Protein AF-A0A7S4B6S4-F1 (afdb_monomer_lite)

InterPro domains:
  IPR007052 CS domain [PF04969] (209-241)
  IPR007052 CS domain [PS51203] (204-321)
  IPR008978 HSP20-like chaperone [G3DSA:2.60.40.790] (193-334)
  IPR008978 HSP20-like chaperone [SSF49764] (203-336)
  IPR037898 NudC family [PTHR12356] (119-358)

Organism: Chrysotila carterae (NCBI:txid13221)

Secondary structure (DSSP, 8-state):
----------------------S------PPPP------------PPPPPP------------THHHHT-----------------------------------------------------PPP------------SSS-SSS-SS--------HHHHHHHHHHHHHS----PPPP----------HHHHHHHHHHHHTTTSEE-SSEEEEE-SSEEEEEEEE-TT--GGGEEEEEEPPPTT---EEEEEEE---SSSSPPPEEEEEEEEBSS-BPPPSSTTTS-EEEEESSTTSS-EEEEEEEEB--BTTB----S-SBTTSPPP-TTS-TT-THHHHHHHHHHHHHHHHHHHHHHHHTSPP-------TT--------

pLDDT: mean 72.54, std 21.87, range [32.44, 98.75]

Foldseek 3Di:
DDDDDDDPPDPDDDDDDDDDPPDPPDDDPDDDDDDDDDDDDDDDDDDDDDDDDDDDDPDPDDDCVVVVPPPPPVDDPPPPPDDPDDDDPPDDDDDDDDDDDDDDDDDDDDDDDDDDDDDDDDDDDDDDDDDDDDDPPDPDPDPDPDPDPPDPDQDPVNVVVVVVVVVPPPPDPDPDPPPPPCPVPQDLVNVLVVLLCVQAQLHDDQPQWHWHDALWKIKIWGKDAFPQDPVQKQWDFAPADPPAAIKIWIWGFDDPPPPDDTDIGTSDIFGFPADFDHDPDSVSWDWDKAQSGPVRGIIIIMTMTTGDDDPPDRDRALHGGPPGHGHDSLPRPNPPCSVVVVVVVVVVVVVVVVVVVVVVPDDDPDPPPPPPPPPPPPDDD

Structure (mmCIF, N/CA/C/O backbone):
data_AF-A0A7S4B6S4-F1
#
_entry.id   AF-A0A7S4B6S4-F1
#
loop_
_atom_site.group_PDB
_atom_site.id
_atom_site.type_symbol
_atom_site.label_atom_id
_atom_site.label_alt_id
_atom_site.label_comp_id
_atom_site.label_asym_id
_atom_site.label_entity_id
_atom_site.label_seq_id
_atom_site.pdbx_PDB_ins_code
_atom_site.Cartn_x
_atom_site.Cartn_y
_atom_site.Cartn_z
_atom_site.occupancy
_atom_site.B_iso_or_equiv
_atom_site.auth_seq_id
_atom_site.auth_comp_id
_atom_site.auth_asym_id
_atom_site.auth_atom_id
_atom_site.pdbx_PDB_model_num
ATOM 1 N N . MET A 1 1 ? 12.984 -30.851 56.052 1.00 41.88 1 MET A N 1
ATOM 2 C CA . MET A 1 1 ? 13.990 -31.247 55.050 1.00 41.88 1 MET A CA 1
ATOM 3 C C . MET A 1 1 ? 14.152 -30.059 54.131 1.00 41.88 1 MET A C 1
ATOM 5 O O . MET A 1 1 ? 13.220 -29.750 53.403 1.00 41.88 1 MET A O 1
ATOM 9 N N . ALA A 1 2 ? 15.235 -29.311 54.328 1.00 41.72 2 ALA A N 1
ATOM 10 C CA . ALA A 1 2 ? 15.583 -28.149 53.525 1.00 41.72 2 ALA A CA 1
ATOM 11 C C . ALA A 1 2 ? 16.180 -28.658 52.210 1.00 41.72 2 ALA A C 1
ATOM 13 O O . ALA A 1 2 ? 17.093 -29.479 52.251 1.00 41.72 2 ALA A O 1
ATOM 14 N N . ALA A 1 3 ? 15.602 -28.248 51.084 1.00 50.09 3 ALA A N 1
ATOM 15 C CA . ALA A 1 3 ? 16.144 -28.524 49.765 1.00 50.09 3 ALA A CA 1
ATOM 16 C C . ALA A 1 3 ? 16.978 -27.311 49.352 1.00 50.09 3 ALA A C 1
ATOM 18 O O . ALA A 1 3 ? 16.453 -26.202 49.251 1.00 50.09 3 ALA A O 1
ATOM 19 N N . GLU A 1 4 ? 18.276 -27.548 49.211 1.00 57.81 4 GLU A N 1
ATOM 20 C CA . GLU A 1 4 ? 19.259 -26.635 48.643 1.00 57.81 4 GLU A CA 1
ATOM 21 C C . GLU A 1 4 ? 18.949 -26.479 47.146 1.00 57.81 4 GLU A C 1
ATOM 23 O O . GLU A 1 4 ? 18.754 -27.470 46.441 1.00 57.81 4 GLU A O 1
ATOM 28 N N . LEU A 1 5 ? 18.809 -25.234 46.692 1.00 55.56 5 LEU A N 1
ATOM 29 C CA . LEU A 1 5 ? 18.702 -24.883 45.279 1.00 55.56 5 LEU A CA 1
ATOM 30 C C . LEU A 1 5 ? 20.115 -24.548 44.801 1.00 55.56 5 LEU A C 1
ATOM 32 O O . LEU A 1 5 ? 20.725 -23.612 45.314 1.00 55.56 5 LEU A O 1
ATOM 36 N N . GLU A 1 6 ? 20.626 -25.357 43.879 1.00 59.91 6 GLU A N 1
ATOM 37 C CA . GLU A 1 6 ? 21.905 -25.156 43.200 1.00 59.91 6 GLU A CA 1
ATOM 38 C C . GLU A 1 6 ? 21.731 -24.072 42.118 1.00 59.91 6 GLU A C 1
ATOM 40 O O . GLU A 1 6 ? 20.834 -24.161 41.279 1.00 59.91 6 GLU A O 1
ATOM 45 N N . ASP A 1 7 ? 22.555 -23.023 42.208 1.00 60.28 7 ASP A N 1
ATOM 46 C CA . ASP A 1 7 ? 22.688 -21.916 41.252 1.00 60.28 7 ASP A CA 1
ATOM 47 C C . ASP A 1 7 ? 23.479 -22.398 40.021 1.00 60.28 7 ASP A C 1
ATOM 49 O O . ASP A 1 7 ? 24.684 -22.642 40.108 1.00 60.28 7 ASP A O 1
ATOM 53 N N . ASP A 1 8 ? 22.812 -22.529 38.872 1.00 54.97 8 ASP A N 1
ATOM 54 C CA . ASP A 1 8 ? 23.452 -22.758 37.569 1.00 54.97 8 ASP A CA 1
ATOM 55 C C . ASP A 1 8 ? 23.908 -21.407 36.970 1.00 54.97 8 ASP A C 1
ATOM 57 O O . ASP A 1 8 ? 23.224 -20.794 36.146 1.00 54.97 8 ASP A O 1
ATOM 61 N N . GLU A 1 9 ? 25.078 -20.927 37.403 1.00 62.16 9 GLU A N 1
ATOM 62 C CA . GLU A 1 9 ? 25.835 -19.849 36.750 1.00 62.16 9 GLU A CA 1
ATOM 63 C C . GLU A 1 9 ? 26.597 -20.396 35.530 1.00 62.16 9 GLU A C 1
ATOM 65 O O . GLU A 1 9 ? 27.708 -20.903 35.662 1.00 62.16 9 GLU A O 1
ATOM 70 N N . ASP A 1 10 ? 26.042 -20.259 34.322 1.00 58.41 10 ASP A N 1
ATOM 71 C CA . ASP A 1 10 ? 26.808 -20.487 33.084 1.00 58.41 10 ASP A CA 1
ATOM 72 C C . ASP A 1 10 ? 26.305 -19.606 31.920 1.00 58.41 10 ASP A C 1
ATOM 74 O O . ASP A 1 10 ? 25.984 -20.066 30.822 1.00 58.41 10 ASP A O 1
ATOM 78 N N . ASP A 1 11 ? 26.241 -18.291 32.158 1.00 58.03 11 ASP A N 1
ATOM 79 C CA . ASP A 1 11 ? 25.867 -17.277 31.158 1.00 58.03 11 ASP A CA 1
ATOM 80 C C . ASP A 1 11 ? 27.106 -16.528 30.624 1.00 58.03 11 ASP A C 1
ATOM 82 O O . ASP A 1 11 ? 27.253 -15.306 30.704 1.00 58.03 11 ASP A O 1
ATOM 86 N N . ALA A 1 12 ? 28.069 -17.286 30.090 1.00 65.81 12 ALA A N 1
ATOM 87 C CA . ALA A 1 12 ? 29.224 -16.707 29.412 1.00 65.81 12 ALA A CA 1
ATOM 88 C C . ALA A 1 12 ? 28.859 -16.276 27.971 1.00 65.81 12 ALA A C 1
ATOM 90 O O . ALA A 1 12 ? 28.330 -17.078 27.190 1.00 65.81 12 ALA A O 1
ATOM 91 N N . PRO A 1 13 ? 29.202 -15.043 27.544 1.00 63.03 13 PRO A N 1
ATOM 92 C CA . PRO A 1 13 ? 28.853 -14.531 26.223 1.00 63.03 13 PRO A CA 1
ATOM 93 C C . PRO A 1 13 ? 29.550 -15.334 25.119 1.00 63.03 13 PRO A C 1
ATOM 95 O O . PRO A 1 13 ? 30.781 -15.364 25.002 1.00 63.03 13 PRO A O 1
ATOM 98 N N . ARG A 1 14 ? 28.746 -15.982 24.269 1.00 63.41 14 ARG A N 1
ATOM 99 C CA . ARG A 1 14 ? 29.219 -16.717 23.090 1.00 63.41 14 ARG A CA 1
ATOM 100 C C . ARG A 1 14 ? 29.867 -15.742 22.108 1.00 63.41 14 ARG A C 1
ATOM 102 O O . ARG A 1 14 ? 29.188 -15.040 21.365 1.00 63.41 14 ARG A O 1
ATOM 109 N N . LYS A 1 15 ? 31.200 -15.712 22.097 1.00 66.44 15 LYS A N 1
ATOM 110 C CA . LYS A 1 15 ? 31.982 -14.939 21.126 1.00 66.44 15 LYS A CA 1
ATOM 111 C C . LYS A 1 15 ? 31.668 -15.423 19.700 1.00 66.44 15 LYS A C 1
ATOM 113 O O . LYS A 1 15 ? 31.650 -16.638 19.473 1.00 66.44 15 LYS A O 1
ATOM 118 N N . PRO A 1 16 ? 31.458 -14.515 18.731 1.00 65.25 16 PRO A N 1
ATOM 119 C CA . PRO A 1 16 ? 31.214 -14.888 17.345 1.00 65.25 16 PRO A CA 1
ATOM 120 C C . PRO A 1 16 ? 32.420 -15.646 16.778 1.00 65.25 16 PRO A C 1
ATOM 122 O O . PRO A 1 16 ? 33.566 -15.199 16.853 1.00 65.25 16 PRO A O 1
ATOM 125 N N . ARG A 1 17 ? 32.157 -16.830 16.222 1.00 59.69 17 ARG A N 1
ATOM 126 C CA . ARG A 1 17 ? 33.161 -17.678 15.576 1.00 59.69 17 ARG A CA 1
ATOM 127 C C . ARG A 1 17 ? 33.288 -17.266 14.110 1.00 59.69 17 ARG A C 1
ATOM 129 O O . ARG A 1 17 ? 32.414 -17.568 13.306 1.00 59.69 17 ARG A O 1
ATOM 136 N N . VAL A 1 18 ? 34.389 -16.606 13.764 1.00 65.44 18 VAL A N 1
ATOM 137 C CA . VAL A 1 18 ? 34.765 -16.338 12.369 1.00 65.44 18 VAL A CA 1
ATOM 138 C C . VAL A 1 18 ? 35.409 -17.601 11.797 1.00 65.44 18 VAL A C 1
ATOM 140 O O . VAL A 1 18 ? 36.502 -17.994 12.204 1.00 65.44 18 VAL A O 1
ATOM 143 N N . THR A 1 19 ? 34.732 -18.271 10.865 1.00 65.62 19 THR A N 1
ATOM 144 C CA . THR A 1 19 ? 35.325 -19.376 10.104 1.00 65.62 19 THR A CA 1
ATOM 145 C C . THR A 1 19 ? 36.236 -18.807 9.022 1.00 65.62 19 THR A C 1
ATOM 147 O O . THR A 1 19 ? 35.767 -18.294 8.009 1.00 65.62 19 THR A O 1
ATOM 150 N N . HIS A 1 20 ? 37.548 -18.897 9.233 1.00 58.06 20 HIS A N 1
ATOM 151 C CA . HIS A 1 20 ? 38.543 -18.618 8.201 1.00 58.06 20 HIS A CA 1
ATOM 152 C C . HIS A 1 20 ? 38.405 -19.643 7.064 1.00 58.06 20 HIS A C 1
ATOM 154 O O . HIS A 1 20 ? 38.679 -20.829 7.254 1.00 58.06 20 HIS A O 1
ATOM 160 N N . LEU A 1 21 ? 38.010 -19.189 5.873 1.00 61.09 21 LEU A N 1
ATOM 161 C CA . LEU A 1 21 ? 38.110 -19.977 4.645 1.00 61.09 21 LEU A CA 1
ATOM 162 C C . LEU A 1 21 ? 39.596 -20.089 4.267 1.00 61.09 21 LEU A C 1
ATOM 164 O O . LEU A 1 21 ? 40.174 -19.182 3.670 1.00 61.09 21 LEU A O 1
ATOM 168 N N . GLN A 1 22 ? 40.244 -21.189 4.661 1.00 58.62 22 GLN A N 1
ATOM 169 C CA . GLN A 1 22 ? 41.587 -21.527 4.188 1.00 58.62 22 GLN A CA 1
ATOM 170 C C . GLN A 1 22 ? 41.512 -22.006 2.734 1.00 58.62 22 GLN A C 1
ATOM 172 O O . GLN A 1 22 ? 41.279 -23.179 2.460 1.00 58.62 22 GLN A O 1
ATOM 177 N N . GLY A 1 23 ? 41.741 -21.085 1.801 1.00 71.38 23 GLY A N 1
ATOM 178 C CA . GLY A 1 23 ? 42.092 -21.415 0.422 1.00 71.38 23 GLY A CA 1
ATOM 179 C C . GLY A 1 23 ? 41.470 -20.475 -0.611 1.00 71.38 23 GLY A C 1
ATOM 180 O O . GLY A 1 23 ? 40.332 -20.034 -0.441 1.00 71.38 23 GLY A O 1
ATOM 181 N N . PRO A 1 24 ? 42.186 -20.159 -1.706 1.00 61.81 24 PRO A N 1
ATOM 182 C CA . PRO A 1 24 ? 41.625 -19.375 -2.796 1.00 61.81 24 PRO A CA 1
ATOM 183 C C . PRO A 1 24 ? 40.494 -20.168 -3.460 1.00 61.81 24 PRO A C 1
ATOM 185 O O . PRO A 1 24 ? 40.722 -21.166 -4.146 1.00 61.81 24 PRO A O 1
ATOM 188 N N . SER A 1 25 ? 39.259 -19.711 -3.254 1.00 55.38 25 SER A N 1
ATOM 189 C CA . SER A 1 25 ? 38.080 -20.232 -3.945 1.00 55.38 25 SER A CA 1
ATOM 190 C C . SER A 1 25 ? 38.146 -19.797 -5.408 1.00 55.38 25 SER A C 1
ATOM 192 O O . SER A 1 25 ? 37.704 -18.712 -5.779 1.00 55.38 25 SER A O 1
ATOM 194 N N . ARG A 1 26 ? 38.770 -20.624 -6.250 1.00 60.25 26 ARG A N 1
ATOM 195 C CA . ARG A 1 26 ? 38.854 -20.401 -7.695 1.00 60.25 26 ARG A CA 1
ATOM 196 C C . ARG A 1 26 ? 37.498 -20.707 -8.333 1.00 60.25 26 ARG A C 1
ATOM 198 O O . ARG A 1 26 ? 37.239 -21.829 -8.758 1.00 60.25 26 ARG A O 1
ATOM 205 N N . ILE A 1 27 ? 36.643 -19.694 -8.427 1.00 51.22 27 ILE A N 1
ATOM 206 C CA . ILE A 1 27 ? 35.455 -19.729 -9.282 1.00 51.22 27 ILE A CA 1
ATOM 207 C C . ILE A 1 27 ? 35.931 -19.635 -10.737 1.00 51.22 27 ILE A C 1
ATOM 209 O O . ILE A 1 27 ? 36.421 -18.603 -11.189 1.00 51.22 27 ILE A O 1
ATOM 213 N N . THR A 1 28 ? 35.837 -20.749 -11.463 1.00 49.75 28 THR A N 1
ATOM 214 C CA . THR A 1 28 ? 36.145 -20.812 -12.896 1.00 49.75 28 THR A CA 1
ATOM 215 C C . THR A 1 28 ? 34.844 -20.614 -13.667 1.00 49.75 28 THR A C 1
ATOM 217 O O . THR A 1 28 ? 34.149 -21.577 -13.974 1.00 49.75 28 THR A O 1
ATOM 220 N N . ILE A 1 29 ? 34.495 -19.361 -13.965 1.00 51.66 29 ILE A N 1
ATOM 221 C CA . ILE A 1 29 ? 33.487 -19.051 -14.987 1.00 51.66 29 ILE A CA 1
ATOM 222 C C . ILE A 1 29 ? 34.222 -19.136 -16.323 1.00 51.66 29 ILE A C 1
ATOM 224 O O . ILE A 1 29 ? 34.977 -18.239 -16.689 1.00 51.66 29 ILE A O 1
ATOM 228 N N . GLY A 1 30 ? 34.107 -20.278 -16.997 1.00 36.41 30 GLY A N 1
ATOM 229 C CA . GLY A 1 30 ? 34.778 -20.499 -18.273 1.00 36.41 30 GLY A CA 1
ATOM 230 C C . GLY A 1 30 ? 34.086 -19.750 -19.416 1.00 36.41 30 GLY A C 1
ATOM 231 O O . GLY A 1 30 ? 32.895 -19.967 -19.630 1.00 36.41 30 GLY A O 1
ATOM 232 N N . PRO A 1 31 ? 34.807 -18.949 -20.217 1.00 47.38 31 PRO A N 1
ATOM 233 C CA . PRO A 1 31 ? 34.502 -18.802 -21.626 1.00 47.38 31 PRO A CA 1
ATOM 234 C C . PRO A 1 31 ? 35.138 -19.977 -22.376 1.00 47.38 31 PRO A C 1
ATOM 236 O O . PRO A 1 31 ? 36.312 -20.311 -22.192 1.00 47.38 31 PRO A O 1
ATOM 239 N N . GLN A 1 32 ? 34.337 -20.627 -23.212 1.00 44.16 32 GLN A N 1
ATOM 240 C CA . GLN A 1 32 ? 34.798 -21.653 -24.133 1.00 44.16 32 GLN A CA 1
ATOM 241 C C . GLN A 1 32 ? 35.898 -21.062 -25.029 1.00 44.16 32 GLN A C 1
ATOM 243 O O . GLN A 1 32 ? 35.735 -20.008 -25.642 1.00 44.16 32 GLN A O 1
ATOM 248 N N . GLN A 1 33 ? 37.048 -21.729 -25.022 1.00 39.81 33 GLN A N 1
ATOM 249 C CA . GLN A 1 33 ? 38.274 -21.306 -25.677 1.00 39.81 33 GLN A CA 1
ATOM 250 C C . GLN A 1 33 ? 38.108 -21.228 -27.199 1.00 39.81 33 GLN A C 1
ATOM 252 O O . GLN A 1 33 ? 37.764 -22.213 -27.846 1.00 39.81 33 GLN A O 1
ATOM 257 N N . VAL A 1 34 ? 38.482 -20.083 -27.765 1.00 47.28 34 VAL A N 1
ATOM 258 C CA . VAL A 1 34 ? 39.146 -20.019 -29.069 1.00 47.28 34 VAL A CA 1
ATOM 259 C C . VAL A 1 34 ? 40.576 -19.546 -28.819 1.00 47.28 34 VAL A C 1
ATOM 261 O O . VAL A 1 34 ? 40.817 -18.420 -28.388 1.00 47.28 34 VAL A O 1
ATOM 264 N N . SER A 1 35 ? 41.521 -20.460 -29.033 1.00 48.19 35 SER A N 1
ATOM 265 C CA . SER A 1 35 ? 42.954 -20.207 -29.221 1.00 48.19 35 SER A CA 1
ATOM 266 C C . SER A 1 35 ? 43.144 -19.037 -30.197 1.00 48.19 35 SER A C 1
ATOM 268 O O . SER A 1 35 ? 42.507 -18.997 -31.241 1.00 48.19 35 SER A O 1
ATOM 270 N N . GLY A 1 36 ? 43.922 -18.005 -29.889 1.00 44.94 36 GLY A N 1
ATOM 271 C CA . GLY A 1 36 ? 45.374 -18.080 -29.776 1.00 44.94 36 GLY A CA 1
ATOM 272 C C . GLY A 1 36 ? 45.993 -17.462 -31.032 1.00 44.94 36 GLY A C 1
ATOM 273 O O . GLY A 1 36 ? 46.262 -18.168 -31.992 1.00 44.94 36 GLY A O 1
ATOM 274 N N . ALA A 1 37 ? 46.205 -16.142 -31.037 1.00 41.94 37 ALA A N 1
ATOM 275 C CA . ALA A 1 37 ? 47.057 -15.479 -32.023 1.00 41.94 37 ALA A CA 1
ATOM 276 C C . ALA A 1 37 ? 47.653 -14.196 -31.429 1.00 41.94 37 ALA A C 1
ATOM 278 O O . ALA A 1 37 ? 46.974 -13.201 -31.179 1.00 41.94 37 ALA A O 1
ATOM 279 N N . LYS A 1 38 ? 48.959 -14.266 -31.192 1.00 46.47 38 LYS A N 1
ATOM 280 C CA . LYS A 1 38 ? 49.843 -13.198 -30.734 1.00 46.47 38 LYS A CA 1
ATOM 281 C C . LYS A 1 38 ? 49.972 -12.174 -31.872 1.00 46.47 38 LYS A C 1
ATOM 283 O O . LYS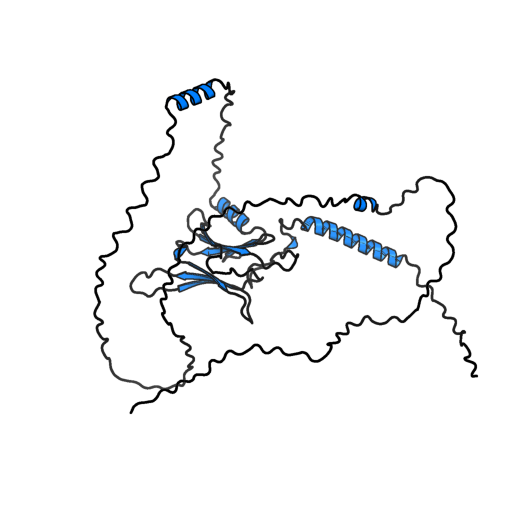 A 1 38 ? 50.590 -12.472 -32.886 1.00 46.47 38 LYS A O 1
ATOM 288 N N . ARG A 1 39 ? 49.373 -10.986 -31.735 1.00 40.72 39 ARG A N 1
ATOM 289 C CA . ARG A 1 39 ? 49.595 -9.862 -32.660 1.00 40.72 39 ARG A CA 1
ATOM 290 C C . ARG A 1 39 ? 50.666 -8.943 -32.080 1.00 40.72 39 ARG A C 1
ATOM 292 O O . ARG A 1 39 ? 50.408 -8.198 -31.141 1.00 40.72 39 ARG A O 1
ATOM 299 N N . THR A 1 40 ? 51.868 -9.014 -32.635 1.00 43.69 40 THR A N 1
ATOM 300 C CA . THR A 1 40 ? 52.888 -7.968 -32.517 1.00 43.69 40 THR A CA 1
ATOM 301 C C . THR A 1 40 ? 52.521 -6.851 -33.491 1.00 43.69 40 THR A C 1
ATOM 303 O O . THR A 1 40 ? 52.472 -7.080 -34.698 1.00 43.69 40 THR A O 1
ATOM 306 N N . ALA A 1 41 ? 52.207 -5.666 -32.971 1.00 39.91 41 ALA A N 1
ATOM 307 C CA . ALA A 1 41 ? 51.963 -4.480 -33.780 1.00 39.91 41 ALA A CA 1
ATOM 308 C C . ALA A 1 41 ? 53.306 -3.883 -34.224 1.00 39.91 41 ALA A C 1
ATOM 310 O O . ALA A 1 41 ? 54.047 -3.331 -33.412 1.00 39.91 41 ALA A O 1
ATOM 311 N N . SER A 1 42 ? 53.611 -4.019 -35.512 1.00 39.97 42 SER A N 1
ATOM 312 C CA . SER A 1 42 ? 54.682 -3.294 -36.194 1.00 39.97 42 SER A CA 1
ATOM 313 C C . SER A 1 42 ? 54.120 -1.968 -36.696 1.00 39.97 42 SER A C 1
ATOM 315 O O . SER A 1 42 ? 53.128 -1.945 -37.423 1.00 39.97 42 SER A O 1
ATOM 317 N N . ALA A 1 43 ? 54.751 -0.872 -36.293 1.00 47.38 43 ALA A N 1
ATOM 318 C CA . ALA A 1 43 ? 54.521 0.455 -36.835 1.00 47.38 43 ALA A CA 1
ATOM 319 C C . ALA A 1 43 ? 55.173 0.574 -38.222 1.00 47.38 43 ALA A C 1
ATOM 321 O O . ALA A 1 43 ? 56.380 0.368 -38.323 1.00 47.38 43 ALA A O 1
ATOM 322 N N . SER A 1 44 ? 54.421 0.955 -39.259 1.00 48.19 44 SER A N 1
ATOM 323 C CA . SER A 1 44 ? 54.958 1.754 -40.369 1.00 48.19 44 SER A CA 1
ATOM 324 C C . SER A 1 44 ? 53.846 2.461 -41.159 1.00 48.19 44 SER A C 1
ATOM 326 O O . SER A 1 44 ? 52.754 1.933 -41.353 1.00 48.19 44 SER A O 1
ATOM 328 N N . ASP A 1 45 ? 54.189 3.674 -41.591 1.00 39.47 45 ASP A N 1
ATOM 329 C CA . ASP A 1 45 ? 53.685 4.391 -42.767 1.00 39.47 45 ASP A CA 1
ATOM 330 C C . ASP A 1 45 ? 52.321 5.096 -42.698 1.00 39.47 45 ASP A C 1
ATOM 332 O O . ASP A 1 45 ? 51.302 4.661 -43.230 1.00 39.47 45 ASP A O 1
ATOM 336 N N . TYR A 1 46 ? 52.366 6.314 -42.147 1.00 39.38 46 TYR A N 1
ATOM 337 C CA . TYR A 1 46 ? 51.465 7.408 -42.517 1.00 39.38 46 TYR A CA 1
ATOM 338 C C . TYR A 1 46 ? 51.934 8.069 -43.828 1.00 39.38 46 TYR A C 1
ATOM 340 O O . TYR A 1 46 ? 53.047 8.598 -43.859 1.00 39.38 46 TYR A O 1
ATOM 348 N N . PRO A 1 47 ? 51.095 8.168 -44.874 1.00 53.25 47 PRO A N 1
ATOM 349 C CA . PRO A 1 47 ? 51.269 9.175 -45.913 1.00 53.25 47 PRO A CA 1
ATOM 350 C C . PRO A 1 47 ? 50.525 10.478 -45.566 1.00 53.25 47 PRO A C 1
ATOM 352 O O . PRO A 1 47 ? 49.432 10.482 -44.999 1.00 53.25 47 PRO A O 1
ATOM 355 N N . ALA A 1 48 ? 51.163 11.594 -45.919 1.00 47.31 48 ALA A N 1
ATOM 356 C CA . ALA A 1 48 ? 50.755 12.973 -45.660 1.00 47.31 48 ALA A CA 1
ATOM 357 C C . ALA A 1 48 ? 49.387 13.371 -46.273 1.00 47.31 48 ALA A C 1
ATOM 359 O O . ALA A 1 48 ? 48.987 12.822 -47.303 1.00 47.31 48 ALA A O 1
ATOM 360 N N . PRO A 1 49 ? 48.688 14.375 -45.699 1.00 51.56 49 PRO A N 1
ATOM 361 C CA . PRO A 1 49 ? 47.389 14.826 -46.186 1.00 51.56 49 PRO A CA 1
ATOM 362 C C . PRO A 1 49 ? 47.530 15.766 -47.393 1.00 51.56 49 PRO A C 1
ATOM 364 O O . PRO A 1 49 ? 48.141 16.833 -47.309 1.00 51.56 49 PRO A O 1
ATOM 367 N N . LEU A 1 50 ? 46.904 15.388 -48.509 1.00 49.22 50 LEU A N 1
ATOM 368 C CA . LEU A 1 50 ? 46.650 16.270 -49.646 1.00 49.22 50 LEU A CA 1
ATOM 369 C C . LEU A 1 50 ? 45.254 16.889 -49.559 1.00 49.22 50 LEU A C 1
ATOM 371 O O . LEU A 1 50 ? 44.303 16.350 -49.000 1.00 49.22 50 LEU A O 1
ATOM 375 N N . THR A 1 51 ? 45.192 18.088 -50.103 1.00 48.06 51 THR A N 1
ATOM 376 C CA . THR A 1 51 ? 44.204 19.134 -49.911 1.00 48.06 51 THR A CA 1
ATOM 377 C C . THR A 1 51 ? 42.940 18.982 -50.771 1.00 48.06 51 THR A C 1
ATOM 379 O O . THR A 1 51 ? 43.015 18.685 -51.958 1.00 48.06 51 THR A O 1
ATOM 382 N N . LYS A 1 52 ? 41.820 19.433 -50.176 1.00 46.06 52 LYS A N 1
ATOM 383 C CA . LYS A 1 52 ? 40.700 20.207 -50.772 1.00 46.06 52 LYS A CA 1
ATOM 384 C C . LYS A 1 52 ? 39.481 19.483 -51.402 1.00 46.06 52 LYS A C 1
ATOM 386 O O . LYS A 1 52 ? 39.539 18.307 -51.734 1.00 46.06 52 LYS A O 1
ATOM 391 N N . PRO A 1 53 ? 38.320 20.187 -51.450 1.00 62.97 53 PRO A N 1
ATOM 392 C CA . PRO A 1 53 ? 37.016 19.625 -51.107 1.00 62.97 53 PRO A CA 1
ATOM 393 C C . PRO A 1 53 ? 36.147 19.314 -52.329 1.00 62.97 53 PRO A C 1
ATOM 395 O O . PRO A 1 53 ? 36.157 20.045 -53.320 1.00 62.97 53 PRO A O 1
ATOM 398 N N . SER A 1 54 ? 35.289 18.300 -52.215 1.00 41.34 54 SER A N 1
ATOM 399 C CA . SER A 1 54 ? 34.154 18.150 -53.126 1.00 41.34 54 SER A CA 1
ATOM 400 C C . SER A 1 54 ? 32.894 17.663 -52.403 1.00 41.34 54 SER A C 1
ATOM 402 O O . SER A 1 54 ? 32.860 16.622 -51.760 1.00 41.34 54 SER A O 1
ATOM 404 N N . LYS A 1 55 ? 31.885 18.534 -52.475 1.00 45.12 55 LYS A N 1
ATOM 405 C CA . LYS A 1 55 ? 30.434 18.309 -52.530 1.00 45.12 55 LYS A CA 1
ATOM 406 C C . LYS A 1 55 ? 29.874 17.018 -51.909 1.00 45.12 55 LYS A C 1
ATOM 408 O O . LYS A 1 55 ? 29.882 15.959 -52.519 1.00 45.12 55 LYS A O 1
ATOM 413 N N . ALA A 1 56 ? 29.252 17.222 -50.747 1.00 53.78 56 ALA A N 1
ATOM 414 C CA . ALA A 1 56 ? 27.941 16.712 -50.339 1.00 53.78 56 ALA A CA 1
ATOM 415 C C . ALA A 1 56 ? 27.492 15.368 -50.945 1.00 53.78 56 ALA A C 1
ATOM 417 O O . ALA A 1 56 ? 26.727 15.325 -51.906 1.00 53.78 56 ALA A O 1
ATOM 418 N N . ALA A 1 57 ? 27.879 14.282 -50.281 1.00 49.38 57 ALA A N 1
ATOM 419 C CA . ALA A 1 57 ? 27.073 13.072 -50.234 1.00 49.38 57 ALA A CA 1
ATOM 420 C C . ALA A 1 57 ? 26.384 13.038 -48.864 1.00 49.38 57 ALA A C 1
ATOM 422 O O . ALA A 1 57 ? 27.054 12.980 -47.832 1.00 49.38 57 ALA A O 1
ATOM 423 N N . VAL A 1 58 ? 25.052 13.114 -48.861 1.00 54.81 58 VAL A N 1
ATOM 424 C CA . VAL A 1 58 ? 24.218 12.919 -47.670 1.00 54.81 58 VAL A CA 1
ATOM 425 C C . VAL A 1 58 ? 24.412 11.475 -47.214 1.00 54.81 58 VAL A C 1
ATOM 427 O O . VAL A 1 58 ? 23.799 10.549 -47.738 1.00 54.81 58 VAL A O 1
ATOM 430 N N . ARG A 1 59 ? 25.339 11.272 -46.278 1.00 51.19 59 ARG A N 1
ATOM 431 C CA . ARG A 1 59 ? 25.477 10.018 -45.548 1.00 51.19 59 ARG A CA 1
ATOM 432 C C . ARG A 1 59 ? 24.390 10.003 -44.484 1.00 51.19 59 ARG A C 1
ATOM 434 O O . ARG A 1 59 ? 24.381 10.859 -43.609 1.00 51.19 59 ARG A O 1
ATOM 441 N N . THR A 1 60 ? 23.512 9.008 -44.537 1.00 59.59 60 THR A N 1
ATOM 442 C CA . THR A 1 60 ? 22.566 8.639 -43.471 1.00 59.59 60 THR A CA 1
ATOM 443 C C . THR A 1 60 ? 23.309 8.015 -42.280 1.00 59.59 60 THR A C 1
ATOM 445 O O . THR A 1 60 ? 22.970 6.930 -41.813 1.00 59.59 60 THR A O 1
ATOM 448 N N . GLY A 1 61 ? 24.397 8.654 -41.850 1.00 57.94 61 GLY A N 1
ATOM 449 C CA . GLY A 1 61 ? 25.113 8.315 -40.631 1.00 57.94 61 GLY A CA 1
ATOM 450 C C . GLY A 1 61 ? 24.426 9.014 -39.471 1.00 57.94 61 GLY A C 1
ATOM 451 O O . GLY A 1 61 ? 24.134 10.204 -39.561 1.00 57.94 61 GLY A O 1
ATOM 452 N N . ILE A 1 62 ? 24.141 8.260 -38.413 1.00 69.88 62 ILE A N 1
ATOM 453 C CA . ILE A 1 62 ? 23.631 8.792 -37.150 1.00 69.88 62 ILE A CA 1
ATOM 454 C C . ILE A 1 62 ? 24.581 9.904 -36.694 1.00 69.88 62 ILE A C 1
ATOM 456 O O . ILE A 1 62 ? 25.782 9.680 -36.546 1.00 69.88 62 ILE A O 1
ATOM 460 N N . ASP A 1 63 ? 24.040 11.110 -36.546 1.00 60.84 63 ASP A N 1
ATOM 461 C CA . ASP A 1 63 ? 24.786 12.297 -36.154 1.00 60.84 63 ASP A CA 1
ATOM 462 C C . ASP A 1 63 ? 25.038 12.273 -34.640 1.00 60.84 63 ASP A C 1
ATOM 464 O O . ASP A 1 63 ? 24.153 12.565 -33.831 1.00 60.84 63 ASP A O 1
ATOM 468 N N . TYR A 1 64 ? 26.254 11.882 -34.257 1.00 70.88 64 TYR A N 1
ATOM 469 C CA . TYR A 1 64 ? 26.699 11.853 -32.862 1.00 70.88 64 TYR A CA 1
ATOM 470 C C . TYR A 1 64 ? 27.063 13.244 -32.323 1.00 70.88 64 TYR A C 1
ATOM 472 O O . TYR A 1 64 ? 27.252 13.383 -31.117 1.00 70.88 64 TYR A O 1
ATOM 480 N N . SER A 1 65 ? 27.060 14.291 -33.159 1.00 72.25 65 SER A N 1
ATOM 481 C CA . SER A 1 65 ? 27.354 15.672 -32.735 1.00 72.25 65 SER A CA 1
ATOM 482 C C . SER A 1 65 ? 26.348 16.204 -31.706 1.00 72.25 65 SER A C 1
ATOM 484 O O . SER A 1 65 ? 26.626 17.165 -30.999 1.00 72.25 65 SER A O 1
ATOM 486 N N . LYS A 1 66 ? 25.178 15.559 -31.585 1.00 66.44 66 LYS A N 1
ATOM 487 C CA . LYS A 1 66 ? 24.162 15.877 -30.573 1.00 66.44 66 LYS A CA 1
ATOM 488 C C . LYS A 1 66 ? 24.561 15.452 -29.150 1.00 66.44 66 LYS A C 1
ATOM 490 O O . LYS A 1 66 ? 24.029 15.999 -28.188 1.00 66.44 66 LYS A O 1
ATOM 495 N N . TRP A 1 67 ? 25.471 14.485 -29.012 1.00 74.50 67 TRP A N 1
ATOM 496 C CA . TRP A 1 67 ? 25.977 14.033 -27.712 1.00 74.50 67 TRP A CA 1
ATOM 497 C C . TRP A 1 67 ? 27.128 14.918 -27.217 1.00 74.50 67 TRP A C 1
ATOM 499 O O . TRP A 1 67 ? 27.174 15.214 -26.029 1.00 74.50 67 TRP A O 1
ATOM 509 N N . ASP A 1 68 ? 27.960 15.445 -28.121 1.00 65.38 68 ASP A N 1
ATOM 510 C CA . ASP A 1 68 ? 29.030 16.404 -27.780 1.00 65.38 68 ASP A CA 1
ATOM 511 C C . ASP A 1 68 ? 28.502 17.787 -27.357 1.00 65.38 68 ASP A C 1
ATOM 513 O O . ASP A 1 68 ? 29.222 18.568 -26.745 1.00 65.38 68 ASP A O 1
ATOM 517 N N . SER A 1 69 ? 27.233 18.103 -27.638 1.00 62.31 69 SER A N 1
ATOM 518 C CA . SER A 1 69 ? 26.581 19.326 -27.147 1.00 62.31 69 SER A CA 1
ATOM 519 C C . SER A 1 69 ? 25.995 19.212 -25.731 1.00 62.31 69 SER A C 1
ATOM 521 O O . SER A 1 69 ? 25.462 20.198 -25.223 1.00 62.31 69 SER A O 1
ATOM 523 N N . MET A 1 70 ? 26.075 18.046 -25.076 1.00 60.25 70 MET A N 1
ATOM 524 C CA . MET A 1 70 ? 25.756 17.926 -23.650 1.00 60.25 70 MET A CA 1
ATOM 525 C C . MET A 1 70 ? 26.966 18.357 -22.815 1.00 60.25 70 MET A C 1
ATOM 527 O O . MET A 1 70 ? 27.669 17.529 -22.241 1.00 60.25 70 MET A O 1
ATOM 531 N N . ASN A 1 71 ? 27.193 19.671 -22.736 1.00 53.09 71 ASN A N 1
ATOM 532 C CA . ASN A 1 71 ? 27.949 20.241 -21.626 1.00 53.09 71 ASN A CA 1
ATOM 533 C C . ASN A 1 71 ? 27.135 19.985 -20.352 1.00 53.09 71 ASN A C 1
ATOM 535 O O . ASN A 1 71 ? 26.153 20.677 -20.084 1.00 53.09 71 ASN A O 1
ATOM 539 N N . PHE A 1 72 ? 27.524 18.958 -19.599 1.00 50.03 72 PHE A N 1
ATOM 540 C CA . PHE A 1 72 ? 27.203 18.852 -18.182 1.00 50.03 72 PHE A CA 1
ATOM 541 C C . PHE A 1 72 ? 28.021 19.930 -17.479 1.00 50.03 72 PHE A C 1
ATOM 543 O O . PHE A 1 72 ? 29.150 19.693 -17.058 1.00 50.03 72 PHE A O 1
ATOM 550 N N . ASP A 1 73 ? 27.485 21.147 -17.488 1.00 48.50 73 ASP A N 1
ATOM 551 C CA . ASP A 1 73 ? 27.976 22.221 -16.642 1.00 48.50 73 ASP A CA 1
ATOM 552 C C . ASP A 1 73 ? 27.629 21.827 -15.203 1.00 48.50 73 ASP A C 1
ATOM 554 O O . ASP A 1 73 ? 26.482 21.905 -14.763 1.00 48.50 73 ASP A O 1
ATOM 558 N N . ASP A 1 74 ? 28.626 21.243 -14.550 1.00 54.81 74 ASP A N 1
ATOM 559 C CA . ASP A 1 74 ? 28.628 20.706 -13.194 1.00 54.81 74 ASP A CA 1
ATOM 560 C C . ASP A 1 74 ? 28.748 21.866 -12.195 1.00 54.81 74 ASP A C 1
ATOM 562 O O . ASP A 1 74 ? 29.709 21.975 -11.436 1.00 54.81 74 ASP A O 1
ATOM 566 N N . THR A 1 75 ? 27.797 22.799 -12.270 1.00 59.00 75 THR A N 1
ATOM 567 C CA . THR A 1 75 ? 27.827 24.030 -11.485 1.00 59.00 75 THR A CA 1
ATOM 568 C C . THR A 1 75 ? 26.447 24.304 -10.908 1.00 59.00 75 THR A C 1
ATOM 570 O O . THR A 1 75 ? 25.649 25.002 -11.516 1.00 59.00 75 THR A O 1
ATOM 573 N N . GLU A 1 76 ? 26.169 23.719 -9.745 1.00 50.41 76 GLU A N 1
ATOM 574 C CA . GLU A 1 76 ? 25.408 24.351 -8.656 1.00 50.41 76 GLU A CA 1
ATOM 575 C C . GLU A 1 76 ? 25.545 23.473 -7.400 1.00 50.41 76 GLU A C 1
ATOM 577 O O . GLU A 1 76 ? 24.613 22.838 -6.910 1.00 50.41 76 GLU A O 1
ATOM 582 N N . ALA A 1 77 ? 26.782 23.406 -6.897 1.00 58.09 77 ALA A N 1
ATOM 583 C CA . ALA A 1 77 ? 27.028 23.166 -5.483 1.00 58.09 77 ALA A CA 1
ATOM 584 C C . ALA A 1 77 ? 26.608 24.442 -4.737 1.00 58.09 77 ALA A C 1
ATOM 586 O O . ALA A 1 77 ? 27.405 25.357 -4.541 1.00 58.09 77 ALA A O 1
ATOM 587 N N . ASP A 1 78 ? 25.317 24.528 -4.426 1.00 56.59 78 ASP A N 1
ATOM 588 C CA . ASP A 1 78 ? 24.763 25.506 -3.496 1.00 56.59 78 ASP A CA 1
ATOM 589 C C . ASP A 1 78 ? 25.207 25.094 -2.086 1.00 56.59 78 ASP A C 1
ATOM 591 O O . ASP A 1 78 ? 24.556 24.303 -1.398 1.00 56.59 78 ASP A O 1
ATOM 595 N N . GLU A 1 79 ? 26.406 25.541 -1.705 1.00 53.38 79 GLU A N 1
ATOM 596 C CA . GLU A 1 79 ? 26.896 25.518 -0.328 1.00 53.38 79 GLU A CA 1
ATOM 597 C C . GLU A 1 79 ? 26.057 26.509 0.491 1.00 53.38 79 GLU A C 1
ATOM 599 O O . GLU A 1 79 ? 26.461 27.636 0.767 1.00 53.38 79 GLU A O 1
ATOM 604 N N . GLY A 1 80 ? 24.844 26.082 0.842 1.00 49.44 80 GLY A N 1
ATOM 605 C CA . GLY A 1 80 ? 24.036 26.721 1.867 1.00 49.44 80 GLY A CA 1
ATOM 606 C C . GLY A 1 80 ? 24.741 26.581 3.211 1.00 49.44 80 GLY A C 1
ATOM 607 O O . GLY A 1 80 ? 24.741 25.511 3.814 1.00 49.44 80 GLY A O 1
ATOM 608 N N . GLU A 1 81 ? 25.370 27.668 3.638 1.00 55.00 81 GLU A N 1
ATOM 609 C CA . GLU A 1 81 ? 25.845 27.936 4.991 1.00 55.00 81 GLU A CA 1
ATOM 610 C C . GLU A 1 81 ? 24.641 27.815 5.946 1.00 55.00 81 GLU A C 1
ATOM 612 O O . GLU A 1 81 ? 23.787 28.697 6.018 1.00 55.00 81 GLU A O 1
ATOM 617 N N . TYR A 1 82 ? 24.493 26.654 6.590 1.00 59.12 82 TYR A N 1
ATOM 618 C CA . TYR A 1 82 ? 23.495 26.448 7.635 1.00 59.12 82 TYR A CA 1
ATOM 619 C C . TYR A 1 82 ? 24.065 27.010 8.936 1.00 59.12 82 TYR A C 1
ATOM 621 O O . TYR A 1 82 ? 24.972 26.418 9.517 1.00 59.12 82 TYR A O 1
ATOM 629 N N . ASP A 1 83 ? 23.533 28.155 9.364 1.00 48.91 83 ASP A N 1
ATOM 630 C CA . ASP A 1 83 ? 23.803 28.765 10.664 1.00 48.91 83 ASP A CA 1
ATOM 631 C C . ASP A 1 83 ? 23.486 27.772 11.801 1.00 48.91 83 ASP A C 1
ATOM 633 O O . ASP A 1 83 ? 22.335 27.391 12.040 1.00 48.91 83 ASP A O 1
ATOM 637 N N . GLU A 1 84 ? 24.537 27.328 12.491 1.00 54.84 84 GLU A N 1
ATOM 638 C CA . GLU A 1 84 ? 24.498 26.468 13.674 1.00 54.84 84 GLU A CA 1
ATOM 639 C C . GLU A 1 84 ? 24.138 27.28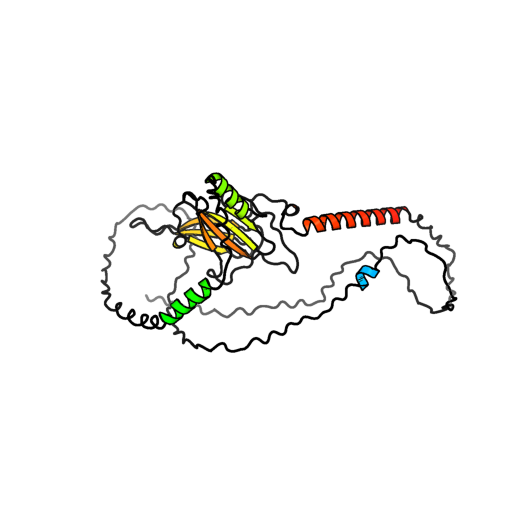3 14.931 1.00 54.84 84 GLU A C 1
ATOM 641 O O . GLU A 1 84 ? 24.981 27.490 15.793 1.00 54.84 84 GLU A O 1
ATOM 646 N N . ASP A 1 85 ? 22.884 27.723 15.068 1.00 57.84 85 ASP A N 1
ATOM 647 C CA . ASP A 1 85 ? 22.377 28.349 16.307 1.00 57.84 85 ASP A CA 1
ATOM 648 C C . ASP A 1 85 ? 21.145 27.593 16.851 1.00 57.84 85 ASP A C 1
ATOM 650 O O . ASP A 1 85 ? 20.051 28.139 17.004 1.00 57.84 85 ASP A O 1
ATOM 654 N N . MET A 1 86 ? 21.308 26.296 17.143 1.00 55.75 86 MET A N 1
ATOM 655 C CA . MET A 1 86 ? 20.329 25.503 17.904 1.00 55.75 86 MET A CA 1
ATOM 656 C C . MET A 1 86 ? 20.828 25.273 19.335 1.00 55.75 86 MET A C 1
ATOM 658 O O . MET A 1 86 ? 21.506 24.296 19.643 1.00 55.75 86 MET A O 1
ATOM 662 N N . ASP A 1 87 ? 20.468 26.258 20.154 1.00 53.97 87 ASP A N 1
ATOM 663 C CA . ASP A 1 87 ? 20.248 26.278 21.604 1.00 53.97 87 ASP A CA 1
ATOM 664 C C . ASP A 1 87 ? 20.171 24.888 22.279 1.00 53.97 87 ASP A C 1
ATOM 666 O O . ASP A 1 87 ? 19.261 24.085 22.033 1.00 53.97 87 ASP A O 1
ATOM 670 N N . ASP A 1 88 ? 21.138 24.608 23.156 1.00 48.81 88 ASP A N 1
ATOM 671 C CA . ASP A 1 88 ? 21.286 23.367 23.913 1.00 48.81 88 ASP A CA 1
ATOM 672 C C . ASP A 1 88 ? 20.390 23.355 25.162 1.00 48.81 88 ASP A C 1
ATOM 674 O O . ASP A 1 88 ? 20.830 23.368 26.313 1.00 48.81 88 ASP A O 1
ATOM 678 N N . GLY A 1 89 ? 19.082 23.241 24.932 1.00 42.81 89 GLY A N 1
ATOM 679 C CA . GLY A 1 89 ? 18.089 22.964 25.971 1.00 42.81 89 GLY A CA 1
ATOM 680 C C . GLY A 1 89 ? 18.279 21.580 26.604 1.00 42.81 89 GLY A C 1
ATOM 681 O O . GLY A 1 89 ? 17.552 20.632 26.306 1.00 42.81 89 GLY A O 1
ATOM 682 N N . SER A 1 90 ? 19.262 21.463 27.493 1.00 43.28 90 SER A N 1
ATOM 683 C CA . SER A 1 90 ? 19.554 20.302 28.331 1.00 43.28 90 SER A CA 1
ATOM 684 C C . SER A 1 90 ? 18.446 20.089 29.370 1.00 43.28 90 SER A C 1
ATOM 686 O O . SER A 1 90 ? 18.529 20.504 30.522 1.00 43.28 90 SER A O 1
ATOM 688 N N . ALA A 1 91 ? 17.375 19.415 28.953 1.00 47.06 91 ALA A N 1
ATOM 689 C CA . ALA A 1 91 ? 16.382 18.867 29.866 1.00 47.06 91 ALA A CA 1
ATOM 690 C C . ALA A 1 91 ? 16.923 17.572 30.495 1.00 47.06 91 ALA A C 1
ATOM 692 O O . ALA A 1 91 ? 17.066 16.540 29.835 1.00 47.06 91 ALA A O 1
ATOM 693 N N . GLU A 1 92 ? 17.234 17.651 31.787 1.00 48.59 92 GLU A N 1
ATOM 694 C CA . GLU A 1 92 ? 17.548 16.520 32.656 1.00 48.59 92 GLU A CA 1
ATOM 695 C C . GLU A 1 92 ? 16.428 15.468 32.585 1.00 48.59 92 GLU A C 1
ATOM 697 O O . GLU A 1 92 ? 15.296 15.704 33.007 1.00 48.59 92 GLU A O 1
ATOM 702 N N . TYR A 1 93 ? 16.736 14.288 32.041 1.00 42.78 93 TYR A N 1
ATOM 703 C CA . TYR A 1 93 ? 15.827 13.147 32.084 1.00 42.78 93 TYR A CA 1
ATOM 704 C C . TYR A 1 93 ? 16.129 12.319 33.334 1.00 42.78 93 TYR A C 1
ATOM 706 O O . TYR A 1 93 ? 17.114 11.576 33.393 1.00 42.78 93 TYR A O 1
ATOM 714 N N . GLU A 1 94 ? 15.278 12.457 34.352 1.00 44.62 94 GLU A N 1
ATOM 715 C CA . GLU A 1 94 ? 15.314 11.612 35.539 1.00 44.62 94 GLU A CA 1
ATOM 716 C C . GLU A 1 94 ? 15.002 10.154 35.178 1.00 44.62 94 GLU A C 1
ATOM 718 O O . GLU A 1 94 ? 13.938 9.773 34.686 1.00 44.62 94 GLU A O 1
ATOM 723 N N . LYS A 1 95 ? 15.992 9.317 35.466 1.00 36.34 95 LYS A N 1
ATOM 724 C CA . LYS A 1 95 ? 16.000 7.870 35.328 1.00 36.34 95 LYS A CA 1
ATOM 725 C C . LYS A 1 95 ? 15.062 7.231 36.365 1.00 36.34 95 LYS A C 1
ATOM 727 O O . LYS A 1 95 ? 15.479 6.933 37.479 1.00 36.34 95 LYS A O 1
ATOM 732 N N . CYS A 1 96 ? 13.808 6.971 35.999 1.00 32.44 96 CYS A N 1
ATOM 733 C CA . CYS A 1 96 ? 12.912 6.125 36.796 1.00 32.44 96 CYS A CA 1
ATOM 734 C C . CYS A 1 96 ? 13.104 4.645 36.426 1.00 32.44 96 CYS A C 1
ATOM 736 O O . CYS A 1 96 ? 12.467 4.118 35.513 1.00 32.44 96 CYS A O 1
ATOM 738 N N . GLU A 1 97 ? 13.990 3.961 37.150 1.00 37.72 97 GLU A N 1
ATOM 739 C CA . GLU A 1 97 ? 14.095 2.500 37.136 1.00 37.72 97 GLU A CA 1
ATOM 740 C C . GLU A 1 97 ? 12.862 1.882 37.814 1.00 37.72 97 GLU A C 1
ATOM 742 O O . GLU A 1 97 ? 12.806 1.774 39.035 1.00 37.72 97 GLU A O 1
ATOM 747 N N . ASN A 1 98 ? 11.880 1.423 37.034 1.00 37.62 98 ASN A N 1
ATOM 748 C CA . ASN A 1 98 ? 10.881 0.471 37.521 1.00 37.62 98 ASN A CA 1
ATOM 749 C C . ASN A 1 98 ? 11.109 -0.891 36.870 1.00 37.62 98 ASN A C 1
ATOM 751 O O . ASN A 1 98 ? 10.621 -1.204 35.786 1.00 37.62 98 ASN A O 1
ATOM 755 N N . SER A 1 99 ? 11.871 -1.705 37.595 1.00 42.22 99 SER A N 1
ATOM 756 C CA . SER A 1 99 ? 11.931 -3.148 37.418 1.00 42.22 99 SER A CA 1
ATOM 757 C C . SER A 1 99 ? 10.550 -3.769 37.662 1.00 42.22 99 SER A C 1
ATOM 759 O O . SER A 1 99 ? 9.960 -3.640 38.733 1.00 42.22 99 SER A O 1
ATOM 761 N N . ALA A 1 100 ? 10.029 -4.474 36.664 1.00 36.28 100 ALA A N 1
ATOM 762 C CA . ALA A 1 100 ? 8.980 -5.460 36.864 1.00 36.28 100 ALA A CA 1
ATOM 763 C C . ALA A 1 100 ? 9.201 -6.601 35.875 1.00 36.28 100 ALA A C 1
ATOM 765 O O . ALA A 1 100 ? 8.924 -6.502 34.681 1.00 36.28 100 ALA A O 1
ATOM 766 N N . ALA A 1 101 ? 9.746 -7.688 36.410 1.00 40.47 101 ALA A N 1
ATOM 767 C CA . ALA A 1 101 ? 9.840 -8.972 35.750 1.00 40.47 101 ALA A CA 1
ATOM 768 C C . ALA A 1 101 ? 8.455 -9.440 35.272 1.00 40.47 101 ALA A C 1
ATOM 770 O O . ALA A 1 101 ? 7.468 -9.380 36.007 1.00 40.47 101 ALA A O 1
ATOM 771 N N . SER A 1 102 ? 8.383 -9.972 34.054 1.00 37.88 102 SER A N 1
ATOM 772 C CA . SER A 1 102 ? 7.308 -10.884 33.664 1.00 37.88 102 SER A CA 1
ATOM 773 C C . SER A 1 102 ? 7.879 -12.014 32.823 1.00 37.88 102 SER A C 1
ATOM 775 O O . SER A 1 102 ? 8.168 -11.906 31.636 1.00 37.88 102 SER A O 1
ATOM 777 N N . THR A 1 103 ? 8.080 -13.081 33.580 1.00 36.88 103 THR A N 1
ATOM 778 C CA . THR A 1 103 ? 8.208 -14.493 33.268 1.00 36.88 103 THR A CA 1
ATOM 779 C C . THR A 1 103 ? 7.509 -14.970 31.993 1.00 36.88 103 THR A C 1
ATOM 781 O O . THR A 1 103 ? 6.340 -14.711 31.715 1.00 36.88 103 THR A O 1
ATOM 784 N N . THR A 1 104 ? 8.271 -15.781 31.269 1.00 37.94 104 THR A N 1
ATOM 785 C CA . THR A 1 104 ? 7.886 -16.678 30.186 1.00 37.94 104 THR A CA 1
ATOM 786 C C . THR A 1 104 ? 6.905 -17.761 30.660 1.00 37.94 104 THR A C 1
ATOM 788 O O . THR A 1 104 ? 7.087 -18.366 31.714 1.00 37.94 104 THR A O 1
ATOM 791 N N . SER A 1 105 ? 5.892 -18.081 29.845 1.00 37.59 105 SER A N 1
ATOM 792 C CA . SER A 1 105 ? 5.144 -19.341 29.961 1.00 37.59 105 SER A CA 1
ATOM 793 C C . SER A 1 105 ? 5.266 -20.136 28.662 1.00 37.59 105 SER A C 1
ATOM 795 O O . SER A 1 105 ? 4.587 -19.860 27.671 1.00 37.59 105 SER A O 1
ATOM 797 N N . LEU A 1 106 ? 6.151 -21.129 28.675 1.00 41.38 106 LEU A N 1
ATOM 798 C CA . LEU A 1 106 ? 6.315 -22.134 27.633 1.00 41.38 106 LEU A CA 1
ATOM 799 C C . LEU A 1 106 ? 5.830 -23.458 28.233 1.00 41.38 106 LEU A C 1
ATOM 801 O O . LEU A 1 106 ? 6.488 -24.037 29.089 1.00 41.38 106 LEU A O 1
ATOM 805 N N . GLY A 1 107 ? 4.639 -23.901 27.831 1.00 33.72 107 GLY A N 1
ATOM 806 C CA . GLY A 1 107 ? 4.021 -25.135 28.313 1.00 33.72 107 GLY A CA 1
ATOM 807 C C . GLY A 1 107 ? 3.593 -26.016 27.149 1.00 33.72 107 GLY A C 1
ATOM 808 O O . GLY A 1 107 ? 2.484 -25.883 26.641 1.00 33.72 107 GLY A O 1
ATOM 809 N N . LYS A 1 108 ? 4.476 -26.926 26.728 1.00 49.72 108 LYS A N 1
ATOM 810 C CA . LYS A 1 108 ? 4.134 -28.087 25.897 1.00 49.72 108 LYS A CA 1
ATOM 811 C C . LYS A 1 108 ? 3.880 -29.274 26.822 1.00 49.72 108 LYS A C 1
ATOM 813 O O . LYS A 1 108 ? 4.838 -29.829 27.338 1.00 49.72 108 LYS A O 1
ATOM 818 N N . HIS A 1 109 ? 2.633 -29.717 26.958 1.00 37.66 109 HIS A N 1
ATOM 819 C CA . HIS A 1 109 ? 2.327 -31.088 27.376 1.00 37.66 109 HIS A CA 1
ATOM 820 C C . HIS A 1 109 ? 1.104 -31.595 26.604 1.00 37.66 109 HIS A C 1
ATOM 822 O O . HIS A 1 109 ? -0.023 -31.167 26.834 1.00 37.66 109 HIS A O 1
ATOM 828 N N . SER A 1 110 ? 1.357 -32.502 25.656 1.00 42.75 110 SER A N 1
ATOM 829 C CA . SER A 1 110 ? 0.341 -33.347 25.029 1.00 42.75 110 SER A CA 1
ATOM 830 C C . SER A 1 110 ? 0.076 -34.552 25.926 1.00 42.75 110 SER A C 1
ATOM 832 O O . SER A 1 110 ? 0.996 -35.125 26.507 1.00 42.75 110 SER A O 1
ATOM 834 N N . ALA A 1 111 ? -1.200 -34.906 26.018 1.00 42.91 111 ALA A N 1
ATOM 835 C CA . ALA A 1 111 ? -1.796 -35.799 26.990 1.00 42.91 111 ALA A CA 1
ATOM 836 C C . ALA A 1 111 ? -1.402 -37.277 26.832 1.00 42.91 111 ALA A C 1
ATOM 838 O O . ALA A 1 111 ? -1.411 -37.832 25.733 1.00 42.91 111 ALA A O 1
ATOM 839 N N . VAL A 1 112 ? -1.194 -37.924 27.980 1.00 44.16 112 VAL A N 1
ATOM 840 C CA . VAL A 1 112 ? -1.442 -39.352 28.196 1.00 44.16 112 VAL A CA 1
ATOM 841 C C . VAL A 1 112 ? -2.702 -39.461 29.057 1.00 44.16 112 VAL A C 1
ATOM 843 O O . VAL A 1 112 ? -2.852 -38.762 30.057 1.00 44.16 112 VAL A O 1
ATOM 846 N N . LEU A 1 113 ? -3.619 -40.320 28.612 1.00 48.66 113 LEU A N 1
ATOM 847 C CA . LEU A 1 113 ? -4.878 -40.680 29.259 1.00 48.66 113 LEU A CA 1
ATOM 848 C C . LEU A 1 113 ? -4.696 -41.107 30.724 1.00 48.66 113 LEU A C 1
ATOM 850 O O . LEU A 1 113 ? -3.954 -42.041 31.014 1.00 48.66 113 LEU A O 1
ATOM 854 N N . GLY A 1 114 ? -5.485 -40.511 31.617 1.00 35.97 114 GLY A N 1
ATOM 855 C CA . GLY A 1 114 ? -5.593 -40.926 33.013 1.00 35.97 114 GLY A CA 1
ATOM 856 C C . GLY A 1 114 ? -6.892 -40.433 33.640 1.00 35.97 114 GLY A C 1
ATOM 857 O O . GLY A 1 114 ? -6.990 -39.305 34.101 1.00 35.97 114 GLY A O 1
ATOM 858 N N . LYS A 1 115 ? -7.902 -41.298 33.611 1.00 49.84 115 LYS A N 1
ATOM 859 C CA . LYS A 1 115 ? -9.227 -41.154 34.218 1.00 49.84 115 LYS A CA 1
ATOM 860 C C . LYS A 1 115 ? -9.107 -41.276 35.740 1.00 49.84 115 LYS A C 1
ATOM 862 O O . LYS A 1 115 ? -8.782 -42.366 36.191 1.00 49.84 115 LYS A O 1
ATOM 867 N N . LEU A 1 116 ? -9.415 -40.231 36.510 1.00 40.69 116 LEU A N 1
ATOM 868 C CA . LEU A 1 116 ? -9.736 -40.354 37.937 1.00 40.69 116 LEU A CA 1
ATOM 869 C C . LEU A 1 116 ? -10.756 -39.288 38.359 1.00 40.69 116 LEU A C 1
ATOM 871 O O . LEU A 1 116 ? -10.570 -38.091 38.160 1.00 40.69 116 LEU A O 1
ATOM 875 N N . GLU A 1 117 ? -11.857 -39.786 38.908 1.00 47.31 117 GLU A N 1
ATOM 876 C CA . GLU A 1 117 ? -12.926 -39.040 39.553 1.00 47.31 117 GLU A CA 1
ATOM 877 C C . GLU A 1 117 ? -12.492 -38.559 40.943 1.00 47.31 117 GLU A C 1
ATOM 879 O O . GLU A 1 117 ? -11.813 -39.278 41.675 1.00 47.31 117 GLU A O 1
ATOM 884 N N . GLY A 1 118 ? -13.028 -37.407 41.349 1.00 41.69 118 GLY A N 1
ATOM 885 C CA . GLY A 1 118 ? -13.420 -37.190 42.736 1.00 41.69 118 GLY A CA 1
ATOM 886 C C . GLY A 1 118 ? -12.640 -36.140 43.529 1.00 41.69 118 GLY A C 1
ATOM 887 O O . GLY A 1 118 ? -11.427 -36.200 43.671 1.00 41.69 118 GLY A O 1
ATOM 888 N N . VAL A 1 119 ? -13.445 -35.322 44.218 1.00 39.78 119 VAL A N 1
ATOM 889 C CA . VAL A 1 119 ? -13.223 -34.772 45.568 1.00 39.78 119 VAL A CA 1
ATOM 890 C C . VAL A 1 119 ? -12.846 -33.280 45.676 1.00 39.78 119 VAL A C 1
ATOM 892 O O . VAL A 1 119 ? -11.776 -32.832 45.297 1.00 39.78 119 VAL A O 1
ATOM 895 N N . ARG A 1 120 ? -13.770 -32.590 46.369 1.00 40.91 120 ARG A N 1
ATOM 896 C CA . ARG A 1 120 ? -13.673 -31.381 47.214 1.00 40.91 120 ARG A CA 1
ATOM 897 C C . ARG A 1 120 ? -13.499 -29.998 46.579 1.00 40.91 120 ARG A C 1
ATOM 899 O O . ARG A 1 120 ? -12.415 -29.517 46.295 1.00 40.91 120 ARG A O 1
ATOM 906 N N . SER A 1 121 ? -14.642 -29.311 46.593 1.00 49.59 121 SER A N 1
ATOM 907 C CA . SER A 1 121 ? -14.819 -27.877 46.830 1.00 49.59 121 SER A CA 1
ATOM 908 C C . SER A 1 121 ? -13.989 -27.377 48.023 1.00 49.59 121 SER A C 1
ATOM 910 O O . SER A 1 121 ? -14.308 -27.707 49.168 1.00 49.59 121 SER A O 1
ATOM 912 N N . GLU A 1 122 ? -13.038 -26.483 47.763 1.00 38.62 122 GLU A N 1
ATOM 913 C CA . GLU A 1 122 ? -12.515 -25.539 48.751 1.00 38.62 122 GLU A CA 1
ATOM 914 C C . GLU A 1 122 ? -12.781 -24.096 48.301 1.00 38.62 122 GLU A C 1
ATOM 916 O O . GLU A 1 122 ? -12.716 -23.752 47.122 1.00 38.62 122 GLU A O 1
ATOM 921 N N . LYS A 1 123 ? -13.184 -23.279 49.278 1.00 52.59 123 LYS A N 1
ATOM 922 C CA . LYS A 1 123 ? -13.600 -21.879 49.142 1.00 52.59 123 LYS A CA 1
ATOM 923 C C . LYS A 1 123 ? -12.439 -20.988 48.675 1.00 52.59 123 LYS A C 1
ATOM 925 O O . LYS A 1 123 ? -11.320 -21.185 49.145 1.00 52.59 123 LYS A O 1
ATOM 930 N N . PRO A 1 124 ? -12.699 -19.932 47.886 1.00 52.47 124 PRO A N 1
ATOM 931 C CA . PRO A 1 124 ? -11.688 -18.920 47.609 1.00 52.47 124 PRO A CA 1
ATOM 932 C C . PRO A 1 124 ? -11.447 -18.015 48.836 1.00 52.47 124 PRO A C 1
ATOM 934 O O . PRO A 1 124 ? -12.392 -17.713 49.576 1.00 52.47 124 PRO A O 1
ATOM 937 N N . PRO A 1 125 ? -10.204 -17.548 49.062 1.00 46.62 125 PRO A N 1
ATOM 938 C CA . PRO A 1 125 ? -9.901 -16.578 50.102 1.00 46.62 125 PRO A CA 1
ATOM 939 C C . PRO A 1 125 ? -10.388 -15.182 49.693 1.00 46.62 125 PRO A C 1
ATOM 941 O O . PRO A 1 125 ? -10.073 -14.667 48.622 1.00 46.62 125 PRO A O 1
ATOM 944 N N . THR A 1 126 ? -11.145 -14.546 50.583 1.00 44.62 126 THR A N 1
ATOM 945 C CA . THR A 1 126 ? -11.508 -13.127 50.532 1.00 44.62 126 THR A CA 1
ATOM 946 C C . THR A 1 126 ? -10.252 -12.256 50.586 1.00 44.62 126 THR A C 1
ATOM 948 O O . THR A 1 126 ? -9.632 -12.128 51.645 1.00 44.62 126 THR A O 1
ATOM 951 N N . MET A 1 127 ? -9.884 -11.638 49.462 1.00 40.41 127 MET A N 1
ATOM 952 C CA . MET A 1 127 ? -8.879 -10.578 49.432 1.00 40.41 127 MET A CA 1
ATOM 953 C C . MET A 1 127 ? -9.494 -9.263 49.917 1.00 40.41 127 MET A C 1
ATOM 955 O O . MET A 1 127 ? -10.521 -8.808 49.418 1.00 40.41 127 MET A O 1
ATOM 959 N N . LYS A 1 128 ? -8.860 -8.668 50.932 1.00 43.28 128 LYS A N 1
ATOM 960 C CA . LYS A 1 128 ? -9.200 -7.351 51.472 1.00 43.28 128 LYS A CA 1
ATOM 961 C C . LYS A 1 128 ? -8.838 -6.283 50.441 1.00 43.28 128 LYS A C 1
ATOM 963 O O . LYS A 1 128 ? -7.667 -6.107 50.117 1.00 43.28 128 LYS A O 1
ATOM 968 N N . THR A 1 129 ? -9.841 -5.553 49.974 1.00 40.06 129 THR A N 1
ATOM 969 C CA . THR A 1 129 ? -9.688 -4.303 49.228 1.00 40.06 129 THR A CA 1
ATOM 970 C C . THR A 1 129 ? -8.952 -3.282 50.094 1.00 40.06 129 THR A C 1
ATOM 972 O O . THR A 1 129 ? -9.478 -2.834 51.115 1.00 40.06 129 THR A O 1
ATOM 975 N N . ARG A 1 130 ? -7.724 -2.920 49.705 1.00 36.31 130 ARG A N 1
ATOM 976 C CA . ARG A 1 130 ? -7.077 -1.696 50.182 1.00 36.31 130 ARG A CA 1
ATOM 977 C C . ARG A 1 130 ? -7.713 -0.525 49.442 1.00 36.31 130 ARG A C 1
ATOM 979 O O . ARG A 1 130 ? -7.645 -0.447 48.222 1.00 36.31 130 ARG A O 1
ATOM 986 N N . VAL A 1 131 ? -8.367 0.337 50.208 1.00 39.78 131 VAL A N 1
ATOM 987 C CA . VAL A 1 131 ? -8.796 1.667 49.786 1.00 39.78 131 VAL A CA 1
ATOM 988 C C . VAL A 1 131 ? -7.529 2.516 49.691 1.00 39.78 131 VAL A C 1
ATOM 990 O O . VAL A 1 131 ? -6.912 2.796 50.716 1.00 39.78 131 VAL A O 1
ATOM 993 N N . CYS A 1 132 ? -7.113 2.862 48.474 1.00 35.81 132 CYS A N 1
ATOM 994 C CA . CYS A 1 132 ? -6.176 3.959 48.253 1.00 35.81 132 CYS A CA 1
ATOM 995 C C . CYS A 1 132 ? -6.989 5.255 48.290 1.00 35.81 132 CYS A C 1
ATOM 997 O O . CYS A 1 132 ? -7.943 5.418 47.533 1.00 35.81 132 CYS A O 1
ATOM 999 N N . THR A 1 133 ? -6.670 6.128 49.238 1.00 41.00 133 THR A N 1
ATOM 1000 C CA . THR A 1 133 ? -7.191 7.491 49.306 1.00 41.00 133 THR A CA 1
ATOM 1001 C C . THR A 1 133 ? -6.292 8.379 48.458 1.00 41.00 133 THR A C 1
ATOM 1003 O O . THR A 1 133 ? -5.167 8.662 48.861 1.00 41.00 133 THR A O 1
ATOM 1006 N N . ASP A 1 134 ? -6.787 8.797 47.297 1.00 37.41 134 ASP A N 1
ATOM 1007 C CA . ASP A 1 134 ? -6.135 9.793 46.449 1.00 37.41 134 ASP A CA 1
ATOM 1008 C C . ASP A 1 134 ? -6.357 11.186 47.055 1.00 37.41 134 ASP A C 1
ATOM 1010 O O . ASP A 1 134 ? -7.482 11.688 47.081 1.00 37.41 134 ASP A O 1
ATOM 1014 N N . ALA A 1 135 ? -5.291 11.796 47.576 1.00 45.78 135 ALA A N 1
ATOM 1015 C CA . ALA A 1 135 ? -5.315 13.152 48.132 1.00 45.78 135 ALA A CA 1
ATOM 1016 C C . ALA A 1 135 ? -4.165 14.054 47.637 1.00 45.78 135 ALA A C 1
ATOM 1018 O O . ALA A 1 135 ? -3.955 15.115 48.208 1.00 45.78 135 ALA A O 1
ATOM 1019 N N . GLU A 1 136 ? -3.455 13.692 46.563 1.00 42.38 136 GLU A N 1
ATOM 1020 C CA . GLU A 1 136 ? -2.316 14.482 46.050 1.00 42.38 136 GLU A CA 1
ATOM 1021 C C . GLU A 1 136 ? -2.348 14.642 44.520 1.00 42.38 136 GLU A C 1
ATOM 1023 O O . GLU A 1 136 ? -1.373 14.409 43.819 1.00 42.38 136 GLU A O 1
ATOM 1028 N N . SER A 1 137 ? -3.499 15.035 43.964 1.00 43.56 137 SER A N 1
ATOM 1029 C CA . SER A 1 137 ? -3.625 15.355 42.530 1.00 43.56 137 SER A CA 1
ATOM 1030 C C . SER A 1 137 ? -4.451 16.626 42.305 1.00 43.56 137 SER A C 1
ATOM 1032 O O . SER A 1 137 ? -5.432 16.618 41.557 1.00 43.56 137 SER A O 1
ATOM 1034 N N . MET A 1 138 ? -4.084 17.728 42.968 1.00 41.28 138 MET A N 1
ATOM 1035 C CA . MET A 1 138 ? -4.686 19.049 42.722 1.00 41.28 138 MET A CA 1
ATOM 1036 C C . MET A 1 138 ? -3.697 20.226 42.707 1.00 41.28 138 MET A C 1
ATOM 1038 O O . MET A 1 138 ? -4.127 21.366 42.836 1.00 41.28 138 MET A O 1
ATOM 1042 N N . GLU A 1 139 ? -2.403 20.004 42.462 1.00 48.16 139 GLU A N 1
ATOM 1043 C CA . GLU A 1 139 ? -1.422 21.103 42.505 1.00 48.16 139 GLU A CA 1
ATOM 1044 C C . GLU A 1 139 ? -0.453 21.105 41.309 1.00 48.16 139 GLU A C 1
ATOM 1046 O O . GLU A 1 139 ? 0.758 21.120 41.462 1.00 48.16 139 GLU A O 1
ATOM 1051 N N . ALA A 1 140 ? -0.996 21.067 40.084 1.00 43.75 140 ALA A N 1
ATOM 1052 C CA . ALA A 1 140 ? -0.214 21.275 38.853 1.00 43.75 140 ALA A CA 1
ATOM 1053 C C . ALA A 1 140 ? -1.049 21.869 37.694 1.00 43.75 140 ALA A C 1
ATOM 1055 O O . ALA A 1 140 ? -0.943 21.445 36.545 1.00 43.75 140 ALA A O 1
ATOM 1056 N N . LYS A 1 141 ? -1.951 22.820 37.985 1.00 44.38 141 LYS A N 1
ATOM 1057 C CA . LYS A 1 141 ? -2.797 23.497 36.972 1.00 44.38 141 LYS A CA 1
ATOM 1058 C C . LYS A 1 141 ? -2.930 25.012 37.182 1.00 44.38 141 LYS A C 1
ATOM 1060 O O . LYS A 1 141 ? -3.999 25.567 36.948 1.00 44.38 141 LYS A O 1
ATOM 1065 N N . ALA A 1 142 ? -1.867 25.686 37.619 1.00 46.59 142 ALA A N 1
ATOM 1066 C CA . ALA A 1 142 ? -1.926 27.121 37.919 1.00 46.59 142 ALA A CA 1
ATOM 1067 C C . ALA A 1 142 ? -0.845 27.988 37.247 1.00 46.59 142 ALA A C 1
ATOM 1069 O O . ALA A 1 142 ? -0.678 29.127 37.662 1.00 46.59 142 ALA A O 1
ATOM 1070 N N . GLU A 1 143 ? -0.142 27.511 36.211 1.00 45.91 143 GLU A N 1
ATOM 1071 C CA . GLU A 1 143 ? 1.014 28.264 35.681 1.00 45.91 143 GLU A CA 1
ATOM 1072 C C . GLU A 1 143 ? 1.138 28.302 34.145 1.00 45.91 143 GLU A C 1
ATOM 1074 O O . GLU A 1 143 ? 2.216 28.513 33.610 1.00 45.91 143 GLU A O 1
ATOM 1079 N N . PHE A 1 144 ? 0.037 28.135 33.401 1.00 38.06 144 PHE A N 1
ATOM 1080 C CA . PHE A 1 144 ? 0.054 28.243 31.928 1.00 38.06 144 PHE A CA 1
ATOM 1081 C C . PHE A 1 144 ? -1.000 29.219 31.386 1.00 38.06 144 PHE A C 1
ATOM 1083 O O . PHE A 1 144 ? -1.701 28.939 30.414 1.00 38.06 144 PHE A O 1
ATOM 1090 N N . GLN A 1 145 ? -1.187 30.351 32.069 1.00 41.66 145 GLN A N 1
ATOM 1091 C CA . GLN A 1 145 ? -2.234 31.311 31.707 1.00 41.66 145 GLN A CA 1
ATOM 1092 C C . GLN A 1 145 ? -1.856 32.764 32.028 1.00 41.66 145 GLN A C 1
ATOM 1094 O O . GLN A 1 145 ? -2.640 33.487 32.636 1.00 41.66 145 GLN A O 1
ATOM 1099 N N . ALA A 1 146 ? -0.654 33.187 31.623 1.00 46.97 146 ALA A N 1
ATOM 1100 C CA . ALA A 1 146 ? -0.202 34.572 31.795 1.00 46.97 146 ALA A CA 1
ATOM 1101 C C . ALA A 1 146 ? 0.518 35.197 30.578 1.00 46.97 146 ALA A C 1
ATOM 1103 O O . ALA A 1 146 ? 1.049 36.285 30.725 1.00 46.97 146 ALA A O 1
ATOM 1104 N N . ASP A 1 147 ? 0.493 34.580 29.386 1.00 44.66 147 ASP A N 1
ATOM 1105 C CA . ASP A 1 147 ? 1.263 35.067 28.216 1.00 44.66 147 ASP A CA 1
ATOM 1106 C C . ASP A 1 147 ? 0.425 35.207 26.925 1.00 44.66 147 ASP A C 1
ATOM 1108 O O . ASP A 1 147 ? 0.851 34.886 25.819 1.00 44.66 147 ASP A O 1
ATOM 1112 N N . ALA A 1 148 ? -0.826 35.665 27.054 1.00 49.31 148 ALA A N 1
ATOM 1113 C CA . ALA A 1 148 ? -1.737 35.858 25.914 1.00 49.31 148 ALA A CA 1
ATOM 1114 C C . ALA A 1 148 ? -2.216 37.311 25.713 1.00 49.31 148 ALA A C 1
ATOM 1116 O O . ALA A 1 148 ? -3.098 37.542 24.884 1.00 49.31 148 ALA A O 1
ATOM 1117 N N . GLU A 1 149 ? -1.655 38.289 26.431 1.00 49.66 149 GLU A N 1
ATOM 1118 C CA . GLU A 1 149 ? -2.160 39.675 26.447 1.00 49.66 149 GLU A CA 1
ATOM 1119 C C . GLU A 1 149 ? -1.235 40.722 25.800 1.00 49.66 149 GLU A C 1
ATOM 1121 O O . GLU A 1 149 ? -1.413 41.913 26.031 1.00 49.66 149 GLU A O 1
ATOM 1126 N N . GLU A 1 150 ? -0.310 40.324 24.920 1.00 50.34 150 GLU A N 1
ATOM 1127 C CA . GLU A 1 150 ? 0.512 41.274 24.143 1.00 50.34 150 GLU A CA 1
ATOM 1128 C C . GLU A 1 150 ? 0.283 41.154 22.624 1.00 50.34 150 GLU A C 1
ATOM 1130 O O . GLU A 1 150 ? 1.198 41.172 21.805 1.00 50.34 150 GLU A O 1
ATOM 1135 N N . ARG A 1 151 ? -0.984 41.016 22.209 1.00 55.06 151 ARG A N 1
ATOM 1136 C CA . ARG A 1 151 ? -1.365 41.303 20.819 1.00 55.06 151 ARG A CA 1
ATOM 1137 C C . ARG A 1 151 ? -1.642 42.794 20.689 1.00 55.06 151 ARG A C 1
ATOM 1139 O O . ARG A 1 151 ? -2.692 43.249 21.137 1.00 55.06 151 ARG A O 1
ATOM 1146 N N . ASP A 1 152 ? -0.714 43.503 20.047 1.00 61.62 152 ASP A N 1
ATOM 1147 C CA . ASP A 1 152 ? -0.842 44.891 19.596 1.00 61.62 152 ASP A CA 1
ATOM 1148 C C . ASP A 1 152 ? -2.236 45.151 19.008 1.00 61.62 152 ASP A C 1
ATOM 1150 O O . ASP A 1 152 ? -2.549 44.813 17.860 1.00 61.62 152 ASP A O 1
ATOM 1154 N N . MET A 1 153 ? -3.113 45.738 19.824 1.00 70.69 153 MET A N 1
ATOM 1155 C CA . MET A 1 153 ? -4.374 46.273 19.345 1.00 70.69 153 MET A CA 1
ATOM 1156 C C . MET A 1 153 ? -4.048 47.513 18.524 1.00 70.69 153 MET A C 1
ATOM 1158 O O . MET A 1 153 ? -3.748 48.565 19.089 1.00 70.69 153 MET A O 1
ATOM 1162 N N . LEU A 1 154 ? -4.127 47.374 17.197 1.00 76.75 154 LEU A N 1
ATOM 1163 C CA . LEU A 1 154 ? -4.074 48.495 16.263 1.00 76.75 154 LEU A CA 1
ATOM 1164 C C . LEU A 1 154 ? -4.963 49.620 16.782 1.00 76.75 154 LEU A C 1
ATOM 1166 O O . LEU A 1 154 ? -6.150 49.430 17.078 1.00 76.75 154 LEU A O 1
ATOM 1170 N N . THR A 1 155 ? -4.368 50.795 16.910 1.00 86.38 155 THR A N 1
ATOM 1171 C CA . THR A 1 155 ? -5.068 51.954 17.434 1.00 86.38 155 THR A CA 1
ATOM 1172 C C . THR A 1 155 ? -6.221 52.328 16.492 1.00 86.38 155 THR A C 1
ATOM 1174 O O . THR A 1 155 ? -6.159 52.092 15.279 1.00 86.38 155 THR A O 1
ATOM 1177 N N . PRO A 1 156 ? -7.299 52.948 17.003 1.00 82.06 156 PRO A N 1
ATOM 1178 C CA . PRO A 1 156 ? -8.402 53.416 16.162 1.00 82.06 156 PRO A CA 1
ATOM 1179 C C . PRO A 1 156 ? -7.950 54.338 15.013 1.00 82.06 156 PRO A C 1
ATOM 1181 O O . PRO A 1 156 ? -8.606 54.395 13.973 1.00 82.06 156 PRO A O 1
ATOM 1184 N N . GLU A 1 157 ? -6.818 55.030 15.177 1.00 82.75 157 GLU A N 1
ATOM 1185 C CA . GLU A 1 157 ? -6.201 55.866 14.144 1.00 82.75 157 GLU A CA 1
ATOM 1186 C C . GLU A 1 157 ? -5.551 55.045 13.022 1.00 82.75 157 GLU A C 1
ATOM 1188 O O . GLU A 1 157 ? -5.715 55.381 11.847 1.00 82.75 157 GLU A O 1
ATOM 1193 N N . GLU A 1 158 ? -4.893 53.929 13.341 1.00 84.94 158 GLU A N 1
ATOM 1194 C CA . GLU A 1 158 ? -4.320 53.018 12.342 1.00 84.94 158 GLU A CA 1
ATOM 1195 C C . GLU A 1 158 ? -5.411 52.315 11.530 1.00 84.94 158 GLU A C 1
ATOM 1197 O O . GLU A 1 158 ? -5.309 52.227 10.305 1.00 84.94 158 GLU A O 1
ATOM 1202 N N . LEU A 1 159 ? -6.510 51.910 12.178 1.00 83.44 159 LEU A N 1
ATOM 1203 C CA . LEU A 1 159 ? -7.690 51.373 11.490 1.00 83.44 159 LEU A CA 1
ATOM 1204 C C . LEU A 1 159 ? -8.333 52.406 10.552 1.00 83.44 159 LEU A C 1
ATOM 1206 O O . LEU A 1 159 ? -8.704 52.077 9.421 1.00 83.44 159 LEU A O 1
ATOM 1210 N N . ALA A 1 160 ? -8.426 53.668 10.979 1.00 84.12 160 ALA A N 1
ATOM 1211 C CA . ALA A 1 160 ? -8.947 54.744 10.139 1.00 84.12 160 ALA A CA 1
ATOM 1212 C C . ALA A 1 160 ? -8.021 55.047 8.947 1.00 84.12 160 ALA A C 1
ATOM 1214 O O . ALA A 1 160 ? -8.499 55.277 7.832 1.00 84.12 160 ALA A O 1
ATOM 1215 N N . SER A 1 161 ? -6.703 54.996 9.157 1.00 82.50 161 SER A N 1
ATOM 1216 C CA . SER A 1 161 ? -5.704 55.184 8.103 1.00 82.50 161 SER A CA 1
ATOM 1217 C C . SER A 1 161 ? -5.737 54.041 7.078 1.00 82.50 161 SER A C 1
ATOM 1219 O O . SER A 1 161 ? -5.693 54.291 5.870 1.00 82.50 161 SER A O 1
ATOM 1221 N N . LEU A 1 162 ? -5.946 52.797 7.530 1.00 81.44 162 LEU A N 1
ATOM 1222 C CA . LEU A 1 162 ? -6.115 51.632 6.658 1.00 81.44 162 LEU A CA 1
ATOM 1223 C C . LEU A 1 162 ? -7.375 51.761 5.789 1.00 81.44 162 LEU A C 1
ATOM 1225 O O . LEU A 1 162 ? -7.312 51.593 4.572 1.00 81.44 162 LEU A O 1
ATOM 1229 N N . HIS A 1 163 ? -8.514 52.135 6.379 1.00 80.31 163 HIS A N 1
ATOM 1230 C CA . HIS A 1 163 ? -9.760 52.336 5.629 1.00 80.31 163 HIS A CA 1
ATOM 1231 C C . HIS A 1 163 ? -9.659 53.476 4.608 1.00 80.31 163 HIS A C 1
ATOM 1233 O O . HIS A 1 163 ? -10.203 53.367 3.508 1.00 80.31 163 HIS A O 1
ATOM 1239 N N . LYS A 1 164 ? -8.923 54.546 4.925 1.00 81.44 164 LYS A N 1
ATOM 1240 C CA . LYS A 1 164 ? -8.683 55.642 3.980 1.00 81.44 164 LYS A CA 1
ATOM 1241 C C . LYS A 1 164 ? -7.783 55.207 2.817 1.00 81.44 164 LYS A C 1
ATOM 1243 O O . LYS A 1 164 ? -8.080 55.532 1.671 1.00 81.44 164 LYS A O 1
ATOM 1248 N N . ALA A 1 165 ? -6.754 54.399 3.084 1.00 75.75 165 ALA A N 1
ATOM 1249 C CA . ALA A 1 165 ? -5.883 53.839 2.048 1.00 75.75 165 ALA A CA 1
ATOM 1250 C C . ALA A 1 165 ? -6.613 52.867 1.097 1.00 75.75 165 ALA A C 1
ATOM 1252 O O . ALA A 1 165 ? -6.250 52.763 -0.076 1.00 75.75 165 ALA A O 1
ATOM 1253 N N . PHE A 1 166 ? -7.660 52.183 1.574 1.00 70.94 166 PHE A N 1
ATOM 1254 C CA . PHE A 1 166 ? -8.522 51.352 0.729 1.00 70.94 166 PHE A CA 1
ATOM 1255 C C . PHE A 1 166 ? -9.479 52.167 -0.154 1.00 70.94 166 PHE A C 1
ATOM 1257 O O . PHE A 1 166 ? -9.802 51.718 -1.250 1.00 70.94 166 PHE A O 1
ATOM 1264 N N . ALA A 1 167 ? -9.898 53.363 0.273 1.00 72.06 167 ALA A N 1
ATOM 1265 C CA . ALA A 1 167 ? -10.815 54.209 -0.494 1.00 72.06 167 ALA A CA 1
ATOM 1266 C C . ALA A 1 167 ? -10.147 54.911 -1.694 1.00 72.06 167 ALA A C 1
ATOM 1268 O O . ALA A 1 167 ? -10.792 55.106 -2.723 1.00 72.06 167 ALA A O 1
ATOM 1269 N N . ASP A 1 168 ? -8.856 55.249 -1.596 1.00 69.88 168 ASP A N 1
ATOM 1270 C CA . ASP A 1 168 ? -8.133 55.960 -2.666 1.00 69.88 168 ASP A CA 1
ATOM 1271 C C . ASP A 1 168 ? -7.647 55.037 -3.801 1.00 69.88 168 ASP A C 1
ATOM 1273 O O . ASP A 1 168 ? -7.333 55.494 -4.905 1.00 69.88 168 ASP A O 1
ATOM 1277 N N . LYS A 1 169 ? -7.638 53.714 -3.588 1.00 66.19 169 LYS A N 1
ATOM 1278 C CA . LYS A 1 169 ? -7.459 52.744 -4.675 1.00 66.19 169 LYS A CA 1
ATOM 1279 C C . LYS A 1 169 ? -8.803 52.530 -5.356 1.00 66.19 169 LYS A C 1
ATOM 1281 O O . LYS A 1 169 ? -9.583 51.677 -4.952 1.00 66.19 169 LYS A O 1
ATOM 1286 N N . ASN A 1 170 ? -9.034 53.299 -6.419 1.00 62.62 170 ASN A N 1
ATOM 1287 C CA . ASN A 1 170 ? -10.144 53.182 -7.368 1.00 62.62 170 ASN A CA 1
ATOM 1288 C C . ASN A 1 170 ? -10.134 51.810 -8.085 1.00 62.62 170 ASN A C 1
ATOM 1290 O O . ASN A 1 170 ? -9.878 51.711 -9.287 1.00 62.62 170 ASN A O 1
ATOM 1294 N N . MET A 1 171 ? -10.334 50.727 -7.330 1.00 56.19 171 MET A N 1
ATOM 1295 C CA . MET A 1 171 ? -10.517 49.384 -7.850 1.00 56.19 171 MET A CA 1
ATOM 1296 C C . MET A 1 171 ? -11.891 49.335 -8.497 1.00 56.19 171 MET A C 1
ATOM 1298 O O . MET A 1 171 ? -12.919 49.438 -7.831 1.00 56.19 171 MET A O 1
ATOM 1302 N N . VAL A 1 172 ? -11.889 49.180 -9.818 1.00 67.00 172 VAL A N 1
ATOM 1303 C CA . VAL A 1 172 ? -13.064 48.805 -10.596 1.00 67.00 172 VAL A CA 1
ATOM 1304 C C . VAL A 1 172 ? -13.648 47.556 -9.942 1.00 67.00 172 VAL A C 1
ATOM 1306 O O . VAL A 1 172 ? -13.048 46.483 -9.990 1.00 67.00 172 VAL A O 1
ATOM 1309 N N . ILE A 1 173 ? -14.792 47.719 -9.274 1.00 59.56 173 ILE A N 1
ATOM 1310 C CA . ILE A 1 173 ? -15.573 46.619 -8.718 1.00 59.56 173 ILE A CA 1
ATOM 1311 C C . ILE A 1 173 ? -16.066 45.823 -9.923 1.00 59.56 173 ILE A C 1
ATOM 1313 O O . ILE A 1 173 ? -17.098 46.135 -10.519 1.00 59.56 173 ILE A O 1
ATOM 1317 N N . HIS A 1 174 ? -15.288 44.822 -10.331 1.00 65.81 174 HIS A N 1
ATOM 1318 C CA . HIS A 1 174 ? -15.819 43.761 -11.163 1.00 65.81 174 HIS A CA 1
ATOM 1319 C C . HIS A 1 174 ? -16.999 43.162 -10.390 1.00 65.81 174 HIS A C 1
ATOM 1321 O O . HIS A 1 174 ? -16.854 42.928 -9.183 1.00 65.81 174 HIS A O 1
ATOM 1327 N N . PRO A 1 175 ? -18.168 42.960 -11.029 1.00 68.94 175 PRO A N 1
ATOM 1328 C CA . PRO A 1 175 ? -19.240 42.213 -10.390 1.00 68.94 175 PRO A CA 1
ATOM 1329 C C . PRO A 1 175 ? -18.620 40.923 -9.848 1.00 68.94 175 PRO A C 1
ATOM 1331 O O . PRO A 1 175 ? -17.773 40.349 -10.547 1.00 68.94 175 PRO A O 1
ATOM 1334 N N . PRO A 1 176 ? -18.953 40.523 -8.605 1.00 67.50 176 PRO A N 1
ATOM 1335 C CA . PRO A 1 176 ? -18.403 39.305 -8.034 1.00 67.50 176 PRO A CA 1
ATOM 1336 C C . PRO A 1 176 ? -18.567 38.222 -9.098 1.00 67.50 176 PRO A C 1
ATOM 1338 O O . PRO A 1 176 ? -19.669 38.136 -9.657 1.00 67.50 176 PRO A O 1
ATOM 1341 N N . PRO A 1 177 ? -17.486 37.500 -9.471 1.00 67.38 177 PRO A N 1
ATOM 1342 C CA . PRO A 1 177 ? -17.619 36.403 -10.413 1.00 67.38 177 PRO A CA 1
ATOM 1343 C C . PRO A 1 177 ? -18.787 35.590 -9.895 1.00 67.38 177 PRO A C 1
ATOM 1345 O O . PRO A 1 177 ? -18.830 35.313 -8.696 1.00 67.38 177 PRO A O 1
ATOM 1348 N N . ASP A 1 178 ? -19.782 35.378 -10.753 1.00 56.47 178 ASP A N 1
ATOM 1349 C CA . ASP A 1 178 ? -20.950 34.583 -10.428 1.00 56.47 178 ASP A CA 1
ATOM 1350 C C . ASP A 1 178 ? -20.399 33.287 -9.842 1.00 56.47 178 ASP A C 1
ATOM 1352 O O . ASP A 1 178 ? -19.833 32.460 -10.563 1.00 56.47 178 ASP A O 1
ATOM 1356 N N . TYR A 1 179 ? -20.419 33.187 -8.509 1.00 58.31 179 TYR A N 1
ATOM 1357 C CA . TYR A 1 179 ? -20.046 31.995 -7.776 1.00 58.31 179 TYR A CA 1
ATOM 1358 C C . TYR A 1 179 ? -21.233 31.086 -8.002 1.00 58.31 179 TYR A C 1
ATOM 1360 O O . TYR A 1 179 ? -22.061 30.893 -7.109 1.00 58.31 179 TYR A O 1
ATOM 1368 N N . GLY A 1 180 ? -21.343 30.620 -9.251 1.00 50.19 180 GLY A N 1
ATOM 1369 C CA . GLY A 1 180 ? -22.251 29.595 -9.678 1.00 50.19 180 GLY A CA 1
ATOM 1370 C C . GLY A 1 180 ? -22.116 28.548 -8.610 1.00 50.19 180 GLY A C 1
ATOM 1371 O O . GLY A 1 180 ? -21.041 27.981 -8.406 1.00 50.19 180 GLY A O 1
ATOM 1372 N N . SER A 1 181 ? -23.180 28.426 -7.827 1.00 59.00 181 SER A N 1
ATOM 1373 C CA . SER A 1 181 ? -23.306 27.386 -6.843 1.00 59.00 181 SER A CA 1
ATOM 1374 C C . SER A 1 181 ? -23.354 26.112 -7.667 1.00 59.00 181 SER A C 1
ATOM 1376 O O . SER A 1 181 ? -24.418 25.594 -7.991 1.00 59.00 181 SER A O 1
ATOM 1378 N N . GLU A 1 182 ? -22.177 25.614 -8.037 1.00 54.66 182 GLU A N 1
ATOM 1379 C CA . GLU A 1 182 ? -21.920 24.231 -8.372 1.00 54.66 182 GLU A CA 1
ATOM 1380 C C . GLU A 1 182 ? -22.102 23.461 -7.063 1.00 54.66 182 GLU A C 1
ATOM 1382 O O . GLU A 1 182 ? -21.186 22.843 -6.520 1.00 54.66 182 GLU A O 1
ATOM 1387 N N . SER A 1 183 ? -23.329 23.533 -6.529 1.00 56.56 183 SER A N 1
ATOM 1388 C CA . SER A 1 183 ? -23.937 22.558 -5.650 1.00 56.56 183 SER A CA 1
ATOM 1389 C C . SER A 1 183 ? -23.996 21.289 -6.479 1.00 56.56 183 SER A C 1
ATOM 1391 O O . SER A 1 183 ? -25.000 20.913 -7.079 1.00 56.56 183 SER A O 1
ATOM 1393 N N . SER A 1 184 ? -22.814 20.703 -6.609 1.00 61.75 184 SER A N 1
ATOM 1394 C CA . SER A 1 184 ? -22.564 19.441 -7.241 1.00 61.75 184 SER A CA 1
ATOM 1395 C C . SER A 1 184 ? -23.319 18.467 -6.366 1.00 61.75 184 SER A C 1
ATOM 1397 O O . SER A 1 184 ? -22.852 18.089 -5.292 1.00 61.75 184 SER A O 1
ATOM 1399 N N . SER A 1 185 ? -24.540 18.136 -6.783 1.00 82.50 185 SER A N 1
ATOM 1400 C CA . SER A 1 185 ? -25.374 17.093 -6.203 1.00 82.50 185 SER A CA 1
ATOM 1401 C C . SER A 1 185 ? -24.737 15.741 -6.518 1.00 82.50 185 SER A C 1
ATOM 1403 O O . SER A 1 185 ? -25.308 14.898 -7.210 1.00 82.50 185 SER A O 1
ATOM 1405 N N . GLU A 1 186 ? -23.489 15.575 -6.099 1.00 89.06 186 GLU A N 1
ATOM 1406 C CA . GLU A 1 186 ? -22.756 14.350 -6.263 1.00 89.06 186 GLU A CA 1
ATOM 1407 C C . GLU A 1 186 ? -23.442 13.305 -5.393 1.00 89.06 186 GLU A C 1
ATOM 1409 O O . GLU A 1 186 ? -23.619 13.477 -4.183 1.00 89.06 186 GLU A O 1
ATOM 1414 N N . THR A 1 187 ? -23.906 12.233 -6.030 1.00 91.94 187 THR A N 1
ATOM 1415 C CA . THR A 1 187 ? -24.518 11.140 -5.291 1.00 91.94 187 THR A CA 1
ATOM 1416 C C . THR A 1 187 ? -23.459 10.539 -4.354 1.00 91.94 187 THR A C 1
ATOM 1418 O O . THR A 1 187 ? -22.283 10.460 -4.721 1.00 91.94 187 THR A O 1
ATOM 1421 N N . PRO A 1 188 ? -23.833 10.075 -3.148 1.00 90.81 188 PRO A N 1
ATOM 1422 C CA . PRO A 1 188 ? -22.886 9.434 -2.230 1.00 90.81 188 PRO A CA 1
ATOM 1423 C C . PRO A 1 188 ? -22.114 8.265 -2.864 1.00 90.81 188 PRO A C 1
ATOM 1425 O O . PRO A 1 188 ? -20.974 8.004 -2.495 1.00 90.81 188 PRO A O 1
ATOM 1428 N N . GLU A 1 189 ? -22.730 7.587 -3.835 1.00 91.50 189 GLU A N 1
ATOM 1429 C CA . GLU A 1 189 ? -22.123 6.508 -4.615 1.00 91.50 189 GLU A CA 1
ATOM 1430 C C . GLU A 1 189 ? -21.020 7.010 -5.558 1.00 91.50 189 GLU A C 1
ATOM 1432 O O . GLU A 1 189 ? -19.942 6.421 -5.603 1.00 91.50 189 GLU A O 1
ATOM 1437 N N . ALA A 1 190 ? -21.239 8.129 -6.258 1.00 92.88 190 ALA A N 1
ATOM 1438 C CA . ALA A 1 190 ? -20.215 8.740 -7.103 1.00 92.88 190 ALA A CA 1
ATOM 1439 C C . ALA A 1 190 ? -19.024 9.243 -6.269 1.00 92.88 190 ALA A C 1
ATOM 1441 O O . ALA A 1 190 ? -17.873 8.984 -6.627 1.00 92.88 190 ALA A O 1
ATOM 1442 N N . ALA A 1 191 ? -19.294 9.852 -5.109 1.00 91.75 191 ALA A N 1
ATOM 1443 C CA . ALA A 1 191 ? -18.251 10.284 -4.181 1.00 91.75 191 ALA A CA 1
ATOM 1444 C C . ALA A 1 191 ? -17.415 9.096 -3.668 1.00 91.75 191 ALA A C 1
ATOM 1446 O O . ALA A 1 191 ? -16.184 9.168 -3.632 1.00 91.75 191 ALA A O 1
ATOM 1447 N N . TYR A 1 192 ? -18.070 7.978 -3.329 1.00 92.50 192 TYR A N 1
ATOM 1448 C CA . TYR A 1 192 ? -17.395 6.738 -2.941 1.00 92.50 192 TYR A CA 1
ATOM 1449 C C . TYR A 1 192 ? -16.536 6.176 -4.078 1.00 92.50 192 TYR A C 1
ATOM 1451 O O . TYR A 1 192 ? -15.368 5.862 -3.865 1.00 92.50 192 TYR A O 1
ATOM 1459 N N . ALA A 1 193 ? -17.068 6.109 -5.302 1.00 94.69 193 ALA A N 1
ATOM 1460 C CA . ALA A 1 193 ? -16.325 5.626 -6.464 1.00 94.69 193 ALA A CA 1
ATOM 1461 C C . ALA A 1 193 ? -15.075 6.478 -6.751 1.00 94.69 193 ALA A C 1
ATOM 1463 O O . ALA A 1 193 ? -14.003 5.931 -7.021 1.00 94.69 193 ALA A O 1
ATOM 1464 N N . LYS A 1 194 ? -15.171 7.810 -6.625 1.00 94.94 194 LYS A N 1
ATOM 1465 C CA . LYS A 1 194 ? -14.010 8.710 -6.730 1.00 94.94 194 LYS A CA 1
ATOM 1466 C C . LYS A 1 194 ? -12.976 8.439 -5.639 1.00 94.94 194 LYS A C 1
ATOM 1468 O O . LYS A 1 194 ? -11.778 8.410 -5.926 1.00 94.94 194 LYS A O 1
ATOM 1473 N N . LEU A 1 195 ? -13.418 8.225 -4.399 1.00 95.25 195 LEU A N 1
ATOM 1474 C CA . LEU A 1 195 ? -12.523 7.909 -3.288 1.00 95.25 195 LEU A CA 1
ATOM 1475 C C . LEU A 1 195 ? -11.810 6.570 -3.510 1.00 95.25 195 LEU A C 1
ATOM 1477 O O . LEU A 1 195 ? -10.589 6.513 -3.391 1.00 95.25 195 LEU A O 1
ATOM 1481 N N . VAL A 1 196 ? -12.546 5.524 -3.893 1.00 96.62 196 VAL A N 1
ATOM 1482 C CA . VAL A 1 196 ? -11.982 4.210 -4.236 1.00 96.62 196 VAL A CA 1
ATOM 1483 C C . VAL A 1 196 ? -10.958 4.353 -5.356 1.00 96.62 196 VAL A C 1
ATOM 1485 O O . VAL A 1 196 ? -9.824 3.926 -5.181 1.00 96.62 196 VAL A O 1
ATOM 1488 N N . SER A 1 197 ? -11.292 5.054 -6.444 1.00 96.81 197 SER A N 1
ATOM 1489 C CA . SER A 1 197 ? -10.357 5.293 -7.550 1.00 96.81 197 SER A CA 1
ATOM 1490 C C . SER A 1 197 ? -9.069 5.997 -7.102 1.00 96.81 197 SER A C 1
ATOM 1492 O O . SER A 1 197 ? -7.989 5.675 -7.601 1.00 96.81 197 SER A O 1
ATOM 1494 N N . LYS A 1 198 ? -9.150 6.925 -6.140 1.00 96.62 198 LYS A N 1
ATOM 1495 C CA . LYS A 1 198 ? -7.977 7.583 -5.545 1.00 96.62 198 LYS A CA 1
ATOM 1496 C C . LYS A 1 198 ? -7.160 6.625 -4.672 1.00 96.62 198 LYS A C 1
ATOM 1498 O O . LYS A 1 198 ? -5.931 6.698 -4.677 1.00 96.62 198 LYS A O 1
ATOM 1503 N N . LEU A 1 199 ? -7.829 5.750 -3.923 1.00 97.44 199 LEU A N 1
ATOM 1504 C CA . LEU A 1 199 ? -7.218 4.764 -3.027 1.00 97.44 199 LEU A CA 1
ATOM 1505 C C . LEU A 1 199 ? -6.691 3.514 -3.745 1.00 97.44 199 LEU A C 1
ATOM 1507 O O . LEU A 1 199 ? -5.984 2.733 -3.118 1.00 97.44 199 LEU A O 1
ATOM 1511 N N . THR A 1 200 ? -6.983 3.343 -5.037 1.00 97.94 200 THR A N 1
ATOM 1512 C CA . THR A 1 200 ? -6.505 2.220 -5.864 1.00 97.94 200 THR A CA 1
ATOM 1513 C C . THR A 1 200 ? -5.603 2.653 -7.024 1.00 97.94 200 THR A C 1
ATOM 1515 O O . THR A 1 200 ? -5.432 1.919 -7.997 1.00 97.94 200 THR A O 1
ATOM 1518 N N . ARG A 1 201 ? -5.014 3.854 -6.973 1.00 97.62 201 ARG A N 1
ATOM 1519 C CA . ARG A 1 201 ? -4.090 4.332 -8.017 1.00 97.62 201 ARG A CA 1
ATOM 1520 C C . ARG A 1 201 ? -2.839 3.441 -8.095 1.00 97.62 201 ARG A C 1
ATOM 1522 O O . ARG A 1 201 ? -2.118 3.296 -7.113 1.00 97.62 201 ARG A O 1
ATOM 1529 N N . ASN A 1 202 ? -2.573 2.857 -9.267 1.00 97.44 202 ASN A N 1
ATOM 1530 C CA . ASN A 1 202 ? -1.530 1.832 -9.483 1.00 97.44 202 ASN A CA 1
ATOM 1531 C C . ASN A 1 202 ? -1.657 0.603 -8.558 1.00 97.44 202 ASN A C 1
ATOM 1533 O O . ASN A 1 202 ? -0.668 -0.083 -8.296 1.00 97.44 202 ASN A O 1
ATOM 1537 N N . GLY A 1 203 ? -2.849 0.348 -8.026 1.00 97.75 203 GLY A N 1
ATOM 1538 C CA . GLY A 1 203 ? -3.124 -0.770 -7.135 1.00 97.75 203 GLY A CA 1
ATOM 1539 C C . GLY A 1 203 ? -4.507 -1.349 -7.408 1.00 97.75 203 GLY A C 1
ATOM 1540 O O . GLY A 1 203 ? -4.984 -1.299 -8.542 1.00 97.75 203 GLY A O 1
ATOM 1541 N N . SER A 1 204 ? -5.142 -1.939 -6.397 1.00 98.19 204 SER A N 1
ATOM 1542 C CA . SER A 1 204 ? -6.422 -2.637 -6.570 1.00 98.19 204 SER A CA 1
ATOM 1543 C C . SER A 1 204 ? -7.288 -2.596 -5.314 1.00 98.19 204 SER A C 1
ATOM 1545 O O . SER A 1 204 ? -6.800 -2.407 -4.200 1.00 98.19 204 SER A O 1
ATOM 1547 N N . ASP A 1 205 ? -8.587 -2.826 -5.506 1.00 98.06 205 ASP A N 1
ATOM 1548 C CA . ASP A 1 205 ? -9.513 -3.224 -4.446 1.00 98.06 205 ASP A CA 1
ATOM 1549 C C . ASP A 1 205 ? -9.514 -4.755 -4.340 1.00 98.06 205 ASP A C 1
ATOM 1551 O O . ASP A 1 205 ? -9.766 -5.456 -5.321 1.00 98.06 205 ASP A O 1
ATOM 1555 N N . CYS A 1 206 ? -9.198 -5.277 -3.157 1.00 98.00 206 CYS A N 1
ATOM 1556 C CA . CYS A 1 206 ? -9.123 -6.709 -2.863 1.00 98.00 206 CYS A CA 1
ATOM 1557 C C . CYS A 1 206 ? -10.292 -7.172 -1.970 1.00 98.00 206 CYS A C 1
ATOM 1559 O O . CYS A 1 206 ? -10.231 -8.238 -1.353 1.00 98.00 206 CYS A O 1
ATOM 1561 N N . GLY A 1 207 ? -11.335 -6.349 -1.816 1.00 97.00 207 GLY A N 1
ATOM 1562 C CA . GLY A 1 207 ? -12.503 -6.621 -0.980 1.00 97.00 207 GLY A CA 1
ATOM 1563 C C . GLY A 1 207 ? -12.253 -6.368 0.508 1.00 97.00 207 GLY A C 1
ATOM 1564 O O . GLY A 1 207 ? -12.981 -5.596 1.122 1.00 97.00 207 GLY A O 1
ATOM 1565 N N . SER A 1 208 ? -11.213 -6.962 1.104 1.00 97.62 208 SER A N 1
ATOM 1566 C CA . SER A 1 208 ? -10.863 -6.728 2.521 1.00 97.62 208 SER A CA 1
ATOM 1567 C C . SER A 1 208 ? -10.045 -5.458 2.753 1.00 97.62 208 SER A C 1
ATOM 1569 O O . SER A 1 208 ? -10.048 -4.893 3.847 1.00 97.62 208 SER A O 1
ATOM 1571 N N . HIS A 1 209 ? -9.340 -5.006 1.726 1.00 98.50 209 HIS A N 1
ATOM 1572 C CA . HIS A 1 209 ? -8.501 -3.822 1.757 1.00 98.50 209 HIS A CA 1
ATOM 1573 C C . HIS A 1 209 ? -8.393 -3.244 0.346 1.00 98.50 209 HIS A C 1
ATOM 1575 O O . HIS A 1 209 ? -8.612 -3.946 -0.643 1.00 98.50 209 HIS A O 1
ATOM 1581 N N . LEU A 1 210 ? -8.052 -1.966 0.275 1.00 98.50 210 LEU A N 1
ATOM 1582 C CA . LEU A 1 210 ? -7.638 -1.285 -0.942 1.00 98.50 210 LEU A CA 1
ATOM 1583 C C . LEU A 1 210 ? -6.162 -0.950 -0.804 1.00 98.50 210 LEU A C 1
ATOM 1585 O O . LEU A 1 210 ? -5.668 -0.787 0.312 1.00 98.50 210 LEU A O 1
ATOM 1589 N N . TRP A 1 211 ? -5.455 -0.828 -1.912 1.00 98.75 211 TRP A N 1
ATOM 1590 C CA . TRP A 1 211 ? -4.084 -0.351 -1.870 1.00 98.75 211 TRP A CA 1
ATOM 1591 C C . TRP A 1 211 ? -3.754 0.458 -3.112 1.00 98.75 211 TRP A C 1
ATOM 1593 O O . TRP A 1 211 ? -4.271 0.202 -4.201 1.00 98.75 211 TRP A O 1
ATOM 1603 N N . LYS A 1 212 ? -2.859 1.420 -2.932 1.00 98.44 212 LYS A N 1
ATOM 1604 C CA . LYS A 1 212 ? -2.250 2.213 -3.998 1.00 98.44 212 LYS A CA 1
ATOM 1605 C C . LYS A 1 212 ? -0.751 2.261 -3.775 1.00 98.44 212 LYS A C 1
ATOM 1607 O O . LYS A 1 212 ? -0.271 2.026 -2.669 1.00 98.44 212 LYS A O 1
ATOM 1612 N N . GLN A 1 213 ? -0.012 2.608 -4.813 1.00 98.06 213 GLN A N 1
ATOM 1613 C CA . GLN A 1 213 ? 1.432 2.765 -4.700 1.00 98.06 213 GLN A CA 1
ATOM 1614 C C . GLN A 1 213 ? 1.938 3.910 -5.564 1.00 98.06 213 GLN A C 1
ATOM 1616 O O . GLN A 1 213 ? 1.361 4.247 -6.605 1.00 98.06 213 GLN A O 1
ATOM 1621 N N . THR A 1 214 ? 3.061 4.461 -5.136 1.00 96.81 214 THR A N 1
ATOM 1622 C CA . THR A 1 214 ? 3.921 5.333 -5.927 1.00 96.81 214 THR A CA 1
ATOM 1623 C C . THR A 1 214 ? 5.193 4.563 -6.290 1.00 96.81 214 THR A C 1
ATOM 1625 O O . THR A 1 214 ? 5.291 3.347 -6.102 1.00 96.81 214 THR A O 1
ATOM 1628 N N . GLU A 1 215 ? 6.182 5.259 -6.836 1.00 95.12 215 GLU A N 1
ATOM 1629 C CA . GLU A 1 215 ? 7.520 4.711 -7.047 1.00 95.12 215 GLU A CA 1
ATOM 1630 C C . GLU A 1 215 ? 8.177 4.249 -5.735 1.00 95.12 215 GLU A C 1
ATOM 1632 O O . GLU A 1 215 ? 8.769 3.171 -5.712 1.00 95.12 215 GLU A O 1
ATOM 1637 N N . LYS A 1 216 ? 8.014 5.017 -4.650 1.00 96.62 216 LYS A N 1
ATOM 1638 C CA . LYS A 1 216 ? 8.714 4.814 -3.371 1.00 96.62 216 LYS A CA 1
ATOM 1639 C C . LYS A 1 216 ? 7.841 4.205 -2.281 1.00 96.62 216 LYS A C 1
ATOM 1641 O O . LYS A 1 216 ? 8.335 3.441 -1.465 1.00 96.62 216 LYS A O 1
ATOM 1646 N N . ASP A 1 217 ? 6.543 4.476 -2.317 1.00 97.88 217 ASP A N 1
ATOM 1647 C CA . ASP A 1 217 ? 5.650 4.190 -1.198 1.00 97.88 217 ASP A CA 1
ATOM 1648 C C . ASP A 1 217 ? 4.517 3.261 -1.621 1.00 97.88 217 ASP A C 1
ATOM 1650 O O . ASP A 1 217 ? 4.104 3.212 -2.788 1.00 97.88 217 ASP A O 1
ATOM 1654 N N . VAL A 1 218 ? 3.974 2.542 -0.649 1.00 98.44 218 VAL A N 1
ATOM 1655 C CA . VAL A 1 218 ? 2.721 1.804 -0.767 1.00 98.44 218 VAL A CA 1
ATOM 1656 C C . VAL A 1 218 ? 1.795 2.221 0.369 1.00 98.44 218 VAL A C 1
ATOM 1658 O O . VAL A 1 218 ? 2.196 2.334 1.523 1.00 98.44 218 VAL A O 1
ATOM 1661 N N . GLU A 1 219 ? 0.534 2.475 0.037 1.00 98.62 219 GLU A N 1
ATOM 1662 C CA . GLU A 1 219 ? -0.493 2.827 1.009 1.00 98.62 219 GLU A CA 1
ATOM 1663 C C . GLU A 1 219 ? -1.576 1.753 1.000 1.00 98.62 219 GLU A C 1
ATOM 1665 O O . GLU A 1 219 ? -2.131 1.422 -0.050 1.00 98.62 219 GLU A O 1
ATOM 1670 N N . ILE A 1 220 ? -1.885 1.222 2.180 1.00 98.69 220 ILE A N 1
ATOM 1671 C CA . ILE A 1 220 ? -2.816 0.112 2.371 1.00 98.69 220 ILE A CA 1
ATOM 1672 C C . ILE A 1 220 ? -3.984 0.599 3.223 1.00 98.69 220 ILE A C 1
ATOM 1674 O O . ILE A 1 220 ? -3.804 1.019 4.360 1.00 98.69 220 ILE A O 1
ATOM 1678 N N . SER A 1 221 ? -5.192 0.530 2.675 1.00 98.62 221 SER A N 1
ATOM 1679 C CA . SER A 1 221 ? -6.451 0.915 3.315 1.00 98.62 221 SER A CA 1
ATOM 1680 C C . SER A 1 221 ? -7.255 -0.329 3.704 1.00 98.62 221 SER A C 1
ATOM 1682 O O . SER A 1 221 ? -8.019 -0.865 2.902 1.00 98.62 221 SER A O 1
ATOM 1684 N N . VAL A 1 222 ? -7.090 -0.811 4.934 1.00 98.50 222 VAL A N 1
ATOM 1685 C CA . VAL A 1 222 ? -7.798 -1.983 5.476 1.00 98.50 222 VAL A CA 1
ATOM 1686 C C . VAL A 1 222 ? -9.218 -1.596 5.884 1.00 98.50 222 VAL A C 1
ATOM 1688 O O . VAL A 1 222 ? -9.395 -0.676 6.680 1.00 98.50 222 VAL A O 1
ATOM 1691 N N . ARG A 1 223 ? -10.243 -2.302 5.390 1.00 98.12 223 ARG A N 1
ATOM 1692 C CA . ARG A 1 223 ? -11.641 -2.024 5.759 1.00 98.12 223 ARG A CA 1
ATOM 1693 C C . ARG A 1 223 ? -11.904 -2.441 7.207 1.00 98.12 223 ARG A C 1
ATOM 1695 O O . ARG A 1 223 ? -11.571 -3.550 7.619 1.00 98.12 223 ARG A O 1
ATOM 1702 N N . LEU A 1 224 ? -12.527 -1.556 7.976 1.00 97.31 224 LEU A N 1
ATOM 1703 C CA . LEU A 1 224 ? -12.823 -1.753 9.391 1.00 97.31 224 LEU A CA 1
ATOM 1704 C C . LEU A 1 224 ? -14.336 -1.827 9.635 1.00 97.31 224 LEU A C 1
ATOM 1706 O O . LEU A 1 224 ? -15.101 -1.120 8.973 1.00 97.31 224 LEU A O 1
ATOM 1710 N N . PRO A 1 225 ? -14.783 -2.589 10.650 1.00 94.56 225 PRO A N 1
ATOM 1711 C CA . PRO A 1 225 ? -16.165 -2.532 11.109 1.00 94.56 225 PRO A CA 1
ATOM 1712 C C . PRO A 1 225 ? -16.565 -1.120 11.561 1.00 94.56 225 PRO A C 1
ATOM 1714 O O . PRO A 1 225 ? -15.748 -0.390 12.139 1.00 94.56 225 PRO A O 1
ATOM 1717 N N . ALA A 1 226 ? -17.839 -0.770 11.372 1.00 92.38 226 ALA A N 1
ATOM 1718 C CA . ALA A 1 226 ? -18.407 0.499 11.820 1.00 92.38 226 ALA A CA 1
ATOM 1719 C C . ALA A 1 226 ? -18.135 0.763 13.314 1.00 92.38 226 ALA A C 1
ATOM 1721 O O . ALA A 1 226 ? -18.115 -0.154 14.138 1.00 92.38 226 ALA A O 1
ATOM 1722 N N . GLY A 1 227 ? -17.896 2.031 13.659 1.00 92.06 227 GLY A N 1
ATOM 1723 C CA . GLY A 1 227 ? -17.627 2.462 15.036 1.00 92.06 227 GLY A CA 1
ATOM 1724 C C . GLY A 1 227 ? -16.235 2.118 15.581 1.00 92.06 227 GLY A C 1
ATOM 1725 O O . GLY A 1 227 ? -15.927 2.486 16.713 1.00 92.06 227 GLY A O 1
ATOM 1726 N N . THR A 1 228 ? -15.369 1.460 14.804 1.00 95.25 228 THR A N 1
ATOM 1727 C CA . THR A 1 228 ? -13.974 1.216 15.208 1.00 95.25 228 THR A CA 1
ATOM 1728 C C . THR A 1 228 ? -13.235 2.546 15.367 1.00 95.25 228 THR A C 1
ATOM 1730 O O . THR A 1 228 ? -13.218 3.353 14.436 1.00 95.25 228 THR A O 1
ATOM 1733 N N . ARG A 1 229 ? -12.630 2.800 16.534 1.00 95.62 229 ARG A N 1
ATOM 1734 C CA . ARG A 1 229 ? -11.843 4.017 16.808 1.00 95.62 229 ARG A CA 1
ATOM 1735 C C . ARG A 1 229 ? -10.351 3.707 16.748 1.00 95.62 229 ARG A C 1
ATOM 1737 O O . ARG A 1 229 ? -9.950 2.584 17.031 1.00 95.62 229 ARG A O 1
ATOM 1744 N N . ALA A 1 230 ? -9.531 4.721 16.467 1.00 96.94 230 ALA A N 1
ATOM 17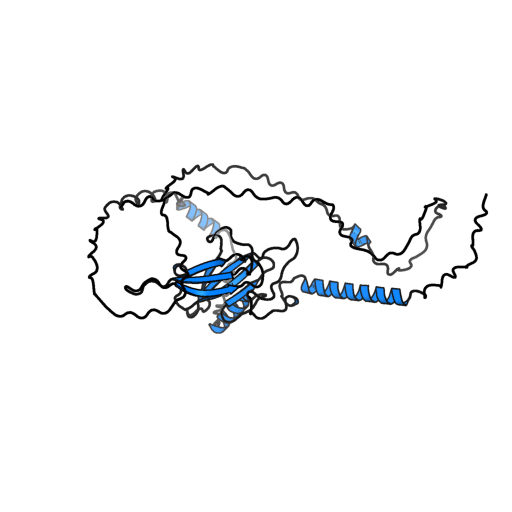45 C CA . ALA A 1 230 ? -8.074 4.577 16.401 1.00 96.94 230 ALA A CA 1
ATOM 1746 C C . ALA A 1 230 ? -7.479 3.985 17.692 1.00 96.94 230 ALA A C 1
ATOM 1748 O O . ALA A 1 230 ? -6.717 3.031 17.635 1.00 96.94 230 ALA A O 1
ATOM 1749 N N . LYS A 1 231 ? -7.922 4.460 18.865 1.00 96.69 231 LYS A N 1
ATOM 1750 C CA . LYS A 1 231 ? -7.466 3.950 20.173 1.00 96.69 231 LYS A CA 1
ATOM 1751 C C . LYS A 1 231 ? -7.804 2.481 20.452 1.00 96.69 231 LYS A C 1
ATOM 1753 O O . LYS A 1 231 ? -7.263 1.900 21.385 1.00 96.69 231 LYS A O 1
ATOM 1758 N N . ASP A 1 232 ? -8.752 1.913 19.708 1.00 96.62 232 ASP A N 1
ATOM 1759 C CA . ASP A 1 232 ? -9.136 0.512 19.858 1.00 96.62 232 ASP A CA 1
ATOM 1760 C C . ASP A 1 232 ? -8.250 -0.393 18.978 1.00 96.62 232 ASP A C 1
ATOM 1762 O O . ASP A 1 232 ? -8.408 -1.609 19.024 1.00 96.62 232 ASP A O 1
ATOM 1766 N N . LEU A 1 233 ? -7.345 0.168 18.165 1.00 97.62 233 LEU A N 1
ATOM 1767 C CA . LEU A 1 233 ? -6.507 -0.559 17.215 1.00 97.62 233 LEU A CA 1
ATOM 1768 C C . LEU A 1 233 ? -5.053 -0.664 17.677 1.00 97.62 233 LEU A C 1
ATOM 1770 O O . LEU A 1 233 ? -4.513 0.207 18.353 1.00 97.62 233 LEU A O 1
ATOM 1774 N N . THR A 1 234 ? -4.404 -1.740 17.252 1.00 97.31 234 THR A N 1
ATOM 1775 C CA . THR A 1 234 ? -2.953 -1.911 17.302 1.00 97.31 234 THR A CA 1
ATOM 1776 C C . THR A 1 234 ? -2.501 -2.398 15.936 1.00 97.31 234 THR A C 1
ATOM 1778 O O . THR A 1 234 ? -2.987 -3.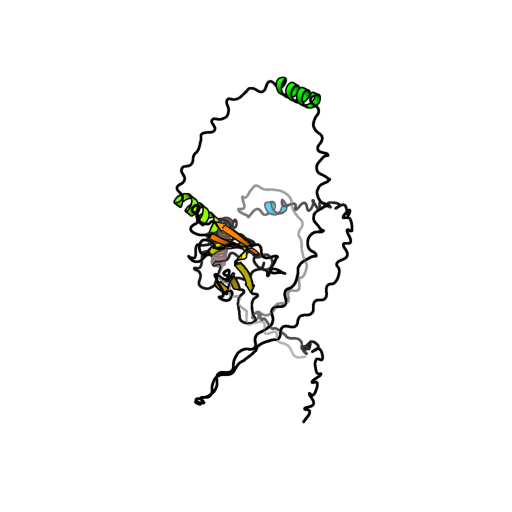431 15.462 1.00 97.31 234 THR A O 1
ATOM 1781 N N . VAL A 1 235 ? -1.599 -1.640 15.317 1.00 97.81 235 VAL A N 1
ATOM 1782 C CA . VAL A 1 235 ? -1.058 -1.885 13.978 1.00 97.81 235 VAL A CA 1
ATOM 1783 C C . VAL A 1 235 ? 0.410 -2.247 14.126 1.00 97.81 235 VAL A C 1
ATOM 1785 O O . VAL A 1 235 ? 1.138 -1.566 14.840 1.00 97.81 235 VAL A O 1
ATOM 1788 N N . GLN A 1 236 ? 0.832 -3.341 13.502 1.00 96.88 236 GLN A N 1
ATOM 1789 C CA . GLN A 1 236 ? 2.211 -3.812 13.551 1.00 96.88 236 GLN A CA 1
ATOM 1790 C C . GLN A 1 236 ? 2.629 -4.324 12.179 1.00 96.88 236 GLN A C 1
ATOM 1792 O O . GLN A 1 236 ? 1.889 -5.073 11.537 1.00 96.88 236 GLN A O 1
ATOM 1797 N N . VAL A 1 237 ? 3.837 -3.959 11.760 1.00 97.19 237 VAL A N 1
ATOM 1798 C CA . VAL A 1 237 ? 4.530 -4.622 10.658 1.00 97.19 237 VAL A CA 1
ATOM 1799 C C . VAL A 1 237 ? 5.490 -5.617 11.291 1.00 97.19 237 VAL A C 1
ATOM 1801 O O . VAL A 1 237 ? 6.419 -5.237 11.989 1.00 97.19 237 VAL A O 1
ATOM 1804 N N . THR A 1 238 ? 5.216 -6.909 11.136 1.00 95.62 238 THR A N 1
ATOM 1805 C CA . THR A 1 238 ? 6.113 -7.949 11.645 1.00 95.62 238 THR A CA 1
ATOM 1806 C C . THR A 1 238 ? 7.281 -8.103 10.673 1.00 95.62 238 THR A C 1
ATOM 1808 O O . THR A 1 238 ? 7.019 -8.258 9.472 1.00 95.62 238 THR A O 1
ATOM 1811 N N . PRO A 1 239 ? 8.539 -8.101 11.151 1.00 93.88 239 PRO A N 1
ATOM 1812 C CA . PRO A 1 239 ? 9.694 -8.328 10.298 1.00 93.88 239 PRO A CA 1
ATOM 1813 C C . PRO A 1 239 ? 9.643 -9.722 9.668 1.00 93.88 239 PRO A C 1
ATOM 1815 O O . PRO A 1 239 ? 8.970 -10.634 10.159 1.00 93.88 239 PRO A O 1
ATOM 1818 N N . ALA A 1 240 ? 10.371 -9.893 8.567 1.00 88.81 240 ALA A N 1
ATOM 1819 C CA . ALA A 1 240 ? 10.558 -11.203 7.963 1.00 88.81 240 ALA A CA 1
ATOM 1820 C C . ALA A 1 240 ? 11.225 -12.134 8.990 1.00 88.81 240 ALA A C 1
ATOM 1822 O O . ALA A 1 240 ? 12.342 -11.885 9.439 1.00 88.81 240 ALA A O 1
ATOM 1823 N N . SER A 1 241 ? 10.527 -13.195 9.396 1.00 86.75 241 SER A N 1
ATOM 1824 C CA . SER A 1 241 ? 11.151 -14.281 10.156 1.00 86.75 241 SER A CA 1
ATOM 1825 C C . SER A 1 241 ? 12.099 -15.059 9.234 1.00 86.75 241 SER A C 1
ATOM 1827 O O . SER A 1 241 ? 11.975 -14.978 8.015 1.00 86.75 241 SER A O 1
ATOM 1829 N N . THR A 1 242 ? 13.006 -15.868 9.785 1.00 71.12 242 THR A N 1
ATOM 1830 C CA . THR A 1 242 ? 13.970 -16.692 9.023 1.00 71.12 242 THR A CA 1
ATOM 1831 C C . THR A 1 242 ? 13.341 -17.569 7.932 1.00 71.12 242 THR A C 1
ATOM 1833 O O . THR A 1 242 ? 14.038 -17.980 7.011 1.00 71.12 242 THR A O 1
ATOM 1836 N N . GLU A 1 243 ? 12.035 -17.836 8.009 1.00 71.12 243 GLU A N 1
ATOM 1837 C CA . GLU A 1 243 ? 11.279 -18.627 7.028 1.00 71.12 243 GLU A CA 1
ATOM 1838 C C . GLU A 1 243 ? 10.101 -17.858 6.391 1.00 71.12 243 GLU A C 1
ATOM 1840 O O . GLU A 1 243 ? 9.335 -18.433 5.618 1.00 71.12 243 GLU A O 1
ATOM 1845 N N . GLY A 1 244 ? 9.909 -16.574 6.720 1.00 84.12 244 GLY A N 1
ATOM 1846 C CA . GLY A 1 244 ? 8.652 -15.867 6.466 1.00 84.12 244 GLY A CA 1
ATOM 1847 C C . GLY A 1 244 ? 8.812 -14.479 5.860 1.00 84.12 244 GLY A C 1
ATOM 1848 O O . GLY A 1 244 ? 9.782 -13.773 6.106 1.00 84.12 244 GLY A O 1
ATOM 1849 N N . ARG A 1 245 ? 7.804 -14.062 5.094 1.00 93.69 245 ARG A N 1
ATOM 1850 C CA . ARG A 1 245 ? 7.669 -12.677 4.624 1.00 93.69 245 ARG A CA 1
ATOM 1851 C C . ARG A 1 245 ? 7.201 -11.767 5.757 1.00 93.69 245 ARG A C 1
ATOM 1853 O O . ARG A 1 245 ? 6.568 -12.233 6.707 1.00 93.69 245 ARG A O 1
ATOM 1860 N N . GLN A 1 246 ? 7.483 -10.473 5.622 1.00 96.62 246 GLN A N 1
ATOM 1861 C CA . GLN A 1 246 ? 6.928 -9.442 6.499 1.00 96.62 246 GLN A CA 1
ATOM 1862 C C . GLN A 1 246 ? 5.394 -9.502 6.487 1.00 96.62 246 GLN A C 1
ATOM 1864 O O . GLN A 1 246 ? 4.785 -9.913 5.494 1.00 96.62 246 GLN A O 1
ATOM 1869 N N . ARG A 1 247 ? 4.747 -9.116 7.590 1.00 97.06 247 ARG A N 1
ATOM 1870 C CA . ARG A 1 247 ? 3.281 -9.191 7.727 1.00 97.06 247 ARG A CA 1
ATOM 1871 C C . ARG A 1 247 ? 2.704 -7.884 8.235 1.00 97.06 247 ARG A C 1
ATOM 1873 O O . ARG A 1 247 ? 3.284 -7.280 9.128 1.00 97.06 247 ARG A O 1
ATOM 1880 N N . LEU A 1 248 ? 1.534 -7.497 7.730 1.00 97.81 248 LEU A N 1
ATOM 1881 C CA . LEU A 1 248 ? 0.732 -6.435 8.336 1.00 97.81 248 LEU A CA 1
ATOM 1882 C C . LEU A 1 248 ? -0.303 -7.061 9.269 1.00 97.81 248 LEU A C 1
ATOM 1884 O O . LEU A 1 248 ? -1.225 -7.739 8.806 1.00 97.81 248 LEU A O 1
ATOM 1888 N N . LEU A 1 249 ? -0.157 -6.803 10.566 1.00 97.38 249 LEU A N 1
ATOM 1889 C CA . LEU A 1 249 ? -1.061 -7.258 11.612 1.00 97.38 249 LEU A CA 1
ATOM 1890 C C . LEU A 1 249 ? -1.855 -6.073 12.171 1.00 97.38 249 LEU A C 1
ATOM 1892 O O . LEU A 1 249 ? -1.294 -5.117 12.702 1.00 97.38 249 LEU A O 1
ATOM 1896 N N . VAL A 1 250 ? -3.179 -6.170 12.100 1.00 98.19 250 VAL A N 1
ATOM 1897 C CA . VAL A 1 250 ? -4.121 -5.219 12.690 1.00 98.19 250 VAL A CA 1
ATOM 1898 C C . VAL A 1 250 ? -4.994 -5.966 13.679 1.00 98.19 250 VAL A C 1
ATOM 1900 O O . VAL A 1 250 ? -5.753 -6.874 13.326 1.00 98.19 250 VAL A O 1
ATOM 1903 N N . THR A 1 251 ? -4.913 -5.559 14.937 1.00 97.94 251 THR A N 1
ATOM 1904 C CA . THR A 1 251 ? -5.726 -6.126 16.014 1.00 97.94 251 THR A CA 1
ATOM 1905 C C . THR A 1 251 ? -6.589 -5.046 16.636 1.00 97.94 251 THR A C 1
ATOM 1907 O O . THR A 1 251 ? -6.190 -3.887 16.711 1.00 97.94 251 THR A O 1
ATOM 1910 N N . ARG A 1 252 ? -7.793 -5.423 17.064 1.00 97.06 252 ARG A N 1
ATOM 1911 C CA . ARG A 1 252 ? -8.723 -4.550 17.770 1.00 97.06 252 ARG A CA 1
ATOM 1912 C C . ARG A 1 252 ? -8.902 -5.033 19.197 1.00 97.06 252 ARG A C 1
ATOM 1914 O O . ARG A 1 252 ? -9.249 -6.191 19.423 1.00 97.06 252 ARG A O 1
ATOM 1921 N N . THR A 1 253 ? -8.729 -4.127 20.146 1.00 96.00 253 THR A N 1
ATOM 1922 C CA . THR A 1 253 ? -9.033 -4.351 21.556 1.00 96.00 253 THR A CA 1
ATOM 1923 C C . THR A 1 253 ? -10.418 -3.787 21.838 1.00 96.00 253 THR A C 1
ATOM 1925 O O . THR A 1 253 ? -10.621 -2.575 21.805 1.00 96.00 253 THR A O 1
ATOM 1928 N N . SER A 1 254 ? -11.401 -4.650 22.094 1.00 90.12 254 SER A N 1
ATOM 1929 C CA . SER A 1 254 ? -12.733 -4.181 22.487 1.00 90.12 254 SER A CA 1
ATOM 1930 C C . SER A 1 254 ? -12.718 -3.707 23.937 1.00 90.12 254 SER A C 1
ATOM 1932 O O . SER A 1 254 ? -12.174 -4.392 24.811 1.00 90.12 254 SER A O 1
ATOM 1934 N N . GLN A 1 255 ? -13.359 -2.567 24.215 1.00 82.69 255 GLN A N 1
ATOM 1935 C CA . GLN A 1 255 ? -13.623 -2.179 25.598 1.00 82.69 255 GLN A CA 1
ATOM 1936 C C . GLN A 1 255 ? -14.478 -3.261 26.275 1.00 82.69 255 GLN A C 1
ATOM 1938 O O . GLN A 1 255 ? -15.434 -3.748 25.665 1.00 82.69 255 GLN A O 1
ATOM 1943 N N . PRO A 1 256 ? -14.142 -3.645 27.517 1.00 80.12 256 PRO A N 1
ATOM 1944 C CA . PRO A 1 256 ? -14.905 -4.643 28.245 1.00 80.12 256 PRO A CA 1
ATOM 1945 C C . PRO A 1 256 ? -16.310 -4.085 28.471 1.00 80.12 256 PRO A C 1
ATOM 1947 O O . PRO A 1 256 ? -16.500 -3.088 29.165 1.00 80.12 256 PRO A O 1
ATOM 1950 N N . THR A 1 257 ? -17.303 -4.679 27.819 1.00 78.19 257 THR A N 1
ATOM 1951 C CA . THR A 1 257 ? -18.709 -4.342 28.050 1.00 78.19 257 THR A CA 1
ATOM 1952 C C . THR A 1 257 ? -19.195 -5.252 29.180 1.00 78.19 257 THR A C 1
ATOM 1954 O O . THR A 1 257 ? -19.784 -6.299 28.938 1.00 78.19 257 THR A O 1
ATOM 1957 N N . GLY A 1 258 ? -18.836 -4.903 30.422 1.00 83.44 258 GLY A N 1
ATOM 1958 C CA . GLY A 1 258 ? -19.108 -5.687 31.640 1.00 83.44 258 GLY A CA 1
ATOM 1959 C C . GLY A 1 258 ? -17.860 -6.330 32.262 1.00 83.44 258 GLY A C 1
ATOM 1960 O O . GLY A 1 258 ? -16.740 -6.031 31.864 1.00 83.44 258 GLY A O 1
ATOM 1961 N N . GLU A 1 259 ? -18.049 -7.239 33.226 1.00 82.19 259 GLU A N 1
ATOM 1962 C CA . GLU A 1 259 ? -16.971 -7.981 33.926 1.00 82.19 259 GLU A CA 1
ATOM 1963 C C . GLU A 1 259 ? -16.180 -8.953 33.024 1.00 82.19 259 GLU A C 1
ATOM 1965 O O . GLU A 1 259 ? -15.277 -9.653 33.478 1.00 82.19 259 GLU A O 1
ATOM 1970 N N . SER A 1 260 ? -16.501 -9.018 31.731 1.00 76.38 260 SER A N 1
ATOM 1971 C CA . SER A 1 260 ? -15.797 -9.878 30.782 1.00 76.38 260 SER A CA 1
ATOM 1972 C C . SER A 1 260 ? -14.437 -9.285 30.407 1.00 76.38 260 SER A C 1
ATOM 1974 O O . SER A 1 260 ? -14.327 -8.106 30.068 1.00 76.38 260 SER A O 1
ATOM 1976 N N . GLN A 1 261 ? -13.396 -10.123 30.463 1.00 85.69 261 GLN A N 1
ATOM 1977 C CA . GLN A 1 261 ? -12.016 -9.777 30.110 1.00 85.69 261 GLN A CA 1
ATOM 1978 C C . GLN A 1 261 ? -11.923 -9.068 28.748 1.00 85.69 261 GLN A C 1
ATOM 1980 O O . GLN A 1 261 ? -12.679 -9.365 27.821 1.00 85.69 261 GLN A O 1
ATOM 1985 N N . ARG A 1 262 ? -10.955 -8.149 28.613 1.00 86.25 262 ARG A N 1
ATOM 1986 C CA . ARG A 1 262 ? -10.634 -7.494 27.335 1.00 86.25 262 ARG A CA 1
ATOM 1987 C C . ARG A 1 262 ? -10.350 -8.554 26.269 1.00 86.25 262 ARG A C 1
ATOM 1989 O O . ARG A 1 262 ? -9.379 -9.296 26.380 1.00 86.25 262 ARG A O 1
ATOM 1996 N N . GLN A 1 263 ? -11.177 -8.593 25.228 1.00 90.75 263 GLN A N 1
ATOM 1997 C CA . GLN A 1 263 ? -10.958 -9.455 24.071 1.00 90.75 263 GLN A CA 1
ATOM 1998 C C . GLN A 1 263 ? -10.126 -8.711 23.021 1.00 90.75 263 GLN A C 1
ATOM 2000 O O . GLN A 1 263 ? -10.444 -7.582 22.632 1.00 90.75 263 GLN A O 1
ATOM 2005 N N . LYS A 1 264 ? -9.046 -9.354 22.567 1.00 95.44 264 LYS A N 1
ATOM 2006 C CA . LYS A 1 264 ? -8.231 -8.911 21.434 1.00 95.44 264 LYS A CA 1
ATOM 2007 C C . LYS A 1 264 ? -8.647 -9.724 20.211 1.00 95.44 264 LYS A C 1
ATOM 2009 O O . LYS A 1 264 ? -8.503 -10.942 20.210 1.00 95.44 264 LYS A O 1
ATOM 2014 N N . ALA A 1 265 ? -9.182 -9.058 19.194 1.00 96.31 265 ALA A N 1
ATOM 2015 C CA . ALA A 1 265 ? -9.619 -9.682 17.949 1.00 96.31 265 ALA A CA 1
ATOM 2016 C C . ALA A 1 265 ? -8.685 -9.285 16.802 1.00 96.31 265 ALA A C 1
ATOM 2018 O O . ALA A 1 265 ? -8.439 -8.098 16.584 1.00 96.31 265 ALA A O 1
ATOM 2019 N N . THR A 1 266 ? -8.180 -10.259 16.050 1.00 97.56 266 THR A N 1
ATOM 2020 C CA . THR A 1 266 ? -7.412 -9.993 14.828 1.00 97.56 266 THR A CA 1
ATOM 2021 C C . THR A 1 266 ? -8.367 -9.579 13.716 1.00 97.56 266 THR A C 1
ATOM 2023 O O . THR A 1 266 ? -9.261 -10.340 13.356 1.00 97.56 266 THR A O 1
ATOM 2026 N N . LEU A 1 267 ? -8.199 -8.363 13.195 1.00 97.50 267 LEU A N 1
ATOM 2027 C CA . LEU A 1 267 ? -9.003 -7.846 12.085 1.00 97.50 267 LEU A CA 1
ATOM 2028 C C . LEU A 1 267 ? -8.339 -8.101 10.734 1.00 97.50 267 LEU A C 1
ATOM 2030 O O . LEU A 1 267 ? -9.026 -8.336 9.745 1.00 97.50 267 LEU A O 1
ATOM 2034 N N . PHE A 1 268 ? -7.011 -8.037 10.694 1.00 98.44 268 PHE A N 1
ATOM 2035 C CA . PHE A 1 268 ? -6.240 -8.201 9.473 1.00 98.44 268 PHE A CA 1
ATOM 2036 C C . PHE A 1 268 ? -4.887 -8.812 9.807 1.00 98.44 268 PHE A C 1
ATOM 2038 O O . PHE A 1 268 ? -4.221 -8.359 10.731 1.00 98.44 268 PHE A O 1
ATOM 2045 N N . ASP A 1 269 ? -4.500 -9.851 9.081 1.00 97.69 269 ASP A N 1
ATOM 2046 C CA . ASP A 1 269 ? -3.203 -10.502 9.233 1.00 97.69 269 ASP A CA 1
ATOM 2047 C C . ASP A 1 269 ? -2.817 -11.133 7.895 1.00 97.69 269 ASP A C 1
ATOM 2049 O O . ASP A 1 269 ? -3.301 -12.209 7.530 1.00 97.69 269 ASP A O 1
ATOM 2053 N N . LYS A 1 270 ? -1.994 -10.422 7.124 1.00 97.81 270 LYS A N 1
ATOM 2054 C CA . LYS A 1 270 ? -1.558 -10.864 5.796 1.00 97.81 270 LYS A CA 1
ATOM 2055 C C . LYS A 1 270 ? -0.054 -10.688 5.611 1.00 97.81 270 LYS A C 1
ATOM 2057 O O . LYS A 1 270 ? 0.521 -9.693 6.045 1.00 97.81 270 LYS A O 1
ATOM 2062 N N . ALA A 1 271 ? 0.559 -11.650 4.919 1.00 97.44 271 ALA A N 1
ATOM 2063 C CA . ALA A 1 271 ? 1.949 -11.576 4.479 1.00 97.44 271 ALA A CA 1
ATOM 2064 C C . ALA A 1 271 ? 2.078 -10.652 3.268 1.00 97.44 271 ALA A C 1
ATOM 2066 O O . ALA A 1 271 ? 1.339 -10.811 2.295 1.00 97.44 271 ALA A O 1
ATOM 2067 N N . MET A 1 272 ? 2.990 -9.688 3.341 1.00 97.94 272 MET A N 1
ATOM 2068 C CA . MET A 1 272 ? 3.289 -8.773 2.246 1.00 97.94 272 MET A CA 1
ATOM 2069 C C . MET A 1 272 ? 3.978 -9.532 1.113 1.00 97.94 272 MET A C 1
ATOM 2071 O O . MET A 1 272 ? 4.815 -10.404 1.355 1.00 97.94 272 MET A O 1
ATOM 2075 N N . ALA A 1 273 ? 3.626 -9.204 -0.127 1.00 97.06 273 ALA A N 1
ATOM 2076 C CA . ALA A 1 273 ? 4.205 -9.854 -1.302 1.00 97.06 273 ALA A CA 1
ATOM 2077 C C . ALA A 1 273 ? 5.635 -9.377 -1.601 1.00 97.06 273 ALA A C 1
ATOM 2079 O O . ALA A 1 273 ? 6.408 -10.099 -2.234 1.00 97.06 273 ALA A O 1
ATOM 2080 N N . TYR A 1 274 ? 5.974 -8.175 -1.142 1.00 96.75 274 TYR A N 1
ATOM 2081 C CA . TYR A 1 274 ? 7.251 -7.505 -1.345 1.00 96.75 274 TYR A CA 1
ATOM 2082 C C . TYR A 1 274 ? 7.723 -6.909 -0.018 1.00 96.75 274 TYR A C 1
ATOM 2084 O O . TYR A 1 274 ? 6.885 -6.612 0.840 1.00 96.75 274 TYR A O 1
ATOM 2092 N N . PRO A 1 275 ? 9.038 -6.743 0.165 1.00 96.38 275 PRO A N 1
ATOM 2093 C CA . PRO A 1 275 ? 9.560 -6.162 1.383 1.00 96.38 275 PRO A CA 1
ATOM 2094 C C . PRO A 1 275 ? 9.349 -4.642 1.435 1.00 96.38 275 PRO A C 1
ATOM 2096 O O . PRO A 1 275 ? 9.370 -3.941 0.417 1.00 96.38 275 PRO A O 1
ATOM 2099 N N . VAL A 1 276 ? 9.150 -4.149 2.650 1.00 97.31 276 VAL A N 1
ATOM 2100 C CA . VAL A 1 276 ? 9.099 -2.737 3.026 1.00 97.31 276 VAL A CA 1
ATOM 2101 C C . VAL A 1 276 ? 10.207 -2.443 4.026 1.00 97.31 276 VAL A C 1
ATOM 2103 O O . VAL A 1 276 ? 10.654 -3.339 4.753 1.00 97.31 276 VAL A O 1
ATOM 2106 N N . GLU A 1 277 ? 10.626 -1.184 4.075 1.00 96.56 277 GLU A N 1
ATOM 2107 C CA . GLU A 1 277 ? 11.495 -0.701 5.142 1.00 96.56 277 GLU A CA 1
ATOM 2108 C C . GLU A 1 277 ? 10.782 -0.915 6.482 1.00 96.56 277 GLU A C 1
ATOM 2110 O O . GLU A 1 277 ? 9.591 -0.621 6.632 1.00 96.56 277 GLU A O 1
ATOM 2115 N N . GLN A 1 278 ? 11.487 -1.525 7.434 1.00 95.69 278 GLN A N 1
ATOM 2116 C CA . GLN A 1 278 ? 10.945 -1.702 8.774 1.00 95.69 278 GLN A CA 1
ATOM 2117 C C . GLN A 1 278 ? 11.006 -0.351 9.483 1.00 95.69 278 GLN A C 1
ATOM 2119 O O . GLN A 1 278 ? 12.077 0.252 9.485 1.00 95.69 278 GLN A O 1
ATOM 2124 N N . PRO A 1 279 ? 9.897 0.127 10.069 1.00 94.31 279 PRO A N 1
ATOM 2125 C CA . PRO A 1 279 ? 9.976 1.279 10.951 1.00 94.31 279 PRO A CA 1
ATOM 2126 C C . PRO A 1 279 ? 10.864 0.915 12.148 1.00 94.31 279 PRO A C 1
ATOM 2128 O O . PRO A 1 279 ? 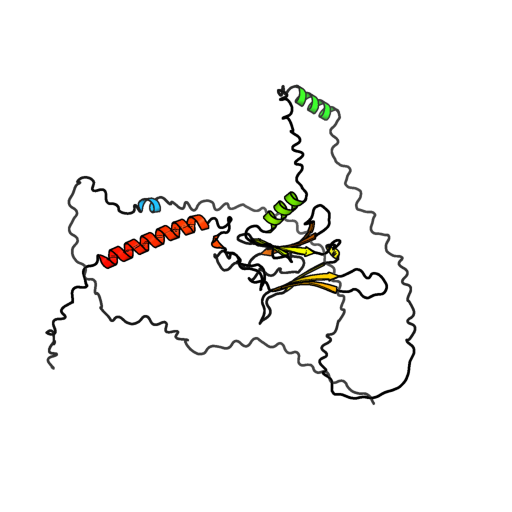10.781 -0.217 12.638 1.00 94.31 279 PRO A O 1
ATOM 2131 N N . ASP A 1 280 ? 11.700 1.852 12.591 1.00 92.50 280 ASP A N 1
ATOM 2132 C CA . ASP A 1 280 ? 12.600 1.637 13.728 1.00 92.50 280 ASP A CA 1
ATOM 2133 C C . ASP A 1 280 ? 11.788 1.337 14.996 1.00 92.50 280 ASP A C 1
ATOM 2135 O O . ASP A 1 280 ? 12.062 0.355 15.691 1.00 92.50 280 ASP A O 1
ATOM 2139 N N . ASP A 1 281 ? 10.705 2.093 15.212 1.00 92.19 281 ASP A N 1
ATOM 2140 C CA . ASP A 1 281 ? 9.738 1.860 16.275 1.00 92.19 281 ASP A CA 1
ATOM 2141 C C . ASP A 1 281 ? 8.286 1.779 15.781 1.00 92.19 281 ASP A C 1
ATOM 2143 O O . ASP A 1 281 ? 7.882 2.298 14.740 1.00 92.19 281 ASP A O 1
ATOM 2147 N N . ALA A 1 282 ? 7.419 1.171 16.597 1.00 87.88 282 ALA A N 1
ATOM 2148 C CA . ALA A 1 282 ? 5.980 1.105 16.315 1.00 87.88 282 ALA A CA 1
ATOM 2149 C C . ALA A 1 282 ? 5.303 2.491 16.230 1.00 87.88 282 ALA A C 1
ATOM 2151 O O . ALA A 1 282 ? 4.182 2.591 15.728 1.00 87.88 282 ALA A O 1
ATOM 2152 N N . VAL A 1 283 ? 5.960 3.533 16.750 1.00 91.50 283 VAL A N 1
ATOM 2153 C CA . VAL A 1 283 ? 5.492 4.926 16.728 1.00 91.50 283 VAL A CA 1
ATOM 2154 C C . VAL A 1 283 ? 5.786 5.595 15.381 1.00 91.50 283 VAL A C 1
ATOM 2156 O O . VAL A 1 283 ? 5.009 6.451 14.962 1.00 91.50 283 VAL A O 1
ATOM 2159 N N . ASP A 1 284 ? 6.826 5.155 14.667 1.00 94.69 284 ASP A N 1
ATOM 2160 C CA . ASP A 1 284 ? 7.216 5.711 13.361 1.00 94.69 284 ASP A CA 1
ATOM 2161 C C . ASP A 1 284 ? 6.310 5.231 12.227 1.00 94.69 284 ASP A C 1
ATOM 2163 O O . ASP A 1 284 ? 6.268 5.807 11.137 1.00 94.69 284 ASP A O 1
ATOM 2167 N N . LEU A 1 285 ? 5.539 4.169 12.475 1.00 96.69 285 LEU A N 1
ATOM 2168 C CA . LEU A 1 285 ? 4.562 3.679 11.522 1.00 96.69 285 LEU A CA 1
ATOM 2169 C C . LEU A 1 285 ? 3.440 4.711 11.338 1.00 96.69 285 LEU A C 1
ATOM 2171 O O . LEU A 1 285 ? 2.562 4.864 12.188 1.00 96.69 285 LEU A O 1
ATOM 2175 N N . SER A 1 286 ? 3.418 5.369 10.179 1.00 97.50 286 SER A N 1
ATOM 2176 C CA . SER A 1 286 ? 2.375 6.335 9.834 1.00 97.50 286 SER A CA 1
ATOM 2177 C C . SER A 1 286 ? 1.070 5.628 9.459 1.00 97.50 286 SER A C 1
ATOM 2179 O O . SER A 1 286 ? 0.949 4.987 8.407 1.00 97.50 286 SER A O 1
ATOM 2181 N N . TRP A 1 287 ? 0.066 5.743 10.328 1.00 98.25 287 TRP A N 1
ATOM 2182 C CA . TRP A 1 287 ? -1.273 5.236 10.059 1.00 98.25 287 TRP A CA 1
ATOM 2183 C C . TRP A 1 287 ? -2.370 6.159 10.587 1.00 98.25 287 TRP A C 1
ATOM 2185 O O . TRP A 1 287 ? -2.217 6.845 11.594 1.00 98.25 287 TRP A O 1
ATOM 2195 N N . GLU A 1 288 ? -3.523 6.143 9.922 1.00 98.00 288 GLU A N 1
ATOM 2196 C CA . GLU A 1 288 ? -4.706 6.894 10.342 1.00 98.00 288 GLU A CA 1
ATOM 2197 C C . GLU A 1 288 ? -6.004 6.136 10.047 1.00 98.00 288 GLU A C 1
ATOM 2199 O O . GLU A 1 288 ? -6.063 5.273 9.171 1.00 98.00 288 GLU A O 1
ATOM 2204 N N . VAL A 1 289 ? -7.077 6.455 10.775 1.00 97.81 289 VAL A N 1
ATOM 2205 C CA . VAL A 1 289 ? -8.417 5.915 10.501 1.00 97.81 289 VAL A CA 1
ATOM 2206 C C . VAL A 1 289 ? -9.235 6.967 9.769 1.00 97.81 289 VAL A C 1
ATOM 2208 O O . VAL A 1 289 ? -9.483 8.044 10.304 1.00 97.81 289 VAL A O 1
ATOM 2211 N N . THR A 1 290 ? -9.701 6.625 8.573 1.00 96.31 290 THR A N 1
ATOM 2212 C CA . THR A 1 290 ? -10.507 7.497 7.711 1.00 96.31 290 THR A CA 1
ATOM 2213 C C . THR A 1 290 ? -11.884 6.902 7.464 1.00 96.31 290 THR A C 1
ATOM 2215 O O . THR A 1 290 ? -12.076 5.687 7.540 1.00 96.31 290 THR A O 1
ATOM 2218 N N . ASP A 1 291 ? -12.865 7.752 7.179 1.00 94.75 291 ASP A N 1
ATOM 2219 C CA . ASP A 1 291 ? -14.198 7.298 6.794 1.00 94.75 291 ASP A CA 1
ATOM 2220 C C . ASP A 1 291 ? -14.211 7.037 5.286 1.00 94.75 291 ASP A C 1
ATOM 2222 O O . ASP A 1 291 ? -13.946 7.931 4.484 1.00 94.75 291 ASP A O 1
ATOM 2226 N N . LEU A 1 292 ? -14.474 5.786 4.902 1.00 93.62 292 LEU A N 1
ATOM 2227 C CA . LEU A 1 292 ? -14.509 5.380 3.498 1.00 93.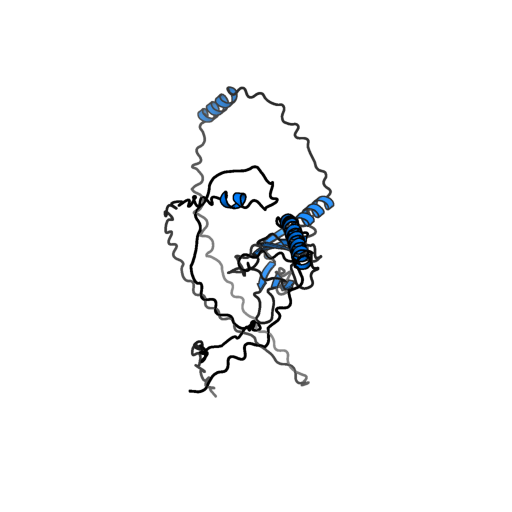62 292 LEU A CA 1
ATOM 2228 C C . LEU A 1 292 ? -15.875 5.703 2.882 1.00 93.62 292 LEU A C 1
ATOM 2230 O O . LEU A 1 292 ? -15.970 6.059 1.713 1.00 93.62 292 LEU A O 1
ATOM 2234 N N . GLU A 1 293 ? -16.941 5.597 3.676 1.00 92.25 293 GLU A N 1
ATOM 2235 C CA . GLU A 1 293 ? -18.292 5.959 3.261 1.00 92.25 293 GLU A CA 1
ATOM 2236 C C . GLU A 1 293 ? -18.753 7.248 3.954 1.00 92.25 293 GLU A C 1
ATOM 2238 O O . GLU A 1 293 ? -18.752 7.308 5.186 1.00 92.25 293 GLU A O 1
ATOM 2243 N N . PRO A 1 294 ? -19.263 8.248 3.210 1.00 81.69 294 PRO A N 1
ATOM 2244 C CA . PRO A 1 294 ? -19.681 9.534 3.778 1.00 81.69 294 PRO A CA 1
ATOM 2245 C C . PRO A 1 294 ? -20.859 9.424 4.760 1.00 81.69 294 PRO A C 1
ATOM 2247 O O . PRO A 1 294 ? -21.132 10.353 5.512 1.00 81.69 294 PRO A O 1
ATOM 2250 N N . ARG A 1 295 ? -21.572 8.290 4.773 1.00 85.50 295 ARG A N 1
ATOM 2251 C CA . ARG A 1 295 ? -22.674 8.012 5.710 1.00 85.50 295 ARG A CA 1
ATOM 2252 C C . ARG A 1 295 ? -22.232 7.272 6.979 1.00 85.50 295 ARG A C 1
ATOM 2254 O O . ARG A 1 295 ? -23.088 6.855 7.753 1.00 85.50 295 ARG A O 1
ATOM 2261 N N . GLY A 1 296 ? -20.926 7.088 7.192 1.00 80.38 296 GLY A N 1
ATOM 2262 C CA . GLY A 1 296 ? -20.382 6.462 8.402 1.00 80.38 296 GLY A CA 1
ATOM 2263 C C . GLY A 1 296 ? -20.573 4.942 8.483 1.00 80.38 296 GLY A C 1
ATOM 2264 O O . GLY A 1 296 ? -20.478 4.378 9.572 1.00 80.38 296 GLY A O 1
ATOM 2265 N N . GLY A 1 297 ? -20.852 4.274 7.356 1.00 85.25 297 GLY A N 1
ATOM 2266 C CA . GLY A 1 297 ? -21.081 2.824 7.299 1.00 85.25 297 GLY A CA 1
ATOM 2267 C C . GLY A 1 297 ? -19.795 1.992 7.327 1.00 85.25 297 GLY A C 1
ATOM 2268 O O . GLY A 1 297 ? -19.737 0.964 8.001 1.00 85.25 297 GLY A O 1
ATOM 2269 N N . CYS A 1 298 ? -18.735 2.466 6.667 1.00 91.94 298 CYS A N 1
ATOM 2270 C CA . CYS A 1 298 ? -17.439 1.794 6.610 1.00 91.94 298 CYS A CA 1
ATOM 2271 C C . CYS A 1 298 ? -16.299 2.777 6.896 1.00 91.94 298 CYS A C 1
ATOM 2273 O O . CYS A 1 298 ? -16.238 3.864 6.317 1.00 91.94 298 CYS A O 1
ATOM 2275 N N . ARG A 1 299 ? -15.362 2.364 7.755 1.00 96.06 299 ARG A N 1
ATOM 2276 C CA . ARG A 1 299 ? -14.097 3.076 7.996 1.00 96.06 299 ARG A CA 1
ATOM 2277 C C . ARG A 1 299 ? -12.946 2.288 7.381 1.00 96.06 299 ARG A C 1
ATOM 2279 O O . ARG A 1 299 ? -13.077 1.083 7.169 1.00 96.06 299 ARG A O 1
ATOM 2286 N N . ALA A 1 300 ? -11.828 2.943 7.117 1.00 97.88 300 ALA A N 1
ATOM 2287 C CA . ALA A 1 300 ? -10.607 2.304 6.659 1.00 97.88 300 ALA A CA 1
ATOM 2288 C C . ALA A 1 300 ? -9.421 2.724 7.534 1.00 97.88 300 ALA A C 1
ATOM 2290 O O . ALA A 1 300 ? -9.250 3.905 7.834 1.00 97.88 300 ALA A O 1
ATOM 2291 N N . LEU A 1 301 ? -8.603 1.753 7.939 1.00 98.44 301 LEU A N 1
ATOM 2292 C CA . LEU A 1 301 ? -7.272 2.002 8.482 1.00 98.44 301 LEU A CA 1
ATOM 2293 C C . LEU A 1 301 ? -6.316 2.180 7.308 1.00 98.44 301 LEU A C 1
ATOM 2295 O O . LEU A 1 301 ? -6.101 1.231 6.558 1.00 98.44 301 LEU A O 1
ATOM 2299 N N . ARG A 1 302 ? -5.742 3.368 7.168 1.00 98.50 302 ARG A N 1
ATOM 2300 C CA . ARG A 1 302 ? -4.755 3.693 6.147 1.00 98.50 302 ARG A CA 1
ATOM 2301 C C . ARG A 1 302 ? -3.366 3.594 6.752 1.00 98.50 302 ARG A C 1
ATOM 2303 O O . ARG A 1 302 ? -3.097 4.273 7.734 1.00 98.50 302 ARG A O 1
ATOM 2310 N N . VAL A 1 303 ? -2.519 2.751 6.181 1.00 98.56 303 VAL A N 1
ATOM 2311 C CA . VAL A 1 303 ? -1.130 2.533 6.601 1.00 98.56 303 VAL A CA 1
ATOM 2312 C C . VAL A 1 303 ? -0.230 2.922 5.437 1.00 98.56 303 VAL A C 1
ATOM 2314 O O . VAL A 1 303 ? -0.410 2.393 4.339 1.00 98.56 303 VAL A O 1
ATOM 2317 N N . ALA A 1 304 ? 0.697 3.849 5.661 1.00 98.38 304 ALA A N 1
ATOM 2318 C CA . ALA A 1 304 ? 1.712 4.227 4.685 1.00 98.38 304 ALA A CA 1
ATOM 2319 C C . ALA A 1 304 ? 3.018 3.484 4.995 1.00 98.38 304 ALA A C 1
ATOM 2321 O O . ALA A 1 304 ? 3.456 3.456 6.142 1.00 98.38 304 ALA A O 1
ATOM 2322 N N . LEU A 1 305 ? 3.605 2.855 3.978 1.00 98.12 305 LEU A N 1
ATOM 2323 C CA . LEU A 1 305 ? 4.828 2.064 4.089 1.00 98.12 305 LEU A CA 1
ATOM 2324 C C . LEU A 1 305 ? 5.805 2.473 2.984 1.00 98.12 305 LEU A C 1
ATOM 2326 O O . LEU A 1 305 ? 5.403 2.609 1.824 1.00 98.12 305 LEU A O 1
ATOM 2330 N N . THR A 1 306 ? 7.083 2.594 3.329 1.00 97.62 306 THR A N 1
ATOM 2331 C CA . THR A 1 306 ? 8.162 2.830 2.364 1.00 97.62 306 THR A CA 1
ATOM 2332 C C . THR A 1 306 ? 8.641 1.498 1.805 1.00 97.62 306 THR A C 1
ATOM 2334 O O . THR A 1 306 ? 8.870 0.538 2.542 1.00 97.62 306 THR A O 1
ATOM 2337 N N . LYS A 1 307 ? 8.770 1.395 0.485 1.00 97.62 307 LYS A N 1
ATOM 2338 C CA . LYS A 1 307 ? 9.288 0.187 -0.162 1.00 97.62 307 LYS A CA 1
ATOM 2339 C C . LYS A 1 307 ? 10.778 0.059 0.114 1.00 97.62 307 LYS A C 1
ATOM 2341 O O . LYS A 1 307 ? 11.500 1.043 0.012 1.00 97.62 307 LYS A O 1
ATOM 2346 N N . GLU A 1 308 ? 11.248 -1.163 0.344 1.00 95.69 308 GLU A N 1
ATOM 2347 C CA . GLU A 1 308 ? 12.687 -1.407 0.406 1.00 95.69 308 GLU A CA 1
ATOM 2348 C C . GLU A 1 308 ? 13.302 -1.175 -0.986 1.00 95.69 308 GLU A C 1
ATOM 2350 O O . GLU A 1 308 ? 12.957 -1.852 -1.965 1.00 95.69 308 GLU A O 1
ATOM 2355 N N . VAL A 1 309 ? 14.175 -0.170 -1.099 1.00 88.94 309 VAL A N 1
ATOM 2356 C CA . VAL A 1 309 ? 14.779 0.214 -2.379 1.00 88.94 309 VAL A CA 1
ATOM 2357 C C . VAL A 1 309 ? 15.979 -0.675 -2.680 1.00 88.94 309 VAL A C 1
ATOM 2359 O O . VAL A 1 309 ? 17.025 -0.597 -2.040 1.00 88.94 309 VAL A O 1
ATOM 2362 N N . VAL A 1 310 ? 15.873 -1.471 -3.741 1.00 88.69 310 VAL A N 1
ATOM 2363 C CA . VAL A 1 310 ? 17.027 -2.181 -4.301 1.00 88.69 310 VAL A CA 1
ATOM 2364 C C . VAL A 1 310 ? 17.801 -1.200 -5.183 1.00 88.69 310 VAL A C 1
ATOM 2366 O O . VAL A 1 310 ? 17.264 -0.718 -6.177 1.00 88.69 310 VAL A O 1
ATOM 2369 N N . HIS A 1 311 ? 19.041 -0.881 -4.800 1.00 87.75 311 HIS A N 1
ATOM 2370 C CA . HIS A 1 311 ? 19.963 0.085 -5.425 1.00 87.75 311 HIS A CA 1
ATOM 2371 C C . HIS A 1 311 ? 19.619 0.534 -6.863 1.00 87.75 311 HIS A C 1
ATOM 2373 O O . HIS A 1 311 ? 19.983 -0.116 -7.843 1.00 87.75 311 HIS A O 1
ATOM 2379 N N . GLY A 1 312 ? 18.956 1.691 -6.986 1.00 83.44 312 GLY A N 1
ATOM 2380 C CA . GLY A 1 312 ? 18.694 2.357 -8.269 1.00 83.44 312 GLY A CA 1
ATOM 2381 C C . GLY A 1 312 ? 17.601 1.722 -9.138 1.00 83.44 312 GLY A C 1
ATOM 2382 O O . GLY A 1 312 ? 17.402 2.158 -10.273 1.00 83.44 312 GLY A O 1
ATOM 2383 N N . VAL A 1 313 ? 16.883 0.714 -8.636 1.00 89.62 313 VAL A N 1
ATOM 2384 C CA . VAL A 1 313 ? 15.793 0.045 -9.353 1.00 89.62 313 VAL A CA 1
ATOM 2385 C C . VAL A 1 313 ? 14.455 0.365 -8.697 1.00 89.62 313 VAL A C 1
ATOM 2387 O O . VAL A 1 313 ? 14.209 0.043 -7.538 1.00 89.62 313 VAL A O 1
ATOM 2390 N N . VAL A 1 314 ? 13.546 0.946 -9.480 1.00 91.75 314 VAL A N 1
ATOM 2391 C CA . VAL A 1 314 ? 12.157 1.165 -9.066 1.00 91.75 314 VAL A CA 1
ATOM 2392 C C . VAL A 1 314 ? 11.377 -0.141 -9.142 1.00 91.75 314 VAL A C 1
ATOM 2394 O O . VAL A 1 314 ? 11.186 -0.701 -10.227 1.00 91.75 314 VAL A O 1
ATOM 2397 N N . VAL A 1 315 ? 10.863 -0.595 -7.999 1.00 94.56 315 VAL A N 1
ATOM 2398 C CA . VAL A 1 315 ? 10.037 -1.803 -7.910 1.00 94.56 315 VAL A CA 1
ATOM 2399 C C . VAL A 1 315 ? 8.554 -1.426 -7.876 1.00 94.56 315 VAL A C 1
ATOM 2401 O O . VAL A 1 315 ? 8.021 -0.920 -6.884 1.00 94.56 315 VAL A O 1
ATOM 2404 N N . TRP A 1 316 ? 7.857 -1.710 -8.976 1.00 96.06 316 TRP A N 1
ATOM 2405 C CA . TRP A 1 316 ? 6.397 -1.643 -9.039 1.00 96.06 316 TRP A CA 1
ATOM 2406 C C . TRP A 1 316 ? 5.804 -2.964 -8.557 1.00 96.06 316 TRP A C 1
ATOM 2408 O O . TRP A 1 316 ? 6.100 -4.021 -9.113 1.00 96.06 316 TRP A O 1
ATOM 2418 N N . TRP A 1 317 ? 4.969 -2.909 -7.525 1.00 97.56 317 TRP A N 1
ATOM 2419 C CA . TRP A 1 317 ? 4.347 -4.091 -6.944 1.00 97.56 317 TRP A CA 1
ATOM 2420 C C . TRP A 1 317 ? 3.216 -4.572 -7.850 1.00 97.56 317 TRP A C 1
ATOM 2422 O O . TRP A 1 317 ? 2.356 -3.782 -8.236 1.00 97.56 317 TRP A O 1
ATOM 2432 N N . ALA A 1 318 ? 3.185 -5.861 -8.181 1.00 98.06 318 ALA A N 1
ATOM 2433 C CA . ALA A 1 318 ? 2.044 -6.442 -8.890 1.00 98.06 318 ALA A CA 1
ATOM 2434 C C . ALA A 1 318 ? 0.859 -6.708 -7.944 1.00 98.06 318 ALA A C 1
ATOM 2436 O O . ALA A 1 318 ? -0.276 -6.793 -8.393 1.00 98.06 318 ALA A O 1
ATOM 2437 N N . ARG A 1 319 ? 1.111 -6.833 -6.638 1.00 98.25 319 ARG A N 1
ATOM 2438 C CA . ARG A 1 319 ? 0.116 -7.086 -5.585 1.00 98.25 319 ARG A CA 1
ATOM 2439 C C . ARG A 1 319 ? 0.643 -6.613 -4.227 1.00 98.25 319 ARG A C 1
ATOM 2441 O O . ARG A 1 319 ? 1.858 -6.543 -4.056 1.00 98.25 319 ARG A O 1
ATOM 2448 N N . ALA A 1 320 ? -0.237 -6.323 -3.268 1.00 98.12 320 ALA A N 1
ATOM 2449 C CA . ALA A 1 320 ? 0.165 -5.907 -1.920 1.00 98.12 320 ALA A CA 1
ATOM 2450 C C . ALA A 1 320 ? 0.501 -7.096 -1.009 1.00 98.12 320 ALA A C 1
ATOM 2452 O O . ALA A 1 320 ? 1.567 -7.125 -0.392 1.00 98.12 320 ALA A O 1
ATOM 2453 N N . PHE A 1 321 ? -0.380 -8.097 -0.956 1.00 98.31 321 PHE A N 1
ATOM 2454 C CA . PHE A 1 321 ? -0.214 -9.272 -0.105 1.00 98.31 321 PHE A CA 1
ATOM 2455 C C . PHE A 1 321 ? -0.220 -10.576 -0.896 1.00 98.31 321 PHE A C 1
ATOM 2457 O O . PHE A 1 321 ? -0.646 -10.647 -2.049 1.00 98.31 321 PHE A O 1
ATOM 2464 N N . ASP A 1 322 ? 0.227 -11.644 -0.248 1.00 96.81 322 ASP A N 1
ATOM 2465 C CA . ASP A 1 322 ? 0.152 -12.983 -0.812 1.00 96.81 322 ASP A CA 1
ATOM 2466 C C . ASP A 1 322 ? -1.290 -13.452 -0.985 1.00 96.81 322 ASP A C 1
ATOM 2468 O O . ASP A 1 322 ? -2.133 -13.317 -0.095 1.00 96.81 322 ASP A O 1
ATOM 2472 N N . GLY A 1 323 ? -1.559 -14.019 -2.161 1.00 97.31 323 GLY A N 1
ATOM 2473 C CA . GLY A 1 323 ? -2.893 -14.452 -2.574 1.00 97.31 323 GLY A CA 1
ATOM 2474 C C . GLY A 1 323 ? -3.770 -13.344 -3.163 1.00 97.31 323 GLY A C 1
ATOM 2475 O O . GLY A 1 323 ? -4.838 -13.659 -3.682 1.00 97.31 323 GLY A O 1
ATOM 2476 N N . ASP A 1 324 ? -3.339 -12.079 -3.131 1.00 98.31 324 ASP A N 1
ATOM 2477 C CA . ASP A 1 324 ? -4.037 -11.006 -3.842 1.00 98.31 324 ASP A CA 1
ATOM 2478 C C . ASP A 1 324 ? -3.856 -11.149 -5.373 1.00 98.31 324 ASP A C 1
ATOM 2480 O O . ASP A 1 324 ? -2.845 -11.706 -5.829 1.00 98.31 324 ASP A O 1
ATOM 2484 N N . PRO A 1 325 ? -4.813 -10.650 -6.181 1.00 97.94 325 PRO A N 1
ATOM 2485 C CA . PRO A 1 325 ? -4.710 -10.676 -7.638 1.00 97.94 325 PRO A CA 1
ATOM 2486 C C . PRO A 1 325 ? -3.506 -9.863 -8.130 1.00 97.94 325 PRO A C 1
ATOM 2488 O O . PRO A 1 325 ? -3.237 -8.767 -7.640 1.00 97.94 325 PRO A O 1
ATOM 2491 N N . GLU A 1 326 ? -2.788 -10.406 -9.113 1.00 98.00 326 GLU A N 1
ATOM 2492 C CA . GLU A 1 326 ? -1.636 -9.742 -9.727 1.00 98.00 326 GLU A CA 1
ATOM 2493 C C . GLU A 1 326 ? -2.079 -8.744 -10.804 1.00 98.00 326 GLU A C 1
ATOM 2495 O O . GLU A 1 326 ? -2.919 -9.043 -11.653 1.00 98.00 326 GLU A O 1
ATOM 2500 N N . LEU A 1 327 ? -1.481 -7.555 -10.778 1.00 97.25 327 LEU A N 1
ATOM 2501 C CA . LEU A 1 327 ? -1.689 -6.476 -11.735 1.00 97.25 327 LEU A CA 1
ATOM 2502 C C . LEU A 1 327 ? -0.553 -6.418 -12.757 1.00 97.25 327 LEU A C 1
ATOM 2504 O O . LEU A 1 327 ? 0.616 -6.656 -12.438 1.00 97.25 327 LEU A O 1
ATOM 2508 N N . ASN A 1 328 ? -0.884 -6.000 -13.979 1.00 96.31 328 ASN A N 1
ATOM 2509 C CA . ASN A 1 328 ? 0.121 -5.699 -14.989 1.00 96.31 328 ASN A CA 1
ATOM 2510 C C . ASN A 1 328 ? 0.782 -4.340 -14.707 1.00 96.31 328 ASN A C 1
ATOM 2512 O O . ASN A 1 328 ? 0.265 -3.283 -15.063 1.00 96.31 328 ASN A O 1
ATOM 2516 N N . THR A 1 329 ? 1.973 -4.363 -14.113 1.00 94.88 329 THR A N 1
ATOM 2517 C CA . THR A 1 329 ? 2.712 -3.147 -13.730 1.00 94.88 329 THR A CA 1
ATOM 2518 C C . THR A 1 329 ? 3.190 -2.297 -14.913 1.00 94.88 329 THR A C 1
ATOM 2520 O O . THR A 1 329 ? 3.697 -1.188 -14.722 1.00 94.88 329 THR A O 1
ATOM 2523 N N . LEU A 1 330 ? 3.092 -2.797 -16.150 1.00 89.69 330 LEU A N 1
ATOM 2524 C CA . LEU A 1 330 ? 3.424 -2.042 -17.364 1.00 89.69 330 LEU A CA 1
ATOM 2525 C C . LEU A 1 330 ? 2.340 -1.025 -17.737 1.00 89.69 330 LEU A C 1
ATOM 2527 O O . LEU A 1 330 ? 2.646 -0.047 -18.411 1.00 89.69 330 LEU A O 1
ATOM 2531 N N . GLU A 1 331 ? 1.108 -1.235 -17.276 1.00 91.62 331 GLU A N 1
ATOM 2532 C CA . GLU A 1 331 ? -0.055 -0.400 -17.602 1.00 91.62 331 GLU A CA 1
ATOM 2533 C C . GLU A 1 331 ? -0.263 0.751 -16.609 1.00 91.62 331 GLU A C 1
ATOM 2535 O O . GLU A 1 331 ? -1.187 1.550 -16.757 1.00 91.62 331 GLU A O 1
ATOM 2540 N N . PHE A 1 332 ? 0.588 0.859 -15.587 1.00 93.88 332 PHE A N 1
ATOM 2541 C CA . PHE A 1 332 ? 0.444 1.892 -14.571 1.00 93.88 332 PHE A CA 1
ATOM 2542 C C . PHE A 1 332 ? 0.686 3.296 -15.148 1.00 93.88 332 PHE A C 1
ATOM 2544 O O . PHE A 1 332 ? 1.750 3.538 -15.727 1.00 93.88 332 PHE A O 1
ATOM 2551 N N . PRO A 1 333 ? -0.246 4.250 -14.947 1.00 89.94 333 PRO A N 1
ATOM 2552 C CA . PRO A 1 333 ? -0.135 5.606 -15.490 1.00 89.94 333 PRO A CA 1
ATOM 2553 C C . PRO A 1 333 ? 1.098 6.360 -14.980 1.00 89.94 333 PRO A C 1
ATOM 2555 O O . PRO A 1 333 ? 1.675 7.165 -15.709 1.00 89.94 333 PRO A O 1
ATOM 2558 N N . ASP A 1 334 ? 1.531 6.084 -13.748 1.00 89.12 334 ASP A N 1
ATOM 2559 C CA . ASP A 1 334 ? 2.658 6.790 -13.123 1.00 89.12 334 ASP A CA 1
ATOM 2560 C C . ASP A 1 334 ? 4.021 6.250 -13.545 1.00 89.12 334 ASP A C 1
ATOM 2562 O O . ASP A 1 334 ? 5.060 6.852 -13.258 1.00 89.12 334 ASP A O 1
ATOM 2566 N N . ARG A 1 335 ? 4.042 5.154 -14.305 1.00 86.88 335 ARG A N 1
ATOM 2567 C CA . ARG A 1 335 ? 5.248 4.689 -14.967 1.00 86.88 335 ARG A CA 1
ATOM 2568 C C . ARG A 1 335 ? 5.520 5.649 -16.127 1.00 86.88 335 ARG A C 1
ATOM 2570 O O . ARG A 1 335 ? 5.231 5.346 -17.276 1.00 86.88 335 ARG A O 1
ATOM 2577 N N . LYS A 1 336 ? 6.118 6.815 -15.842 1.00 71.31 336 LYS A N 1
ATOM 2578 C CA . LYS A 1 336 ? 6.560 7.816 -16.845 1.00 71.31 336 LYS A CA 1
ATOM 2579 C C . LYS A 1 336 ? 7.465 7.205 -17.918 1.00 71.31 336 LYS A C 1
ATOM 2581 O O . LYS A 1 336 ? 7.556 7.699 -19.037 1.00 71.31 336 LYS A O 1
ATOM 2586 N N . HIS A 1 337 ? 8.113 6.094 -17.581 1.00 57.88 337 HIS A N 1
ATOM 2587 C CA . HIS A 1 337 ? 8.883 5.294 -18.510 1.00 57.88 337 HIS A CA 1
ATOM 2588 C C . HIS A 1 337 ? 8.055 4.338 -19.365 1.00 57.88 337 HIS A C 1
ATOM 2590 O O . HIS A 1 337 ? 8.645 3.764 -20.250 1.00 57.88 337 HIS A O 1
ATOM 2596 N N . ALA A 1 338 ? 6.753 4.127 -19.192 1.00 56.53 338 ALA A N 1
ATOM 2597 C CA . ALA A 1 338 ? 5.995 3.206 -20.046 1.00 56.53 338 ALA A CA 1
ATOM 2598 C C . ALA A 1 338 ? 6.017 3.662 -21.517 1.00 56.53 338 ALA A C 1
ATOM 2600 O O . ALA A 1 338 ? 6.342 2.878 -22.407 1.00 56.53 338 ALA A O 1
ATOM 2601 N N . SER A 1 339 ? 5.820 4.960 -21.764 1.00 63.09 339 SER A N 1
ATOM 2602 C CA . SER A 1 339 ? 5.969 5.556 -23.099 1.00 63.09 339 SER A CA 1
ATOM 2603 C C . SER A 1 339 ? 7.420 5.521 -23.595 1.00 63.09 339 SER A C 1
ATOM 2605 O O . SER A 1 339 ? 7.675 5.199 -24.753 1.00 63.09 339 SER A O 1
ATOM 2607 N N . ARG A 1 340 ? 8.396 5.781 -22.713 1.00 66.69 340 ARG A N 1
ATOM 2608 C CA . ARG A 1 340 ? 9.829 5.735 -23.058 1.00 66.69 340 ARG A CA 1
ATOM 2609 C C . ARG A 1 340 ? 10.355 4.308 -23.250 1.00 66.69 340 ARG A C 1
ATOM 2611 O O . ARG A 1 340 ? 11.260 4.102 -24.039 1.00 66.69 340 ARG A O 1
ATOM 2618 N N . VAL A 1 341 ? 9.789 3.323 -22.563 1.00 66.69 341 VAL A N 1
ATOM 2619 C CA . VAL A 1 341 ? 10.086 1.890 -22.682 1.00 66.69 341 VAL A CA 1
ATOM 2620 C C . VAL A 1 341 ? 9.515 1.375 -23.984 1.00 66.69 341 VAL A C 1
ATOM 2622 O O . VAL A 1 341 ? 10.208 0.620 -24.648 1.00 66.69 341 VAL A O 1
ATOM 2625 N N . GLN A 1 342 ? 8.323 1.821 -24.392 1.00 71.12 342 GLN A N 1
ATOM 2626 C CA . GLN A 1 342 ? 7.813 1.505 -25.722 1.00 71.12 342 GLN A CA 1
ATOM 2627 C C . GLN A 1 342 ? 8.726 2.089 -26.807 1.00 71.12 342 GLN A C 1
ATOM 2629 O O . GLN A 1 342 ? 9.179 1.349 -27.669 1.00 71.12 342 GLN A O 1
ATOM 2634 N N . ALA A 1 343 ? 9.119 3.363 -26.688 1.00 76.19 343 ALA A N 1
ATOM 2635 C CA . ALA A 1 343 ? 10.085 3.964 -27.608 1.00 76.19 343 ALA A CA 1
ATOM 2636 C C . ALA A 1 343 ? 11.443 3.230 -27.603 1.00 76.19 343 ALA A C 1
ATOM 2638 O O . ALA A 1 343 ? 12.013 2.970 -28.657 1.00 76.19 343 ALA A O 1
ATOM 2639 N N . ASN A 1 344 ? 11.957 2.843 -26.433 1.00 77.25 344 ASN A N 1
ATOM 2640 C CA . ASN A 1 344 ? 13.205 2.087 -26.320 1.00 77.25 344 ASN A CA 1
ATOM 2641 C C . ASN A 1 344 ? 13.073 0.664 -26.879 1.00 77.25 344 ASN A C 1
ATOM 2643 O O . ASN A 1 344 ? 14.036 0.147 -27.437 1.00 77.25 344 ASN A O 1
ATOM 2647 N N . LYS A 1 345 ? 11.905 0.032 -26.731 1.00 82.81 345 LYS A N 1
ATOM 2648 C CA . LYS A 1 345 ? 11.603 -1.281 -27.300 1.00 82.81 345 LYS A CA 1
ATOM 2649 C C . LYS A 1 345 ? 11.592 -1.199 -28.819 1.00 82.81 345 LYS A C 1
ATOM 2651 O O . LYS A 1 345 ? 12.271 -1.994 -29.449 1.00 82.81 345 LYS A O 1
ATOM 2656 N N . ASP A 1 346 ? 10.935 -0.190 -29.384 1.00 86.31 346 ASP A N 1
ATOM 2657 C CA . ASP A 1 346 ? 10.916 0.035 -30.830 1.00 86.31 346 ASP A CA 1
ATOM 2658 C C . ASP A 1 346 ? 12.340 0.294 -31.367 1.00 86.31 346 ASP A C 1
ATOM 2660 O O . ASP A 1 346 ? 12.731 -0.266 -32.391 1.00 86.31 346 ASP A O 1
ATOM 2664 N N . VAL A 1 347 ? 13.161 1.072 -30.645 1.00 84.81 347 VAL A N 1
ATOM 2665 C CA . VAL A 1 347 ? 14.583 1.294 -30.979 1.00 84.81 347 VAL A CA 1
ATOM 2666 C C . VAL A 1 347 ? 15.394 -0.002 -30.892 1.00 84.81 347 VAL A C 1
ATOM 2668 O O . VAL A 1 347 ? 16.244 -0.253 -31.746 1.00 84.81 347 VAL A O 1
ATOM 2671 N N . TRP A 1 348 ? 15.148 -0.840 -29.884 1.00 83.50 348 TRP A N 1
ATOM 2672 C CA . TRP A 1 348 ? 15.844 -2.115 -29.718 1.00 83.50 348 TRP A CA 1
ATOM 2673 C C . TRP A 1 348 ? 15.442 -3.130 -30.790 1.00 83.50 348 TRP A C 1
ATOM 2675 O O . TRP A 1 348 ? 16.316 -3.753 -31.389 1.00 83.50 348 TRP A O 1
ATOM 2685 N N . ASP A 1 349 ? 14.150 -3.232 -31.096 1.00 94.25 349 ASP A N 1
ATOM 2686 C CA . ASP A 1 349 ? 13.617 -4.068 -32.170 1.00 94.25 349 ASP A CA 1
ATOM 2687 C C . ASP A 1 349 ? 14.188 -3.614 -33.525 1.00 94.25 349 ASP A C 1
ATOM 2689 O O . ASP A 1 349 ? 14.643 -4.441 -34.319 1.00 94.25 349 ASP A O 1
ATOM 2693 N N . GLN A 1 350 ? 14.272 -2.299 -33.764 1.00 93.81 350 GLN A N 1
ATOM 2694 C CA . GLN A 1 350 ? 14.901 -1.737 -34.961 1.00 93.81 350 GLN A CA 1
ATOM 2695 C C . GLN A 1 350 ? 16.401 -2.056 -35.025 1.00 93.81 350 GLN A C 1
ATOM 2697 O O . GLN A 1 350 ? 16.892 -2.484 -36.071 1.00 93.81 350 GLN A O 1
ATOM 2702 N N . ALA A 1 351 ? 17.137 -1.895 -33.924 1.00 91.94 351 ALA A N 1
ATOM 2703 C CA . ALA A 1 351 ? 18.558 -2.232 -33.859 1.00 91.94 351 ALA A CA 1
ATOM 2704 C C . ALA A 1 351 ? 18.796 -3.737 -34.071 1.00 91.94 351 ALA A C 1
ATOM 2706 O O . ALA A 1 351 ? 19.727 -4.129 -34.777 1.00 91.94 351 ALA A O 1
ATOM 2707 N N . GLN A 1 352 ? 17.932 -4.591 -33.518 1.00 94.06 352 GLN A N 1
ATOM 2708 C CA . GLN A 1 352 ? 17.999 -6.037 -33.696 1.00 94.06 352 GLN A CA 1
ATOM 2709 C C . GLN A 1 352 ? 17.679 -6.436 -35.140 1.00 94.06 352 GLN A C 1
ATOM 2711 O O . GLN A 1 352 ? 18.337 -7.324 -35.686 1.00 94.06 352 GLN A O 1
ATOM 2716 N N . GLN A 1 353 ? 16.723 -5.760 -35.780 1.00 97.12 353 GLN A N 1
ATOM 2717 C CA . GLN A 1 353 ? 16.429 -5.952 -37.195 1.00 97.12 353 GLN A CA 1
ATOM 2718 C C . GLN A 1 353 ? 17.623 -5.545 -38.066 1.00 97.12 353 GLN A C 1
ATOM 2720 O O . GLN A 1 353 ? 18.095 -6.356 -38.857 1.00 97.12 353 GLN A O 1
ATOM 2725 N N . MET A 1 354 ? 18.200 -4.360 -37.841 1.00 95.44 354 MET A N 1
ATOM 2726 C CA . MET A 1 354 ? 19.402 -3.906 -38.554 1.00 95.44 354 MET A CA 1
ATOM 2727 C C . MET A 1 354 ? 20.587 -4.855 -38.360 1.00 95.44 354 MET A C 1
ATOM 2729 O O . MET A 1 354 ? 21.365 -5.086 -39.288 1.00 95.44 354 MET A O 1
ATOM 2733 N N . PHE A 1 355 ? 20.731 -5.433 -37.167 1.00 95.56 355 PHE A N 1
ATOM 2734 C CA . PHE A 1 355 ? 21.750 -6.438 -36.900 1.00 95.56 355 PHE A CA 1
ATOM 2735 C C . PHE A 1 355 ? 21.498 -7.722 -37.695 1.00 95.56 355 PHE A C 1
ATOM 2737 O O . PHE A 1 355 ? 22.420 -8.229 -38.331 1.00 95.56 355 PHE A O 1
ATOM 2744 N N . ARG A 1 356 ? 20.260 -8.234 -37.704 1.00 96.69 356 ARG A N 1
ATOM 2745 C CA . ARG A 1 356 ? 19.885 -9.416 -38.498 1.00 96.69 356 ARG A CA 1
ATOM 2746 C C . ARG A 1 356 ? 20.141 -9.187 -39.984 1.00 96.69 356 ARG A C 1
ATOM 2748 O O . ARG A 1 356 ? 20.764 -10.038 -40.614 1.00 96.69 356 ARG A O 1
ATOM 2755 N N . ASP A 1 357 ? 19.757 -8.027 -40.504 1.00 97.19 357 ASP A N 1
ATOM 2756 C CA . ASP A 1 357 ? 19.989 -7.645 -41.898 1.00 97.19 357 ASP A CA 1
ATOM 2757 C C . ASP A 1 357 ? 21.494 -7.553 -42.202 1.00 97.19 357 ASP A C 1
ATOM 2759 O O . ASP A 1 357 ? 21.966 -8.073 -43.212 1.00 97.19 357 ASP A O 1
ATOM 2763 N N . SER A 1 358 ? 22.280 -6.981 -41.285 1.00 95.19 358 SER A N 1
ATOM 2764 C CA . SER A 1 358 ? 23.741 -6.894 -41.411 1.00 95.19 358 SER A CA 1
ATOM 2765 C C . SER A 1 358 ? 24.422 -8.262 -41.371 1.00 95.19 358 SER A C 1
ATOM 2767 O O . SER A 1 358 ? 25.409 -8.475 -42.070 1.00 95.19 358 SER A O 1
ATOM 2769 N N . VAL A 1 359 ? 23.926 -9.197 -40.557 1.00 96.12 359 VAL A N 1
ATOM 2770 C CA . VAL A 1 359 ? 24.445 -10.570 -40.494 1.00 96.12 359 VAL A CA 1
ATOM 2771 C C . VAL A 1 359 ? 24.070 -11.346 -41.754 1.00 96.12 359 VAL A C 1
ATOM 2773 O O . VAL A 1 359 ? 24.923 -12.044 -42.294 1.00 96.12 359 VAL A O 1
ATOM 2776 N N . ALA A 1 360 ? 22.845 -11.187 -42.257 1.00 95.94 360 ALA A N 1
ATOM 2777 C CA . ALA A 1 360 ? 22.394 -11.815 -43.497 1.00 95.94 360 ALA A CA 1
ATOM 2778 C C . ALA A 1 360 ? 23.140 -11.283 -44.733 1.00 95.94 360 ALA A C 1
ATOM 2780 O O . ALA A 1 360 ? 23.403 -12.038 -45.665 1.00 95.94 360 ALA A O 1
ATOM 2781 N N . ALA A 1 361 ? 23.513 -9.999 -44.732 1.00 95.62 361 ALA A N 1
ATOM 2782 C CA . ALA A 1 361 ? 24.271 -9.370 -45.810 1.00 95.62 361 ALA A CA 1
ATOM 2783 C C . ALA A 1 361 ? 25.774 -9.703 -45.800 1.00 95.62 361 ALA A C 1
ATOM 2785 O O . ALA A 1 361 ? 26.470 -9.389 -46.769 1.00 95.62 361 ALA A O 1
ATOM 2786 N N . ARG A 1 362 ? 26.312 -10.314 -44.732 1.00 93.62 362 ARG A N 1
ATOM 2787 C CA . ARG A 1 362 ? 27.725 -10.714 -44.717 1.00 93.62 362 ARG A CA 1
ATOM 2788 C C . ARG A 1 362 ? 27.947 -11.818 -45.754 1.00 93.62 362 ARG A C 1
ATOM 2790 O O . ARG A 1 362 ? 27.234 -12.822 -45.719 1.00 93.62 362 ARG A O 1
ATOM 2797 N N . PRO A 1 363 ? 28.941 -11.678 -46.651 1.00 92.00 363 PRO A N 1
ATOM 2798 C CA . PRO A 1 363 ? 29.309 -12.772 -47.533 1.00 92.00 363 PRO A CA 1
ATOM 2799 C C . PRO A 1 363 ? 29.676 -13.996 -46.682 1.00 92.00 363 PRO A C 1
ATOM 2801 O O . PRO A 1 363 ? 30.238 -13.827 -45.590 1.00 92.00 363 PRO A O 1
ATOM 2804 N N . PRO A 1 364 ? 29.344 -15.215 -47.147 1.00 89.44 364 PRO A N 1
ATOM 2805 C CA . PRO A 1 364 ? 29.671 -16.430 -46.419 1.00 89.44 364 PRO A CA 1
ATOM 2806 C C . PRO A 1 364 ? 31.167 -16.424 -46.104 1.00 89.44 364 PRO A C 1
ATOM 2808 O O . PRO A 1 364 ? 31.951 -15.973 -46.948 1.00 89.44 364 PRO A O 1
ATOM 2811 N N . PRO A 1 365 ? 31.567 -16.871 -44.899 1.00 87.81 365 PRO A N 1
ATOM 2812 C CA . PRO A 1 365 ? 32.965 -16.870 -44.510 1.00 87.81 365 PRO A CA 1
ATOM 2813 C C . PRO A 1 365 ? 33.750 -17.588 -45.600 1.00 87.81 365 PRO A C 1
ATOM 2815 O O . PRO A 1 365 ? 33.512 -18.767 -45.872 1.00 87.81 365 PRO A O 1
ATOM 2818 N N . THR A 1 366 ? 34.635 -16.847 -46.270 1.00 86.88 366 THR A N 1
ATOM 2819 C CA . THR A 1 366 ? 35.567 -17.418 -47.236 1.00 86.88 366 THR A CA 1
ATOM 2820 C C . THR A 1 366 ? 36.285 -18.534 -46.512 1.00 86.88 366 THR A C 1
ATOM 2822 O O . THR A 1 366 ? 36.928 -18.280 -45.491 1.00 86.88 366 THR A O 1
ATOM 2825 N N . GLN A 1 367 ? 36.100 -19.763 -46.996 1.00 83.62 367 GLN A N 1
ATOM 2826 C CA . GLN A 1 367 ? 36.813 -20.910 -46.466 1.00 83.62 367 GLN A CA 1
ATOM 2827 C C . GLN A 1 367 ? 38.289 -20.562 -46.563 1.00 83.62 367 GLN A C 1
ATOM 2829 O O . GLN A 1 367 ? 38.826 -20.403 -47.659 1.00 83.62 367 GLN A O 1
ATOM 2834 N N . ILE A 1 368 ? 38.909 -20.337 -45.406 1.00 82.06 368 ILE A N 1
ATOM 2835 C CA . ILE A 1 368 ? 40.347 -20.165 -45.334 1.00 82.06 368 ILE A CA 1
ATOM 2836 C C . ILE A 1 368 ? 40.877 -21.534 -45.726 1.00 82.06 368 ILE A C 1
ATOM 2838 O O . ILE A 1 368 ? 40.773 -22.484 -44.951 1.00 82.06 368 ILE A O 1
ATOM 2842 N N . HIS A 1 369 ? 41.333 -21.647 -46.972 1.00 76.69 369 HIS A N 1
ATOM 2843 C CA . HIS A 1 369 ? 42.069 -22.806 -47.428 1.00 76.69 369 HIS A CA 1
ATOM 2844 C C . HIS A 1 369 ? 43.360 -22.793 -46.614 1.00 76.69 369 HIS A C 1
ATOM 2846 O O . HIS A 1 369 ? 44.282 -22.031 -46.894 1.00 76.69 369 HIS A O 1
ATOM 2852 N N . LEU A 1 370 ? 43.355 -23.523 -45.499 1.00 79.06 370 LEU A N 1
ATOM 2853 C CA . LEU A 1 370 ? 44.562 -23.804 -44.747 1.00 79.06 370 LEU A CA 1
ATOM 2854 C C . LEU A 1 370 ? 45.377 -24.712 -45.655 1.00 79.06 370 LEU A C 1
ATOM 2856 O O . LEU A 1 370 ? 45.103 -25.908 -45.721 1.00 79.06 370 LEU A O 1
ATOM 2860 N N . ASP A 1 371 ? 46.296 -24.122 -46.415 1.00 73.44 371 ASP A N 1
ATOM 2861 C CA . ASP A 1 371 ? 47.229 -24.887 -47.225 1.00 73.44 371 ASP A CA 1
ATOM 2862 C C . ASP A 1 371 ? 48.005 -25.823 -46.292 1.00 73.44 371 ASP A C 1
ATOM 2864 O O . ASP A 1 371 ? 48.726 -25.352 -45.408 1.00 73.44 371 ASP A O 1
ATOM 2868 N N . PRO A 1 372 ? 47.863 -27.152 -46.440 1.00 77.00 372 PRO A N 1
ATOM 2869 C CA . PRO A 1 372 ? 48.497 -28.118 -45.549 1.00 77.00 372 PRO A CA 1
ATOM 2870 C C . PRO A 1 372 ? 50.013 -28.259 -45.800 1.00 77.00 372 PRO A C 1
ATOM 2872 O O . PRO A 1 372 ? 50.586 -29.291 -45.478 1.00 77.00 372 PRO A O 1
ATOM 2875 N N . SER A 1 373 ? 50.677 -27.264 -46.400 1.00 62.47 373 SER A N 1
ATOM 2876 C CA . SER A 1 373 ? 52.035 -27.394 -46.944 1.00 62.47 373 SER A CA 1
ATOM 2877 C C . SER A 1 373 ? 53.143 -26.652 -46.187 1.00 62.47 373 SER A C 1
ATOM 2879 O O . SER A 1 373 ? 54.277 -26.661 -46.653 1.00 62.47 373 SER A O 1
ATOM 2881 N N . GLU A 1 374 ? 52.886 -26.073 -45.012 1.00 62.78 374 GLU A N 1
ATOM 2882 C CA . GLU A 1 374 ? 53.964 -25.661 -44.093 1.00 62.78 374 GLU A CA 1
ATOM 2883 C C . GLU A 1 374 ? 54.206 -26.724 -43.011 1.00 62.78 374 GLU A C 1
ATOM 2885 O O . GLU A 1 374 ? 54.167 -26.461 -41.810 1.00 62.78 374 GLU A O 1
ATOM 2890 N N . GLU A 1 375 ? 54.519 -27.951 -43.437 1.00 63.66 375 GLU A N 1
ATOM 2891 C CA . GLU A 1 375 ? 55.396 -28.806 -42.635 1.00 63.66 375 GLU A CA 1
ATOM 2892 C C . GLU A 1 375 ? 56.781 -28.144 -42.633 1.00 63.66 375 GLU A C 1
ATOM 2894 O O . GLU A 1 375 ? 57.632 -28.402 -43.483 1.00 63.66 375 GLU A O 1
ATOM 2899 N N . HIS A 1 376 ? 56.993 -27.213 -41.698 1.00 64.75 376 HIS A N 1
ATOM 2900 C CA . HIS A 1 376 ? 58.330 -26.767 -41.331 1.00 64.75 376 HIS A CA 1
ATOM 2901 C C . HIS A 1 376 ? 59.098 -27.989 -40.832 1.00 64.75 376 HIS A C 1
ATOM 2903 O O . HIS A 1 376 ? 58.926 -28.434 -39.695 1.00 64.75 376 HIS A O 1
ATOM 2909 N N . GLY A 1 377 ? 59.933 -28.532 -41.719 1.00 59.72 377 GLY A N 1
ATOM 2910 C CA . GLY A 1 377 ? 60.995 -29.458 -41.379 1.00 59.72 377 GLY A CA 1
ATOM 2911 C C . GLY A 1 377 ? 61.852 -28.826 -40.293 1.00 59.72 377 GLY A C 1
ATOM 2912 O O . GLY A 1 377 ? 62.657 -27.933 -40.549 1.00 59.72 377 GLY A O 1
ATOM 2913 N N . VAL A 1 378 ? 61.633 -29.268 -39.059 1.00 66.12 378 VAL A N 1
ATOM 2914 C CA . VAL A 1 378 ? 62.574 -29.061 -37.969 1.00 66.12 378 VAL A CA 1
ATOM 2915 C C . VAL A 1 378 ? 63.745 -29.987 -38.274 1.00 66.12 378 VAL A C 1
ATOM 2917 O O . VAL A 1 378 ? 63.751 -31.150 -37.872 1.00 66.12 378 VAL A O 1
ATOM 2920 N N . ASP A 1 379 ? 64.692 -29.484 -39.065 1.00 61.03 379 ASP A N 1
ATOM 2921 C CA . ASP A 1 379 ? 65.988 -30.122 -39.245 1.00 61.03 379 ASP A CA 1
ATOM 2922 C C . ASP A 1 379 ? 66.673 -30.190 -37.879 1.00 61.03 379 ASP A C 1
ATOM 2924 O O . ASP A 1 379 ? 66.944 -29.177 -37.228 1.00 61.03 379 ASP A O 1
ATOM 2928 N N . GLY A 1 380 ? 66.894 -31.423 -37.430 1.00 66.94 380 GLY A N 1
ATOM 2929 C CA . GLY A 1 380 ? 67.690 -31.724 -36.256 1.00 66.94 380 GLY A CA 1
ATOM 2930 C C . GLY A 1 380 ? 69.150 -31.354 -36.495 1.00 66.94 380 GLY A C 1
ATOM 2931 O O . GLY A 1 380 ? 69.766 -31.821 -37.454 1.00 66.94 380 GLY A O 1
ATOM 2932 N N . GLY A 1 381 ? 69.686 -30.544 -35.585 1.00 60.03 381 GLY A N 1
ATOM 2933 C CA . GLY A 1 381 ? 71.108 -30.269 -35.409 1.00 60.03 381 GLY A CA 1
ATOM 2934 C C . GLY A 1 381 ? 71.477 -30.380 -33.943 1.00 60.03 381 GLY A C 1
ATOM 2935 O O . GLY A 1 381 ? 70.751 -29.766 -33.127 1.00 60.03 381 GLY A O 1
#

Radius of gyration: 39.55 Å; chains: 1; bounding box: 96×97×108 Å

Sequence (381 aa):
MAAELEDDEDDAPRKPRVTHLQGPSRITIGPQQVSGAKRTASASDYPAPLTKPSKAAVRTGIDYSKWDSMNFDDTEADEGEYDEDMDDGSAEYEKCENSAASTTSLGKHSAVLGKLEGVRSEKPPTMKTRVCTDAESMEAKAEFQADAEERDMLTPEELASLHKAFADKNMVIHPPPDYGSESSSETPEAAYAKLVSKLTRNGSDCGSHLWKQTEKDVEISVRLPAGTRAKDLTVQVTPASTEGRQRLLVTRTSQPTGESQRQKATLFDKAMAYPVEQPDDAVDLSWEVTDLEPRGGCRALRVALTKEVVHGVVVWWARAFDGDPELNTLEFPDRKHASRVQANKDVWDQAQQMFRDSVAARPPPTQIHLDPSEEHGVDGG